Protein AF-0000000068353118 (afdb_homodimer)

Organism: Leishmania major (NCBI:txid5664)

pLDDT: mean 86.58, std 15.79, range [29.33, 98.88]

Solvent-accessible surface area (backbone atoms only — not comparable to full-atom values): 33530 Å² total; per-residue (Å²): 125,78,76,78,77,71,78,80,85,71,86,71,60,89,41,52,55,72,61,52,81,74,56,52,80,52,70,49,68,78,78,76,55,47,58,74,71,63,68,40,63,37,47,29,33,42,35,33,72,44,70,42,68,48,68,40,44,50,60,55,44,50,50,52,28,45,47,66,60,42,43,69,42,88,38,20,37,65,37,29,32,33,40,31,38,49,26,64,58,64,67,59,82,90,60,68,53,38,68,60,38,48,54,37,44,51,38,44,31,65,81,46,76,37,49,40,68,39,59,63,48,33,68,39,88,51,64,74,54,67,50,58,47,52,50,52,50,33,50,53,51,44,53,49,41,44,70,75,37,44,68,46,43,50,52,32,44,76,68,76,42,64,66,38,48,30,42,43,42,42,18,42,64,59,40,39,71,49,22,66,73,64,54,58,63,72,54,48,49,52,34,62,74,71,33,52,43,34,37,35,24,50,72,80,52,66,52,50,43,60,37,66,67,45,42,52,50,32,38,66,22,46,29,66,46,55,36,35,43,94,87,64,50,73,46,74,44,60,54,63,78,58,78,70,48,59,28,48,52,92,59,82,61,84,67,45,37,67,57,50,41,52,46,24,30,48,44,57,66,42,57,84,84,43,54,68,54,46,48,52,41,49,51,51,48,49,72,40,28,42,69,70,18,44,65,54,45,36,65,67,44,15,49,78,75,74,123,127,78,76,78,76,71,76,79,87,70,87,72,58,92,40,51,55,73,59,52,80,74,56,52,81,56,68,49,66,80,77,77,57,51,57,77,70,64,69,40,63,37,48,29,33,41,35,33,72,43,70,43,67,48,68,42,44,53,61,55,45,50,51,51,27,46,46,64,60,41,41,68,42,86,38,21,39,67,37,30,33,32,40,31,38,48,25,64,56,63,67,60,81,90,60,68,53,39,68,60,36,48,54,35,44,54,37,44,32,65,80,46,77,36,49,40,69,38,59,62,48,34,68,40,89,50,66,75,55,66,51,60,48,52,50,52,51,33,51,54,51,44,53,48,41,45,70,77,38,44,69,45,43,50,52,33,45,76,70,76,43,64,65,38,48,29,43,42,43,44,17,42,64,59,39,37,70,49,24,64,72,64,54,58,63,70,54,48,50,52,33,63,74,72,32,52,41,33,38,34,24,48,72,83,52,65,54,51,43,60,36,65,65,43,43,51,49,32,39,66,22,45,29,68,45,56,36,34,43,96,86,64,51,74,46,72,44,60,53,62,79,56,78,71,46,60,29,48,53,93,58,83,60,83,67,45,37,66,57,49,42,53,45,23,31,49,44,58,66,41,58,85,85,41,55,66,54,45,48,52,41,49,50,52,47,50,72,41,27,44,69,70,19,44,64,54,44,38,65,66,43,17,49,78,75,75,121

Structure (mmCIF, N/CA/C/O backbone):
data_AF-0000000068353118-model_v1
#
loop_
_entity.id
_entity.type
_entity.pdbx_description
1 polymer 'Cytidyltransferase-like domain-containing protein'
#
loop_
_atom_site.group_PDB
_atom_site.id
_atom_site.type_symbol
_atom_site.label_atom_id
_atom_site.label_alt_id
_atom_site.label_comp_id
_atom_site.label_asym_id
_atom_site.label_entity_id
_atom_site.label_seq_id
_atom_site.pdbx_PDB_ins_code
_atom_site.Cartn_x
_atom_site.Cartn_y
_atom_site.Cartn_z
_atom_site.occupancy
_atom_site.B_iso_or_equiv
_atom_site.auth_seq_id
_atom_site.auth_comp_id
_atom_site.auth_asym_id
_atom_site.auth_atom_id
_atom_site.pdbx_PDB_model_num
ATOM 1 N N . MET A 1 1 ? 3.363 0.395 -38.688 1 29.75 1 MET A N 1
ATOM 2 C CA . MET A 1 1 ? 3.918 -0.949 -38.531 1 29.75 1 MET A CA 1
ATOM 3 C C . MET A 1 1 ? 2.828 -1.955 -38.188 1 29.75 1 MET A C 1
ATOM 5 O O . MET A 1 1 ? 1.856 -1.612 -37.5 1 29.75 1 MET A O 1
ATOM 9 N N . PRO A 1 2 ? 2.652 -3.055 -38.906 1 35 2 PRO A N 1
ATOM 10 C CA . PRO A 1 2 ? 1.565 -4.008 -38.656 1 35 2 PRO A CA 1
ATOM 11 C C . PRO A 1 2 ? 1.419 -4.371 -37.188 1 35 2 PRO A C 1
ATOM 13 O O . PRO A 1 2 ? 2.385 -4.273 -36.406 1 35 2 PRO A O 1
ATOM 16 N N . PRO A 1 3 ? 0.267 -4.16 -36.562 1 38.16 3 PRO A N 1
ATOM 17 C CA . PRO A 1 3 ? 0.072 -4.5 -35.156 1 38.16 3 PRO A CA 1
ATOM 18 C C . PRO A 1 3 ? 0.783 -5.793 -34.75 1 38.16 3 PRO A C 1
ATOM 20 O O . PRO A 1 3 ? 0.82 -6.746 -35.531 1 38.16 3 PRO A O 1
ATOM 23 N N . SER A 1 4 ? 1.997 -5.785 -34.281 1 41.28 4 SER A N 1
ATOM 24 C CA . SER A 1 4 ? 2.812 -6.961 -34 1 41.28 4 SER A CA 1
ATOM 25 C C . SER A 1 4 ? 1.95 -8.133 -33.531 1 41.28 4 SER A C 1
ATOM 27 O O . SER A 1 4 ? 1.164 -8 -32.594 1 41.28 4 SER A O 1
ATOM 29 N N . THR A 1 5 ? 1.389 -8.945 -34.438 1 46.03 5 THR A N 1
ATOM 30 C CA . THR A 1 5 ? 0.543 -10.125 -34.312 1 46.03 5 THR A CA 1
ATOM 31 C C . THR A 1 5 ? 0.991 -11 -33.156 1 46.03 5 THR A C 1
ATOM 33 O O . THR A 1 5 ? 2.029 -11.656 -33.219 1 46.03 5 THR A O 1
ATOM 36 N N . ALA A 1 6 ? 0.728 -10.617 -31.969 1 59.47 6 ALA A N 1
ATOM 37 C CA . ALA A 1 6 ? 1.049 -11.414 -30.781 1 59.47 6 ALA A CA 1
ATOM 38 C C . ALA A 1 6 ? 0.698 -12.883 -31 1 59.47 6 ALA A C 1
ATOM 40 O O . ALA A 1 6 ? -0.349 -13.203 -31.578 1 59.47 6 ALA A O 1
ATOM 41 N N . ALA A 1 7 ? 1.713 -13.828 -30.906 1 77.62 7 ALA A N 1
ATOM 42 C CA . ALA A 1 7 ? 1.525 -15.273 -30.984 1 77.62 7 ALA A CA 1
ATOM 43 C C . ALA A 1 7 ? 0.291 -15.711 -30.203 1 77.62 7 ALA A C 1
ATOM 45 O O . ALA A 1 7 ? -0.065 -15.094 -29.203 1 77.62 7 ALA A O 1
ATOM 46 N N . PRO A 1 8 ? -0.526 -16.688 -30.844 1 89.38 8 PRO A N 1
ATOM 47 C CA . PRO A 1 8 ? -1.697 -17.203 -30.141 1 89.38 8 PRO A CA 1
ATOM 48 C C . PRO A 1 8 ? -1.349 -17.766 -28.766 1 89.38 8 PRO A C 1
ATOM 50 O O . PRO A 1 8 ? -0.22 -18.219 -28.547 1 89.38 8 PRO A O 1
ATOM 53 N N . TYR A 1 9 ? -2.24 -17.75 -27.922 1 94.75 9 TYR A N 1
ATOM 54 C CA . TYR A 1 9 ? -2.053 -18.234 -26.562 1 94.75 9 TYR A CA 1
ATOM 55 C C . TYR A 1 9 ? -1.843 -19.75 -26.547 1 94.75 9 TYR A C 1
ATOM 57 O O . TYR A 1 9 ? -2.562 -20.484 -27.219 1 94.75 9 TYR A O 1
ATOM 65 N N . ALA A 1 10 ? -0.838 -20.188 -25.844 1 94.5 10 ALA A N 1
ATOM 66 C CA . ALA A 1 10 ? -0.591 -21.594 -25.531 1 94.5 10 ALA A CA 1
ATOM 67 C C . ALA A 1 10 ? -0.089 -21.766 -24.109 1 94.5 10 ALA A C 1
ATOM 69 O O . ALA A 1 10 ? 0.863 -21.109 -23.688 1 94.5 10 ALA A O 1
ATOM 70 N N . LEU A 1 11 ? -0.772 -22.609 -23.406 1 96.56 11 LEU A N 1
ATOM 71 C CA . LEU A 1 11 ? -0.342 -22.906 -22.047 1 96.56 11 LEU A CA 1
ATOM 72 C C . LEU A 1 11 ? 1.012 -23.609 -22.047 1 96.56 11 LEU A C 1
ATOM 74 O O . LEU A 1 11 ? 1.215 -24.578 -22.781 1 96.56 11 LEU A O 1
ATOM 78 N N . ARG A 1 12 ? 1.895 -23.109 -21.266 1 96.25 12 ARG A N 1
ATOM 79 C CA . ARG A 1 12 ? 3.168 -23.812 -21.094 1 96.25 12 ARG A CA 1
ATOM 80 C C . ARG A 1 12 ? 3.047 -24.922 -20.047 1 96.25 12 ARG A C 1
ATOM 82 O O . ARG A 1 12 ? 2.631 -24.672 -18.922 1 96.25 12 ARG A O 1
ATOM 89 N N . THR A 1 13 ? 3.406 -26.141 -20.422 1 96.81 13 THR A N 1
ATOM 90 C CA . THR A 1 13 ? 3.078 -27.266 -19.562 1 96.81 13 THR A CA 1
ATOM 91 C C . THR A 1 13 ? 4.336 -28.047 -19.188 1 96.81 13 THR A C 1
ATOM 93 O O . THR A 1 13 ? 4.258 -29.094 -18.531 1 96.81 13 THR A O 1
ATOM 96 N N . ASP A 1 14 ? 5.504 -27.562 -19.578 1 96.56 14 ASP A N 1
ATOM 97 C CA . ASP A 1 14 ? 6.746 -28.328 -19.469 1 96.56 14 ASP A CA 1
ATOM 98 C C . ASP A 1 14 ? 7.137 -28.547 -18.016 1 96.56 14 ASP A C 1
ATOM 100 O O . ASP A 1 14 ? 7.91 -29.453 -17.703 1 96.56 14 ASP A O 1
ATOM 104 N N . LYS A 1 15 ? 6.539 -27.766 -17.094 1 97.81 15 LYS A N 1
ATOM 105 C CA . LYS A 1 15 ? 6.957 -27.875 -15.695 1 97.81 15 LYS A CA 1
ATOM 106 C C . LYS A 1 15 ? 5.82 -28.406 -14.828 1 97.81 15 LYS A C 1
ATOM 108 O O . LYS A 1 15 ? 5.938 -28.438 -13.602 1 97.81 15 LYS A O 1
ATOM 113 N N . LEU A 1 16 ? 4.727 -28.766 -15.414 1 97.38 16 LEU A N 1
ATOM 114 C CA . LEU A 1 16 ? 3.625 -29.391 -14.688 1 97.38 16 LEU A CA 1
ATOM 115 C C . LEU A 1 16 ? 3.916 -30.859 -14.414 1 97.38 16 LEU A C 1
ATOM 117 O O . LEU A 1 16 ? 4.344 -31.594 -15.305 1 97.38 16 LEU A O 1
ATOM 121 N N . LYS A 1 17 ? 3.637 -31.297 -13.188 1 96.19 17 LYS A N 1
ATOM 122 C CA . LYS A 1 17 ? 3.824 -32.688 -12.805 1 96.19 17 LYS A CA 1
ATOM 123 C C . LYS A 1 17 ? 2.699 -33.562 -13.352 1 96.19 17 LYS A C 1
ATOM 125 O O . LYS A 1 17 ? 1.556 -33.125 -13.461 1 96.19 17 LYS A O 1
ATOM 130 N N . PRO A 1 18 ? 3.084 -34.781 -13.641 1 94.56 18 PRO A N 1
ATOM 131 C CA . PRO A 1 18 ? 2.045 -35.719 -14.109 1 94.56 18 PRO A CA 1
ATOM 132 C C . PRO A 1 18 ? 1.069 -36.094 -13 1 94.56 18 PRO A C 1
ATOM 134 O O . PRO A 1 18 ? 1.469 -36.25 -11.836 1 94.56 18 PRO A O 1
ATOM 137 N N . LEU A 1 19 ? -0.173 -36.25 -13.406 1 91.94 19 LEU A N 1
ATOM 138 C CA . LEU A 1 19 ? -1.212 -36.656 -12.477 1 91.94 19 LEU A CA 1
ATOM 139 C C . LEU A 1 19 ? -1.049 -38.156 -12.125 1 91.94 19 LEU A C 1
ATOM 141 O O . LEU A 1 19 ? -1.319 -38.562 -10.992 1 91.94 19 LEU A O 1
ATOM 145 N N . GLU A 1 20 ? -0.677 -38.969 -13.078 1 84.62 20 GLU A N 1
ATOM 146 C CA . GLU A 1 20 ? -0.606 -40.406 -12.977 1 84.62 20 GLU A CA 1
ATOM 147 C C . GLU A 1 20 ? 0.22 -40.844 -11.766 1 84.62 20 GLU A C 1
ATOM 149 O O . GLU A 1 20 ? -0.097 -41.844 -11.117 1 84.62 20 GLU A O 1
ATOM 154 N N . GLY A 1 21 ? 1.197 -40.062 -11.445 1 78.5 21 GLY A N 1
ATOM 155 C CA . GLY A 1 21 ? 2.014 -40.406 -10.289 1 78.5 21 GLY A CA 1
ATOM 156 C C . GLY A 1 21 ? 1.255 -40.312 -8.984 1 78.5 21 GLY A C 1
ATOM 157 O O . GLY A 1 21 ? 1.671 -40.906 -7.98 1 78.5 21 GLY A O 1
ATOM 158 N N . TYR A 1 22 ? 0.097 -39.75 -9.039 1 80.62 22 TYR A N 1
ATOM 159 C CA . TYR A 1 22 ? -0.623 -39.5 -7.793 1 80.62 22 TYR A CA 1
ATOM 160 C C . TYR A 1 22 ? -1.942 -40.25 -7.766 1 80.62 22 TYR A C 1
ATOM 162 O O . TYR A 1 22 ? -2.529 -40.438 -6.699 1 80.62 22 TYR A O 1
ATOM 170 N N . VAL A 1 23 ? -2.367 -40.719 -8.93 1 73.06 23 VAL A N 1
ATOM 171 C CA . VAL A 1 23 ? -3.67 -41.375 -9.023 1 73.06 23 VAL A CA 1
ATOM 172 C C . VAL A 1 23 ? -3.496 -42.875 -8.969 1 73.06 23 VAL A C 1
ATOM 174 O O . VAL A 1 23 ? -4.352 -43.594 -8.43 1 73.06 23 VAL A O 1
ATOM 177 N N . ALA A 1 24 ? -2.412 -43.625 -9.805 1 57.62 24 ALA A N 1
ATOM 178 C CA . ALA A 1 24 ? -2.268 -45.062 -9.992 1 57.62 24 ALA A CA 1
ATOM 179 C C . ALA A 1 24 ? -2 -45.75 -8.664 1 57.62 24 ALA A C 1
ATOM 181 O O . ALA A 1 24 ? -2.34 -46.938 -8.5 1 57.62 24 ALA A O 1
ATOM 182 N N . GLY A 1 25 ? -1.069 -45.281 -7.922 1 49.84 25 GLY A N 1
ATOM 183 C CA . GLY A 1 25 ? -0.797 -46.188 -6.809 1 49.84 25 GLY A CA 1
ATOM 184 C C . GLY A 1 25 ? -2.055 -46.656 -6.109 1 49.84 25 GLY A C 1
ATOM 185 O O . GLY A 1 25 ? -1.979 -47.406 -5.121 1 49.84 25 GLY A O 1
ATOM 186 N N . CYS A 1 26 ? -3.037 -45.969 -6.484 1 44.75 26 CYS A N 1
ATOM 187 C CA . CYS A 1 26 ? -4.23 -46.344 -5.73 1 44.75 26 CYS A CA 1
ATOM 188 C C . CYS A 1 26 ? -4.832 -47.625 -6.27 1 44.75 26 CYS A C 1
ATOM 190 O O . CYS A 1 26 ? -5.965 -48 -5.934 1 44.75 26 CYS A O 1
ATOM 192 N N . SER A 1 27 ? -4.184 -48.281 -7.281 1 39.91 27 SER A N 1
ATOM 193 C CA . SER A 1 27 ? -4.773 -49.531 -7.746 1 39.91 27 SER A CA 1
ATOM 194 C C . SER A 1 27 ? -4.586 -50.656 -6.719 1 39.91 27 SER A C 1
ATOM 196 O O . SER A 1 27 ? -4 -51.688 -7.023 1 39.91 27 SER A O 1
ATOM 198 N N . VAL A 1 28 ? -4.066 -50.531 -5.512 1 38.44 28 VAL A N 1
ATOM 199 C CA . VAL A 1 28 ? -4.141 -51.719 -4.691 1 38.44 28 VAL A CA 1
ATOM 200 C C . VAL A 1 28 ? -5.539 -52.344 -4.781 1 38.44 28 VAL A C 1
ATOM 202 O O . VAL A 1 28 ? -6.484 -51.656 -5.211 1 38.44 28 VAL A O 1
ATOM 205 N N . SER A 1 29 ? -5.77 -53.688 -4.312 1 38.53 29 SER A N 1
ATOM 206 C CA . SER A 1 29 ? -7.016 -54.469 -4.312 1 38.53 29 SER A CA 1
ATOM 207 C C . SER A 1 29 ? -8.203 -53.594 -3.943 1 38.53 29 SER A C 1
ATOM 209 O O . SER A 1 29 ? -8.062 -52.625 -3.188 1 38.53 29 SER A O 1
ATOM 211 N N . PRO A 1 30 ? -9.305 -53.594 -4.719 1 39.44 30 PRO A N 1
ATOM 212 C CA . PRO A 1 30 ? -10.5 -52.75 -4.582 1 39.44 30 PRO A CA 1
ATOM 213 C C . PRO A 1 30 ? -10.828 -52.438 -3.127 1 39.44 30 PRO A C 1
ATOM 215 O O . PRO A 1 30 ? -11.391 -51.375 -2.836 1 39.44 30 PRO A O 1
ATOM 218 N N . ALA A 1 31 ? -10.844 -53.438 -2.281 1 39.06 31 ALA A N 1
ATOM 219 C CA . ALA A 1 31 ? -11.453 -53.5 -0.956 1 39.06 31 ALA A CA 1
ATOM 220 C C . ALA A 1 31 ? -10.781 -52.5 -0.009 1 39.06 31 ALA A C 1
ATOM 222 O O . ALA A 1 31 ? -11.453 -51.75 0.704 1 39.06 31 ALA A O 1
ATOM 223 N N . GLU A 1 32 ? -9.555 -52.781 0.515 1 38.62 32 GLU A N 1
ATOM 224 C CA . GLU A 1 32 ? -8.969 -52.156 1.696 1 38.62 32 GLU A CA 1
ATOM 225 C C . GLU A 1 32 ? -8.344 -50.812 1.352 1 38.62 32 GLU A C 1
ATOM 227 O O . GLU A 1 32 ? -8.312 -49.906 2.186 1 38.62 32 GLU A O 1
ATOM 232 N N . VAL A 1 33 ? -7.594 -50.625 0.315 1 38.69 33 VAL A N 1
ATOM 233 C CA . VAL A 1 33 ? -6.805 -49.406 0.037 1 38.69 33 VAL A CA 1
ATOM 234 C C . VAL A 1 33 ? -7.719 -48.281 -0.431 1 38.69 33 VAL A C 1
ATOM 236 O O . VAL A 1 33 ? -7.254 -47.188 -0.766 1 38.69 33 VAL A O 1
ATOM 239 N N . ALA A 1 34 ? -8.703 -48.531 -1.066 1 36.5 34 ALA A N 1
ATOM 240 C CA . ALA A 1 34 ? -9.625 -47.531 -1.544 1 36.5 34 ALA A CA 1
ATOM 241 C C . ALA A 1 34 ? -9.953 -46.5 -0.443 1 36.5 34 ALA A C 1
ATOM 243 O O . ALA A 1 34 ? -10.477 -45.438 -0.716 1 36.5 34 ALA A O 1
ATOM 244 N N . SER A 1 35 ? -10.109 -46.969 0.667 1 37.31 35 SER A N 1
ATOM 245 C CA . SER A 1 35 ? -10.867 -46.156 1.599 1 37.31 35 SER A CA 1
ATOM 246 C C . SER A 1 35 ? -10.164 -44.812 1.866 1 37.31 35 SER A C 1
ATOM 248 O O . SER A 1 35 ? -10.781 -43.75 1.781 1 37.31 35 SER A O 1
ATOM 250 N N . GLN A 1 36 ? -9.094 -44.812 2.805 1 41.16 36 GLN A N 1
ATOM 251 C CA . GLN A 1 36 ? -8.852 -43.625 3.605 1 41.16 36 GLN A CA 1
ATOM 252 C C . GLN A 1 36 ? -7.969 -42.625 2.861 1 41.16 36 GLN A C 1
ATOM 254 O O . GLN A 1 36 ? -8.18 -41.406 2.945 1 41.16 36 GLN A O 1
ATOM 259 N N . VAL A 1 37 ? -6.727 -42.938 2.316 1 44.72 37 VAL A N 1
ATOM 260 C CA . VAL A 1 37 ? -5.719 -41.969 1.862 1 44.72 37 VAL A CA 1
ATOM 261 C C . VAL A 1 37 ? -6.051 -41.5 0.446 1 44.72 37 VAL A C 1
ATOM 263 O O . VAL A 1 37 ? -5.73 -40.375 0.065 1 44.72 37 VAL A O 1
ATOM 266 N N . ALA A 1 38 ? -6.352 -42.438 -0.557 1 49.16 38 ALA A N 1
ATOM 267 C CA . ALA A 1 38 ? -6.633 -42.156 -1.961 1 49.16 38 ALA A CA 1
ATOM 268 C C . ALA A 1 38 ? -7.773 -41.156 -2.096 1 49.16 38 ALA A C 1
ATOM 270 O O . ALA A 1 38 ? -7.77 -40.312 -3.006 1 49.16 38 ALA A O 1
ATOM 271 N N . SER A 1 39 ? -8.703 -41.375 -1.263 1 54.41 39 SER A N 1
ATOM 272 C CA . SER A 1 39 ? -9.977 -40.656 -1.239 1 54.41 39 SER A CA 1
ATOM 273 C C . SER A 1 39 ? -9.766 -39.188 -0.941 1 54.41 39 SER A C 1
ATOM 275 O O . SER A 1 39 ? -10.617 -38.344 -1.264 1 54.41 39 SER A O 1
ATOM 277 N N . SER A 1 40 ? -8.453 -38.781 -0.635 1 73.12 40 SER A N 1
ATOM 278 C CA . SER A 1 40 ? -8.391 -37.406 -0.133 1 73.12 40 SER A CA 1
ATOM 279 C C . SER A 1 40 ? -7.453 -36.531 -0.973 1 73.12 40 SER A C 1
ATOM 281 O O . SER A 1 40 ? -7.188 -35.375 -0.636 1 73.12 40 SER A O 1
ATOM 283 N N . LEU A 1 41 ? -7.121 -37.188 -2.299 1 85.19 41 LEU A N 1
ATOM 284 C CA . LEU A 1 41 ? -6.137 -36.438 -3.076 1 85.19 41 LEU A CA 1
ATOM 285 C C . LEU A 1 41 ? -6.781 -35.25 -3.771 1 85.19 41 LEU A C 1
ATOM 287 O O . LEU A 1 41 ? -7.816 -35.406 -4.426 1 85.19 41 LEU A O 1
ATOM 291 N N . GLN A 1 42 ? -6.168 -34.094 -3.756 1 93.94 42 GLN A N 1
ATOM 292 C CA . GLN A 1 42 ? -6.59 -32.875 -4.453 1 93.94 42 GLN A CA 1
ATOM 293 C C . GLN A 1 42 ? -5.418 -32.219 -5.164 1 93.94 42 GLN A C 1
ATOM 295 O O . GLN A 1 42 ? -4.633 -31.5 -4.539 1 93.94 42 GLN A O 1
ATOM 300 N N . PRO A 1 43 ? -5.281 -32.594 -6.523 1 96.81 43 PRO A N 1
ATOM 301 C CA . PRO A 1 43 ? -4.234 -31.891 -7.27 1 96.81 43 PRO A CA 1
ATOM 302 C C . PRO A 1 43 ? -4.484 -30.391 -7.371 1 96.81 43 PRO A C 1
ATOM 304 O O . PRO A 1 43 ? -5.609 -29.953 -7.637 1 96.81 43 PRO A O 1
ATOM 307 N N . VAL A 1 44 ? -3.41 -29.562 -7.172 1 98 44 VAL A N 1
ATOM 308 C CA . VAL A 1 44 ? -3.545 -28.125 -7.129 1 98 44 VAL A CA 1
ATOM 309 C C . VAL A 1 44 ? -2.43 -27.469 -7.945 1 98 44 VAL A C 1
ATOM 311 O O . VAL A 1 44 ? -1.289 -27.938 -7.934 1 98 44 VAL A O 1
ATOM 314 N N . VAL A 1 45 ? -2.736 -26.5 -8.672 1 98.69 45 VAL A N 1
ATOM 315 C CA . VAL A 1 45 ? -1.777 -25.625 -9.32 1 98.69 45 VAL A CA 1
ATOM 316 C C . VAL A 1 45 ? -1.853 -24.234 -8.703 1 98.69 45 VAL A C 1
ATOM 318 O O . VAL A 1 45 ? -2.943 -23.703 -8.484 1 98.69 45 VAL A O 1
ATOM 321 N N . LEU A 1 46 ? -0.717 -23.641 -8.367 1 98.88 46 LEU A N 1
ATOM 322 C CA . LEU A 1 46 ? -0.675 -22.344 -7.719 1 98.88 46 LEU A CA 1
ATOM 323 C C . LEU A 1 46 ? -0.558 -21.219 -8.75 1 98.88 46 LEU A C 1
ATOM 325 O O . LEU A 1 46 ? 0.244 -21.312 -9.68 1 98.88 46 LEU A O 1
ATOM 329 N N . ALA A 1 47 ? -1.362 -20.203 -8.602 1 98.88 47 ALA A N 1
ATOM 330 C CA . ALA A 1 47 ? -1.358 -19.062 -9.531 1 98.88 47 ALA A CA 1
ATOM 331 C C . ALA A 1 47 ? -1.062 -17.766 -8.797 1 98.88 47 ALA A C 1
ATOM 333 O O . ALA A 1 47 ? -1.653 -17.484 -7.754 1 98.88 47 ALA A O 1
ATOM 334 N N . ILE A 1 48 ? -0.134 -17.016 -9.32 1 98.69 48 ILE A N 1
ATOM 335 C CA . ILE A 1 48 ? 0.195 -15.688 -8.836 1 98.69 48 ILE A CA 1
ATOM 336 C C . ILE A 1 48 ? -0.022 -14.664 -9.945 1 98.69 48 ILE A C 1
ATOM 338 O O . ILE A 1 48 ? 0.564 -14.773 -11.023 1 98.69 48 ILE A O 1
ATOM 342 N N . CYS A 1 49 ? -0.898 -13.719 -9.672 1 98.12 49 CYS A N 1
ATOM 343 C CA . CYS A 1 49 ? -1.135 -12.625 -10.609 1 98.12 49 CYS A CA 1
ATOM 344 C C . CYS A 1 49 ? -0.423 -11.352 -10.148 1 98.12 49 CYS A C 1
ATOM 346 O O . CYS A 1 49 ? -0.298 -11.109 -8.953 1 98.12 49 CYS A O 1
ATOM 348 N N . GLY A 1 50 ? 0.078 -10.594 -11.086 1 96.44 50 GLY A N 1
ATOM 349 C CA . GLY A 1 50 ? 0.761 -9.352 -10.742 1 96.44 50 GLY A CA 1
ATOM 350 C C . GLY A 1 50 ? 1.286 -8.602 -11.945 1 96.44 50 GLY A C 1
ATOM 351 O O . GLY A 1 50 ? 1.107 -9.047 -13.086 1 96.44 50 GLY A O 1
ATOM 352 N N . SER A 1 51 ? 1.904 -7.434 -11.641 1 95.62 51 SER A N 1
ATOM 353 C CA . SER A 1 51 ? 2.482 -6.645 -12.727 1 95.62 51 SER A CA 1
ATOM 354 C C . SER A 1 51 ? 3.838 -7.195 -13.148 1 95.62 51 SER A C 1
ATOM 356 O O . SER A 1 51 ? 4.168 -7.199 -14.336 1 95.62 51 SER A O 1
ATOM 358 N N . PHE A 1 52 ? 4.676 -7.621 -12.203 1 97.5 52 PHE A N 1
ATOM 359 C CA . PHE A 1 52 ? 6.012 -8.141 -12.469 1 97.5 52 PHE A CA 1
ATOM 360 C C . PHE A 1 52 ? 6.824 -7.148 -13.289 1 97.5 52 PHE A C 1
ATOM 362 O O . PHE A 1 52 ? 7.375 -7.508 -14.336 1 97.5 52 PHE A O 1
ATOM 369 N N . ASN A 1 53 ? 7.043 -5.934 -12.711 1 95.31 53 ASN A N 1
ATOM 370 C CA . ASN A 1 53 ? 7.648 -4.836 -13.453 1 95.31 53 ASN A CA 1
ATOM 371 C C . ASN A 1 53 ? 9.031 -4.484 -12.914 1 95.31 53 ASN A C 1
ATOM 373 O O . ASN A 1 53 ? 9.289 -3.332 -12.562 1 95.31 53 ASN A O 1
ATOM 377 N N . PRO A 1 54 ? 9.992 -5.211 -12.773 1 97.06 54 PRO A N 1
ATOM 378 C CA . PRO A 1 54 ? 10.008 -6.578 -13.305 1 97.06 54 PRO A CA 1
ATOM 379 C C . PRO A 1 54 ? 9.812 -7.633 -12.219 1 97.06 54 PRO A C 1
ATOM 381 O O . PRO A 1 54 ? 9.625 -7.289 -11.047 1 97.06 54 PRO A O 1
ATOM 384 N N . ILE A 1 55 ? 9.797 -8.875 -12.648 1 98.12 55 ILE A N 1
ATOM 385 C CA . ILE A 1 55 ? 9.828 -10.008 -11.742 1 98.12 55 ILE A CA 1
ATOM 386 C C . ILE A 1 55 ? 11.102 -9.961 -10.891 1 98.12 55 ILE A C 1
ATOM 388 O O . ILE A 1 55 ? 12.125 -9.438 -11.336 1 98.12 55 ILE A O 1
ATOM 392 N N . HIS A 1 56 ? 11.047 -10.484 -9.703 1 97.12 56 HIS A N 1
ATOM 393 C CA . HIS A 1 56 ? 12.211 -10.57 -8.82 1 97.12 56 HIS A CA 1
ATOM 394 C C . HIS A 1 56 ? 12.094 -11.758 -7.879 1 97.12 56 HIS A C 1
ATOM 396 O O . HIS A 1 56 ? 11.094 -12.477 -7.895 1 97.12 56 HIS A O 1
ATOM 402 N N . ASN A 1 57 ? 13.086 -11.953 -7.094 1 95.31 57 ASN A N 1
ATOM 403 C CA . ASN A 1 57 ? 13.211 -13.156 -6.281 1 95.31 57 ASN A CA 1
ATOM 404 C C . ASN A 1 57 ? 12.086 -13.25 -5.25 1 95.31 57 ASN A C 1
ATOM 406 O O . ASN A 1 57 ? 11.648 -14.344 -4.895 1 95.31 57 ASN A O 1
ATOM 410 N N . ALA A 1 58 ? 11.617 -12.141 -4.766 1 93.94 58 ALA A N 1
ATOM 411 C CA . ALA A 1 58 ? 10.539 -12.18 -3.785 1 93.94 58 ALA A CA 1
ATOM 412 C C . ALA A 1 58 ? 9.289 -12.836 -4.367 1 93.94 58 ALA A C 1
ATOM 414 O O . ALA A 1 58 ? 8.516 -13.461 -3.639 1 93.94 58 ALA A O 1
ATOM 415 N N . HIS A 1 59 ? 9.055 -12.727 -5.656 1 96.38 59 HIS A N 1
ATOM 416 C CA . HIS A 1 59 ? 7.941 -13.414 -6.301 1 96.38 59 HIS A CA 1
ATOM 417 C C . HIS A 1 59 ? 8.125 -14.922 -6.258 1 96.38 59 HIS A C 1
ATOM 419 O O . HIS A 1 59 ? 7.164 -15.664 -6.055 1 96.38 59 HIS A O 1
ATOM 425 N N . LEU A 1 60 ? 9.336 -15.359 -6.488 1 96.38 60 LEU A N 1
ATOM 426 C CA . LEU A 1 60 ? 9.648 -16.781 -6.414 1 96.38 60 LEU A CA 1
ATOM 427 C C . LEU A 1 60 ? 9.492 -17.297 -4.988 1 96.38 60 LEU A C 1
ATOM 429 O O . LEU A 1 60 ? 8.961 -18.391 -4.77 1 96.38 60 LEU A O 1
ATOM 433 N N . LYS A 1 61 ? 9.906 -16.5 -4.059 1 95 61 LYS A N 1
ATOM 434 C CA . LYS A 1 61 ? 9.766 -16.875 -2.656 1 95 61 LYS A CA 1
ATOM 435 C C . LYS A 1 61 ? 8.289 -16.953 -2.256 1 95 61 LYS A C 1
ATOM 437 O O . LYS A 1 61 ? 7.914 -17.781 -1.421 1 95 61 LYS A O 1
ATOM 442 N N . LEU A 1 62 ? 7.551 -16.047 -2.832 1 95.81 62 LEU A N 1
ATOM 443 C CA . LEU A 1 62 ? 6.105 -16.094 -2.615 1 95.81 62 LEU A CA 1
ATOM 444 C C . LEU A 1 62 ? 5.535 -17.438 -3.018 1 95.81 62 LEU A C 1
ATOM 446 O O . LEU A 1 62 ? 4.781 -18.062 -2.256 1 95.81 62 LEU A O 1
ATOM 450 N N . TYR A 1 63 ? 5.914 -17.938 -4.164 1 97.44 63 TYR A N 1
ATOM 451 C CA . TYR A 1 63 ? 5.488 -19.25 -4.633 1 97.44 63 TYR A CA 1
ATOM 452 C C . TYR A 1 63 ? 5.973 -20.344 -3.691 1 97.44 63 TYR A C 1
ATOM 454 O O . TYR A 1 63 ? 5.199 -21.234 -3.314 1 97.44 63 TYR A O 1
ATOM 462 N N . ASP A 1 64 ? 7.207 -20.266 -3.318 1 96.69 64 ASP A N 1
ATOM 463 C CA . ASP A 1 64 ? 7.797 -21.297 -2.486 1 96.69 64 ASP A CA 1
ATOM 464 C C . ASP A 1 64 ? 7.082 -21.406 -1.142 1 96.69 64 ASP A C 1
ATOM 466 O O . ASP A 1 64 ? 6.809 -22.5 -0.66 1 96.69 64 ASP A O 1
ATOM 470 N N . ALA A 1 65 ? 6.812 -20.297 -0.579 1 96.38 65 ALA A N 1
ATOM 471 C CA . ALA A 1 65 ? 6.102 -20.281 0.697 1 96.38 65 ALA A CA 1
ATOM 472 C C . ALA A 1 65 ? 4.707 -20.875 0.556 1 96.38 65 ALA A C 1
ATOM 474 O O . ALA A 1 65 ? 4.273 -21.656 1.402 1 96.38 65 ALA A O 1
ATOM 475 N N . ALA A 1 66 ? 4.031 -20.531 -0.519 1 97.88 66 ALA A N 1
ATOM 476 C CA . ALA A 1 66 ? 2.691 -21.047 -0.773 1 97.88 66 ALA A CA 1
ATOM 477 C C . ALA A 1 66 ? 2.729 -22.562 -0.976 1 97.88 66 ALA A C 1
ATOM 479 O O . ALA A 1 66 ? 1.917 -23.297 -0.4 1 97.88 66 ALA A O 1
ATOM 480 N N . LYS A 1 67 ? 3.658 -23.016 -1.751 1 98 67 LYS A N 1
ATOM 481 C CA . LYS A 1 67 ? 3.781 -24.438 -2.027 1 98 67 LYS A CA 1
ATOM 482 C C . LYS A 1 67 ? 4.012 -25.234 -0.743 1 98 67 LYS A C 1
ATOM 484 O O . LYS A 1 67 ? 3.357 -26.25 -0.511 1 98 67 LYS A O 1
ATOM 489 N N . ARG A 1 68 ? 4.883 -24.719 0.079 1 96.81 68 ARG A N 1
ATOM 490 C CA . ARG A 1 68 ? 5.195 -25.391 1.33 1 96.81 68 ARG A CA 1
ATOM 491 C C . ARG A 1 68 ? 3.957 -25.531 2.209 1 96.81 68 ARG A C 1
ATOM 493 O O . ARG A 1 68 ? 3.795 -26.516 2.922 1 96.81 68 ARG A O 1
ATOM 500 N N . SER A 1 69 ? 3.129 -24.562 2.152 1 95.88 69 SER A N 1
ATOM 501 C CA . SER A 1 69 ? 1.97 -24.531 3.039 1 95.88 69 SER A CA 1
ATOM 502 C C . SER A 1 69 ? 0.828 -25.375 2.488 1 95.88 69 SER A C 1
ATOM 504 O O . SER A 1 69 ? -0.021 -25.859 3.244 1 95.88 69 SER A O 1
ATOM 506 N N . VAL A 1 70 ? 0.773 -25.594 1.179 1 96.75 70 VAL A N 1
ATOM 507 C CA . VAL A 1 70 ? -0.362 -26.234 0.529 1 96.75 70 VAL A CA 1
ATOM 508 C C . VAL A 1 70 ? -0.027 -27.703 0.239 1 96.75 70 VAL A C 1
ATOM 510 O O . VAL A 1 70 ? -0.867 -28.594 0.424 1 96.75 70 VAL A O 1
ATOM 513 N N . ASP A 1 71 ? 1.17 -27.922 -0.154 1 94.81 71 ASP A N 1
ATOM 514 C CA . ASP A 1 71 ? 1.566 -29.266 -0.584 1 94.81 71 ASP A CA 1
ATOM 515 C C . ASP A 1 71 ? 1.558 -30.234 0.587 1 94.81 71 ASP A C 1
ATOM 517 O O . ASP A 1 71 ? 2.201 -30 1.61 1 94.81 71 ASP A O 1
ATOM 521 N N . GLY A 1 72 ? 0.785 -31.312 0.457 1 90.5 72 GLY A N 1
ATOM 522 C CA . GLY A 1 72 ? 0.704 -32.344 1.492 1 90.5 72 GLY A CA 1
ATOM 523 C C . GLY A 1 72 ? -0.366 -32.031 2.529 1 90.5 72 GLY A C 1
ATOM 524 O O . GLY A 1 72 ? -0.7 -32.906 3.34 1 90.5 72 GLY A O 1
ATOM 525 N N . ALA A 1 73 ? -0.812 -30.812 2.486 1 89.25 73 ALA A N 1
ATOM 526 C CA . ALA A 1 73 ? -1.838 -30.438 3.459 1 89.25 73 ALA A CA 1
ATOM 527 C C . ALA A 1 73 ? -3.229 -30.828 2.965 1 89.25 73 ALA A C 1
ATOM 529 O O . ALA A 1 73 ? -3.602 -30.516 1.833 1 89.25 73 ALA A O 1
ATOM 530 N N . ASP A 1 74 ? -3.941 -31.578 3.795 1 88.5 74 ASP A N 1
ATOM 531 C CA . ASP A 1 74 ? -5.336 -31.922 3.543 1 88.5 74 ASP A CA 1
ATOM 532 C C . ASP A 1 74 ? -5.492 -32.625 2.203 1 88.5 74 ASP A C 1
ATOM 534 O O . ASP A 1 74 ? -6.395 -32.312 1.426 1 88.5 74 ASP A O 1
ATOM 538 N N . GLY A 1 75 ? -4.461 -33.469 1.851 1 89.75 75 GLY A N 1
ATOM 539 C CA . GLY A 1 75 ? -4.539 -34.281 0.646 1 89.75 75 GLY A CA 1
ATOM 540 C C . GLY A 1 75 ? -4.191 -33.531 -0.614 1 89.75 75 GLY A C 1
ATOM 541 O O . GLY A 1 75 ? -4.262 -34.062 -1.72 1 89.75 75 GLY A O 1
ATOM 542 N N . ARG A 1 76 ? -3.807 -32.312 -0.456 1 94.62 76 ARG A N 1
ATOM 543 C CA . ARG A 1 76 ? -3.469 -31.5 -1.618 1 94.62 76 ARG A CA 1
ATOM 544 C C . ARG A 1 76 ? -2.068 -31.828 -2.125 1 94.62 76 ARG A C 1
ATOM 546 O O . ARG A 1 76 ? -1.15 -32.031 -1.331 1 94.62 76 ARG A O 1
ATOM 553 N N . VAL A 1 77 ? -1.915 -31.875 -3.402 1 95.31 77 VAL A N 1
ATOM 554 C CA . VAL A 1 77 ? -0.628 -32.062 -4.066 1 95.31 77 VAL A CA 1
ATOM 555 C C . VAL A 1 77 ? -0.409 -30.953 -5.09 1 95.31 77 VAL A C 1
ATOM 557 O O . VAL A 1 77 ? -1.225 -30.766 -5.992 1 95.31 77 VAL A O 1
ATOM 560 N N . VAL A 1 78 ? 0.628 -30.219 -4.918 1 97.5 78 VAL A N 1
ATOM 561 C CA . VAL A 1 78 ? 0.911 -29.125 -5.836 1 97.5 78 VAL A CA 1
ATOM 562 C C . VAL A 1 78 ? 1.596 -29.672 -7.09 1 97.5 78 VAL A C 1
ATOM 564 O O . VAL A 1 78 ? 2.668 -30.266 -7.008 1 97.5 78 VAL A O 1
ATOM 567 N N . LEU A 1 79 ? 1.025 -29.453 -8.258 1 97.75 79 LEU A N 1
ATOM 568 C CA . LEU A 1 79 ? 1.513 -29.984 -9.523 1 97.75 79 LEU A CA 1
ATOM 569 C C . LEU A 1 79 ? 2.42 -28.969 -10.227 1 97.75 79 LEU A C 1
ATOM 571 O O . LEU A 1 79 ? 3.121 -29.328 -11.172 1 97.75 79 LEU A O 1
ATOM 575 N N . GLY A 1 80 ? 2.438 -27.734 -9.82 1 98.19 80 GLY A N 1
ATOM 576 C CA . GLY A 1 80 ? 3.182 -26.641 -10.414 1 98.19 80 GLY A CA 1
ATOM 577 C C . GLY A 1 80 ? 2.564 -25.281 -10.141 1 98.19 80 GLY A C 1
ATOM 578 O O . GLY A 1 80 ? 1.711 -25.141 -9.258 1 98.19 80 GLY A O 1
ATOM 579 N N . GLY A 1 81 ? 3.104 -24.281 -10.812 1 98.69 81 GLY A N 1
ATOM 580 C CA . GLY A 1 81 ? 2.598 -22.938 -10.609 1 98.69 81 GLY A CA 1
ATOM 581 C C . GLY A 1 81 ? 2.74 -22.047 -11.836 1 98.69 81 GLY A C 1
ATOM 582 O O . GLY A 1 81 ? 3.484 -22.375 -12.758 1 98.69 81 GLY A O 1
ATOM 583 N N . PHE A 1 82 ? 2.018 -21.031 -11.852 1 98.88 82 PHE A N 1
ATOM 584 C CA . PHE A 1 82 ? 2.049 -20.062 -12.945 1 98.88 82 PHE A CA 1
ATOM 585 C C . PHE A 1 82 ? 2.09 -18.641 -12.406 1 98.88 82 PHE A C 1
ATOM 587 O O . PHE A 1 82 ? 1.416 -18.312 -11.422 1 98.88 82 PHE A O 1
ATOM 594 N N . LEU A 1 83 ? 2.881 -17.797 -13 1 98.81 83 LEU A N 1
ATOM 595 C CA . LEU A 1 83 ? 2.816 -16.344 -12.844 1 98.81 83 LEU A CA 1
ATOM 596 C C . LEU A 1 83 ? 2.086 -15.703 -14.023 1 98.81 83 LEU A C 1
ATOM 598 O O . LEU A 1 83 ? 2.426 -15.953 -15.18 1 98.81 83 LEU A O 1
ATOM 602 N N . SER A 1 84 ? 1.08 -14.93 -13.742 1 98.69 84 SER A N 1
ATOM 603 C CA . SER A 1 84 ? 0.281 -14.281 -14.773 1 98.69 84 SER A CA 1
ATOM 604 C C . SER A 1 84 ? 0.469 -12.773 -14.75 1 98.69 84 SER A C 1
ATOM 606 O O . SER A 1 84 ? -0.085 -12.086 -13.891 1 98.69 84 SER A O 1
ATOM 608 N N . PRO A 1 85 ? 1.223 -12.234 -15.727 1 98.44 85 PRO A N 1
ATOM 609 C CA . PRO A 1 85 ? 1.401 -10.781 -15.766 1 98.44 85 PRO A CA 1
ATOM 610 C C . PRO A 1 85 ? 0.169 -10.047 -16.297 1 98.44 85 PRO A C 1
ATOM 612 O O . PRO A 1 85 ? -0.487 -10.531 -17.219 1 98.44 85 PRO A O 1
ATOM 615 N N . VAL A 1 86 ? -0.087 -8.906 -15.672 1 97 86 VAL A N 1
ATOM 616 C CA . VAL A 1 86 ? -1.217 -8.086 -16.094 1 97 86 VAL A CA 1
ATOM 617 C C . VAL A 1 86 ? -0.982 -7.562 -17.516 1 97 86 VAL A C 1
ATOM 619 O O . VAL A 1 86 ? 0.163 -7.445 -17.953 1 97 86 VAL A O 1
ATOM 622 N N . GLY A 1 87 ? -2.07 -7.277 -18.172 1 95.44 87 GLY A N 1
ATOM 623 C CA . GLY A 1 87 ? -1.983 -6.777 -19.547 1 95.44 87 GLY A CA 1
ATOM 624 C C . GLY A 1 87 ? -1.698 -5.293 -19.625 1 95.44 87 GLY A C 1
ATOM 625 O O . GLY A 1 87 ? -1.737 -4.594 -18.609 1 95.44 87 GLY A O 1
ATOM 626 N N . ASP A 1 88 ? -1.441 -4.848 -20.828 1 93.12 88 ASP A N 1
ATOM 627 C CA . ASP A 1 88 ? -1.093 -3.451 -21.062 1 93.12 88 ASP A CA 1
ATOM 628 C C . ASP A 1 88 ? -2.293 -2.537 -20.828 1 93.12 88 ASP A C 1
ATOM 630 O O . ASP A 1 88 ? -2.127 -1.352 -20.531 1 93.12 88 ASP A O 1
ATOM 634 N N . ALA A 1 89 ? -3.475 -3.039 -20.922 1 91.62 89 ALA A N 1
ATOM 635 C CA . ALA A 1 89 ? -4.691 -2.258 -20.734 1 91.62 89 ALA A CA 1
ATOM 636 C C . ALA A 1 89 ? -4.859 -1.851 -19.281 1 91.62 89 ALA A C 1
ATOM 638 O O . ALA A 1 89 ? -5.703 -1.011 -18.953 1 91.62 89 ALA A O 1
ATOM 639 N N . TYR A 1 90 ? -4.109 -2.453 -18.391 1 87.12 90 TYR A N 1
ATOM 640 C CA . TYR A 1 90 ? -4.156 -2.068 -16.984 1 87.12 90 TYR A CA 1
ATOM 641 C C . TYR A 1 90 ? -3.836 -0.589 -16.812 1 87.12 90 TYR A C 1
ATOM 643 O O . TYR A 1 90 ? -4.395 0.075 -15.938 1 87.12 90 TYR A O 1
ATOM 651 N N . GLY A 1 91 ? -2.93 -0.004 -17.547 1 79.25 91 GLY A N 1
ATOM 652 C CA . GLY A 1 91 ? -2.695 1.428 -17.641 1 79.25 91 GLY A CA 1
ATOM 653 C C . GLY A 1 91 ? -1.936 1.993 -16.469 1 79.25 91 GLY A C 1
ATOM 654 O O . GLY A 1 91 ? -2.021 3.189 -16.172 1 79.25 91 GLY A O 1
ATOM 655 N N . LYS A 1 92 ? -1.267 1.262 -15.727 1 77.69 92 LYS A N 1
ATOM 656 C CA . LYS A 1 92 ? -0.464 1.774 -14.617 1 77.69 92 LYS A CA 1
ATOM 657 C C . LYS A 1 92 ? 0.734 2.568 -15.133 1 77.69 92 LYS A C 1
ATOM 659 O O . LYS A 1 92 ? 1.503 2.076 -15.961 1 77.69 92 LYS A O 1
ATOM 664 N N . PRO A 1 93 ? 0.931 3.746 -14.617 1 75.19 93 PRO A N 1
ATOM 665 C CA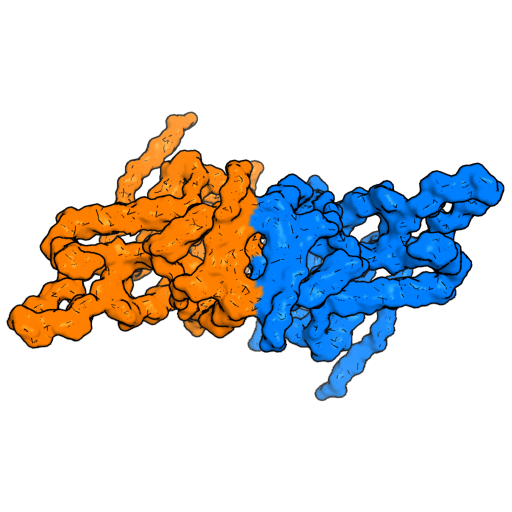 . PRO A 1 93 ? 2.094 4.523 -15.055 1 75.19 93 PRO A CA 1
ATOM 666 C C . PRO A 1 93 ? 3.418 3.84 -14.727 1 75.19 93 PRO A C 1
ATOM 668 O O . PRO A 1 93 ? 3.562 3.246 -13.656 1 75.19 93 PRO A O 1
ATOM 671 N N . GLY A 1 94 ? 4.309 3.816 -15.734 1 79.75 94 GLY A N 1
ATOM 672 C CA . GLY A 1 94 ? 5.633 3.262 -15.5 1 79.75 94 GLY A CA 1
ATOM 673 C C . GLY A 1 94 ? 5.711 1.773 -15.781 1 79.75 94 GLY A C 1
ATOM 674 O O . GLY A 1 94 ? 6.789 1.179 -15.695 1 79.75 94 GLY A O 1
ATOM 675 N N . LEU A 1 95 ? 4.668 1.271 -16.156 1 89.44 95 LEU A N 1
ATOM 676 C CA . LEU A 1 95 ? 4.633 -0.155 -16.453 1 89.44 95 LEU A CA 1
ATOM 677 C C . LEU A 1 95 ? 5.215 -0.426 -17.844 1 89.44 95 LEU A C 1
ATOM 679 O O . LEU A 1 95 ? 4.762 0.147 -18.828 1 89.44 95 LEU A O 1
ATOM 683 N N . ARG A 1 96 ? 6.23 -1.274 -17.906 1 93.75 96 ARG A N 1
ATOM 684 C CA . ARG A 1 96 ? 6.773 -1.706 -19.188 1 93.75 96 ARG A CA 1
ATOM 685 C C . ARG A 1 96 ? 5.77 -2.578 -19.938 1 93.75 96 ARG A C 1
ATOM 687 O O . ARG A 1 96 ? 4.855 -3.145 -19.328 1 93.75 96 ARG A O 1
ATOM 694 N N . SER A 1 97 ? 5.973 -2.691 -21.219 1 95.56 97 SER A N 1
ATOM 695 C CA . SER A 1 97 ? 5.051 -3.486 -22.016 1 95.56 97 SER A CA 1
ATOM 696 C C . SER A 1 97 ? 4.969 -4.922 -21.5 1 95.56 97 SER A C 1
ATOM 698 O O . SER A 1 97 ? 5.938 -5.449 -20.953 1 95.56 97 SER A O 1
ATOM 700 N N . ALA A 1 98 ? 3.83 -5.48 -21.734 1 96.56 98 ALA A N 1
ATOM 701 C CA . ALA A 1 98 ? 3.645 -6.879 -21.344 1 96.56 98 ALA A CA 1
ATOM 702 C C . ALA A 1 98 ? 4.656 -7.781 -22.047 1 96.56 98 ALA A C 1
ATOM 704 O O . ALA A 1 98 ? 5.184 -8.719 -21.438 1 96.56 98 ALA A O 1
ATOM 705 N N . ALA A 1 99 ? 4.953 -7.539 -23.266 1 96.62 99 ALA A N 1
ATOM 706 C CA . ALA A 1 99 ? 5.906 -8.336 -24.031 1 96.62 99 ALA A CA 1
ATOM 707 C C . ALA A 1 99 ? 7.289 -8.312 -23.375 1 96.62 99 ALA A C 1
ATOM 709 O O . ALA A 1 99 ? 7.926 -9.352 -23.219 1 96.62 99 ALA A O 1
ATOM 710 N N . ASP A 1 100 ? 7.703 -7.133 -22.984 1 96.94 100 ASP A N 1
ATOM 711 C CA . ASP A 1 100 ? 8.992 -6.984 -22.328 1 96.94 100 ASP A CA 1
ATOM 712 C C . ASP A 1 100 ? 9.008 -7.73 -20.984 1 96.94 100 ASP A C 1
ATOM 714 O O . ASP A 1 100 ? 9.977 -8.43 -20.672 1 96.94 100 ASP A O 1
ATOM 718 N N . ARG A 1 101 ? 7.941 -7.605 -20.266 1 97.94 101 ARG A N 1
ATOM 719 C CA . ARG A 1 101 ? 7.871 -8.242 -18.969 1 97.94 101 ARG A CA 1
ATOM 720 C C . ARG A 1 101 ? 7.852 -9.758 -19.094 1 97.94 101 ARG A C 1
ATOM 722 O O . ARG A 1 101 ? 8.547 -10.461 -18.359 1 97.94 101 ARG A O 1
ATOM 729 N N . VAL A 1 102 ? 7.145 -10.234 -20.047 1 98 102 VAL A N 1
ATOM 730 C CA . VAL A 1 102 ? 7.078 -11.672 -20.297 1 98 102 VAL A CA 1
ATOM 731 C C . VAL A 1 102 ? 8.461 -12.195 -20.688 1 98 102 VAL A C 1
ATOM 733 O O . VAL A 1 102 ? 8.875 -13.266 -20.234 1 98 102 VAL A O 1
ATOM 736 N N . HIS A 1 103 ? 9.117 -11.43 -21.516 1 97.81 103 HIS A N 1
ATOM 737 C CA . HIS A 1 103 ? 10.461 -11.805 -21.938 1 97.81 103 HIS A CA 1
ATOM 738 C C . HIS A 1 103 ? 11.375 -11.984 -20.719 1 97.81 103 HIS A C 1
ATOM 740 O O . HIS A 1 103 ? 12.055 -13.008 -20.609 1 97.81 103 HIS A O 1
ATOM 746 N N . ILE A 1 104 ? 11.328 -11.117 -19.844 1 98.25 104 ILE A N 1
ATOM 747 C CA . ILE A 1 104 ? 12.156 -11.172 -18.641 1 98.25 104 ILE A CA 1
ATOM 748 C C . ILE A 1 104 ? 11.703 -12.336 -17.75 1 98.25 104 ILE A C 1
ATOM 750 O O . ILE A 1 104 ? 12.531 -13.07 -17.219 1 98.25 104 ILE A O 1
ATOM 754 N N . MET A 1 105 ? 10.43 -12.492 -17.641 1 98.69 105 MET A N 1
ATOM 755 C CA . MET A 1 105 ? 9.875 -13.531 -16.781 1 98.69 105 MET A CA 1
ATOM 756 C C . MET A 1 105 ? 10.273 -14.922 -17.281 1 98.69 105 MET A C 1
ATOM 758 O O . MET A 1 105 ? 10.609 -15.805 -16.484 1 98.69 105 MET A O 1
ATOM 762 N N . ARG A 1 106 ? 10.242 -15.078 -18.594 1 98.06 106 ARG A N 1
ATOM 763 C CA . ARG A 1 106 ? 10.633 -16.359 -19.156 1 98.06 106 ARG A CA 1
ATOM 764 C C . ARG A 1 106 ? 12.086 -16.688 -18.844 1 98.06 106 ARG A C 1
ATOM 766 O O . ARG A 1 106 ? 12.422 -17.828 -18.531 1 98.06 106 ARG A O 1
ATOM 773 N N . LYS A 1 107 ? 12.898 -15.703 -18.938 1 98.06 107 LYS A N 1
ATOM 774 C CA . LYS A 1 107 ? 14.305 -15.891 -18.578 1 98.06 107 LYS A CA 1
ATOM 775 C C . LYS A 1 107 ? 14.453 -16.188 -17.094 1 98.06 107 LYS A C 1
ATOM 777 O O . LYS A 1 107 ? 15.195 -17.094 -16.703 1 98.06 107 LYS A O 1
ATOM 782 N N . ALA A 1 108 ? 13.758 -15.438 -16.266 1 98.31 108 ALA A N 1
ATOM 783 C CA . ALA A 1 108 ? 13.859 -15.562 -14.82 1 98.31 108 ALA A CA 1
ATOM 784 C C . ALA A 1 108 ? 13.438 -16.953 -14.359 1 98.31 108 ALA A C 1
ATOM 786 O O . ALA A 1 108 ? 13.969 -17.484 -13.383 1 98.31 108 ALA A O 1
ATOM 787 N N . LEU A 1 109 ? 12.508 -17.562 -15.117 1 98.31 109 LEU A N 1
ATOM 788 C CA . LEU A 1 109 ? 11.914 -18.797 -14.641 1 98.31 109 LEU A CA 1
ATOM 789 C C . LEU A 1 109 ? 12.492 -20 -15.391 1 98.31 109 LEU A C 1
ATOM 791 O O . LEU A 1 109 ? 12.086 -21.141 -15.156 1 98.31 109 LEU A O 1
ATOM 795 N N . CYS A 1 110 ? 13.43 -19.766 -16.281 1 97.06 110 CYS A N 1
ATOM 796 C CA . CYS A 1 110 ? 13.906 -20.828 -17.172 1 97.06 110 CYS A CA 1
ATOM 797 C C . CYS A 1 110 ? 14.43 -22.016 -16.375 1 97.06 110 CYS A C 1
ATOM 799 O O . CYS A 1 110 ? 14.242 -23.156 -16.781 1 97.06 110 CYS A O 1
ATOM 801 N N . HIS A 1 111 ? 15.008 -21.828 -15.211 1 95.5 111 HIS A N 1
ATOM 802 C CA . HIS A 1 111 ? 15.586 -22.922 -14.445 1 95.5 111 HIS A CA 1
ATOM 803 C C . HIS A 1 111 ? 14.719 -23.281 -13.242 1 95.5 111 HIS A C 1
ATOM 805 O O . HIS A 1 111 ? 15.094 -24.125 -12.43 1 95.5 111 HIS A O 1
ATOM 811 N N . HIS A 1 112 ? 13.672 -22.547 -13.102 1 96.69 112 HIS A N 1
ATOM 812 C CA . HIS A 1 112 ? 12.797 -22.891 -11.984 1 96.69 112 HIS A CA 1
ATOM 813 C C . HIS A 1 112 ? 12.102 -24.234 -12.219 1 96.69 112 HIS A C 1
ATOM 815 O O . HIS A 1 112 ? 11.578 -24.484 -13.305 1 96.69 112 HIS A O 1
ATOM 821 N N . PRO A 1 113 ? 12.047 -25.062 -11.242 1 96.56 113 PRO A N 1
ATOM 822 C CA . PRO A 1 113 ? 11.547 -26.406 -11.469 1 96.56 113 PRO A CA 1
ATOM 823 C C . PRO A 1 113 ? 10.031 -26.469 -11.625 1 96.56 113 PRO A C 1
ATOM 825 O O . PRO A 1 113 ? 9.492 -27.391 -12.242 1 96.56 113 PRO A O 1
ATOM 828 N N . ASP A 1 114 ? 9.273 -25.453 -11.133 1 97.56 114 ASP A N 1
ATOM 829 C CA . ASP A 1 114 ? 7.824 -25.578 -11.039 1 97.56 114 ASP A CA 1
ATOM 830 C C . ASP A 1 114 ? 7.133 -24.484 -11.844 1 97.56 114 ASP A C 1
ATOM 832 O O . ASP A 1 114 ? 6.055 -24.703 -12.406 1 97.56 114 ASP A O 1
ATOM 836 N N . LEU A 1 115 ? 7.695 -23.312 -11.922 1 98.38 115 LEU A N 1
ATOM 837 C CA . LEU A 1 115 ? 6.961 -22.109 -12.305 1 98.38 115 LEU A CA 1
ATOM 838 C C . LEU A 1 115 ? 7.039 -21.875 -13.812 1 98.38 115 LEU A C 1
ATOM 840 O O . LEU A 1 115 ? 8.117 -21.969 -14.406 1 98.38 115 LEU A O 1
ATOM 844 N N . ASN A 1 116 ? 5.93 -21.594 -14.398 1 98.38 116 ASN A N 1
ATOM 845 C CA . ASN A 1 116 ? 5.801 -21.109 -15.766 1 98.38 116 ASN A CA 1
ATOM 846 C C . ASN A 1 116 ? 5.141 -19.734 -15.82 1 98.38 116 ASN A C 1
ATOM 848 O O . ASN A 1 116 ? 4.508 -19.312 -14.852 1 98.38 116 ASN A O 1
ATOM 852 N N . VAL A 1 117 ? 5.324 -19.062 -16.938 1 98.5 117 VAL A N 1
ATOM 853 C CA . VAL A 1 117 ? 4.582 -17.844 -17.203 1 98.5 117 VAL A CA 1
ATOM 854 C C . VAL A 1 117 ? 3.291 -18.172 -17.953 1 98.5 117 VAL A C 1
ATOM 856 O O . VAL A 1 117 ? 3.303 -18.938 -18.906 1 98.5 117 VAL A O 1
ATOM 859 N N . ASP A 1 118 ? 2.209 -17.688 -17.469 1 98.62 118 ASP A N 1
ATOM 860 C CA . ASP A 1 118 ? 0.96 -17.766 -18.219 1 98.62 118 ASP A CA 1
ATOM 861 C C . ASP A 1 118 ? 0.633 -16.422 -18.875 1 98.62 118 ASP A C 1
ATOM 863 O O . ASP A 1 118 ? 0.34 -15.445 -18.188 1 98.62 118 ASP A O 1
ATOM 867 N N . THR A 1 119 ? 0.511 -16.375 -20.156 1 98.19 119 THR A N 1
ATOM 868 C CA . THR A 1 119 ? 0.409 -15.109 -20.875 1 98.19 119 THR A CA 1
ATOM 869 C C . THR A 1 119 ? -1.044 -14.805 -21.219 1 98.19 119 THR A C 1
ATOM 871 O O . THR A 1 119 ? -1.329 -13.812 -21.906 1 98.19 119 THR A O 1
ATOM 874 N N . TRP A 1 120 ? -1.952 -15.641 -20.844 1 98.25 120 TRP A N 1
ATOM 875 C CA . TRP A 1 120 ? -3.348 -15.453 -21.234 1 98.25 120 TRP A CA 1
ATOM 876 C C . TRP A 1 120 ? -3.83 -14.055 -20.859 1 98.25 120 TRP A C 1
ATOM 878 O O . TRP A 1 120 ? -4.422 -13.359 -21.703 1 98.25 120 TRP A O 1
ATOM 888 N N . GLU A 1 121 ? -3.576 -13.625 -19.656 1 97.94 121 GLU A N 1
ATOM 889 C CA . GLU A 1 121 ? -4.059 -12.336 -19.172 1 97.94 121 GLU A CA 1
ATOM 890 C C . GLU A 1 121 ? -3.523 -11.188 -20.031 1 97.94 121 GLU A C 1
ATOM 892 O O . GLU A 1 121 ? -4.285 -10.328 -20.469 1 97.94 121 GLU A O 1
ATOM 897 N N . CYS A 1 122 ? -2.227 -11.188 -20.266 1 96 122 CYS A N 1
ATOM 898 C CA . CYS A 1 122 ? -1.61 -10.031 -20.906 1 96 122 CYS A CA 1
ATOM 899 C C . CYS A 1 122 ? -1.859 -10.047 -22.406 1 96 122 CYS A C 1
ATOM 901 O O . CYS A 1 122 ? -1.566 -9.07 -23.094 1 96 122 CYS A O 1
ATOM 903 N N . GLN A 1 123 ? -2.445 -11.109 -22.859 1 96.12 123 GLN A N 1
ATOM 904 C CA . GLN A 1 123 ? -2.775 -11.18 -24.281 1 96.12 123 GLN A CA 1
ATOM 905 C C . GLN A 1 123 ? -4.207 -10.719 -24.531 1 96.12 123 GLN A C 1
ATOM 907 O O . GLN A 1 123 ? -4.621 -10.578 -25.688 1 96.12 123 GLN A O 1
ATOM 912 N N . GLN A 1 124 ? -4.957 -10.477 -23.438 1 95.75 124 GLN A N 1
ATOM 913 C CA . GLN A 1 124 ? -6.309 -9.953 -23.609 1 95.75 124 GLN A CA 1
ATOM 914 C C . GLN A 1 124 ? -6.281 -8.484 -24.031 1 95.75 124 GLN A C 1
ATOM 916 O O . GLN A 1 124 ? -5.422 -7.723 -23.594 1 95.75 124 GLN A O 1
ATOM 921 N N . PRO A 1 125 ? -7.25 -8.016 -24.859 1 93.44 125 PRO A N 1
ATOM 922 C CA . PRO A 1 125 ? -7.281 -6.621 -25.312 1 93.44 125 PRO A CA 1
ATOM 923 C C . PRO A 1 125 ? -7.789 -5.66 -24.234 1 93.44 125 PRO A C 1
ATOM 925 O O . PRO A 1 125 ? -7.625 -4.445 -24.375 1 93.44 125 PRO A O 1
ATOM 928 N N . VAL A 1 126 ? -8.461 -6.195 -23.25 1 94.12 126 VAL A N 1
ATOM 929 C CA . VAL A 1 126 ? -9.016 -5.363 -22.172 1 94.12 126 VAL A CA 1
ATOM 930 C C . VAL A 1 126 ? -8.438 -5.801 -20.828 1 94.12 126 VAL A C 1
ATOM 932 O O . VAL A 1 126 ? -7.883 -6.895 -20.719 1 94.12 126 VAL A O 1
ATOM 935 N N . TYR A 1 127 ? -8.578 -4.918 -19.953 1 92.69 127 TYR A N 1
ATOM 936 C CA . TYR A 1 127 ? -8.156 -5.258 -18.594 1 92.69 127 TYR A CA 1
ATOM 937 C C . TYR A 1 127 ? -8.984 -6.406 -18.031 1 92.69 127 TYR A C 1
ATOM 939 O O . TYR A 1 127 ? -10.211 -6.359 -18.047 1 92.69 127 TYR A O 1
ATOM 947 N N . MET A 1 128 ? -8.281 -7.426 -17.484 1 94.12 128 MET A N 1
ATOM 948 C CA . MET A 1 128 ? -8.953 -8.609 -16.969 1 94.12 128 MET A CA 1
ATOM 949 C C . MET A 1 128 ? -8.914 -8.625 -15.438 1 94.12 128 MET A C 1
ATOM 951 O O . MET A 1 128 ? -7.859 -8.414 -14.836 1 94.12 128 MET A O 1
ATOM 955 N N . ARG A 1 129 ? -10.102 -8.883 -14.891 1 95.25 129 ARG A N 1
ATOM 956 C CA . ARG A 1 129 ? -10.164 -9.07 -13.445 1 95.25 129 ARG A CA 1
ATOM 957 C C . ARG A 1 129 ? -9.633 -10.438 -13.047 1 95.25 129 ARG A C 1
ATOM 959 O O . ARG A 1 129 ? -9.781 -11.414 -13.789 1 95.25 129 ARG A O 1
ATOM 966 N N . THR A 1 130 ? -9.117 -10.539 -11.844 1 97.56 130 THR A N 1
ATOM 967 C CA . THR A 1 130 ? -8.398 -11.711 -11.359 1 97.56 130 THR A CA 1
ATOM 968 C C . THR A 1 130 ? -9.266 -12.961 -11.461 1 97.56 130 THR A C 1
ATOM 970 O O . THR A 1 130 ? -8.781 -14.031 -11.812 1 97.56 130 THR A O 1
ATOM 973 N N . PHE A 1 131 ? -10.547 -12.859 -11.211 1 97.94 131 PHE A N 1
ATOM 974 C CA . PHE A 1 131 ? -11.445 -14 -11.266 1 97.94 131 PHE A CA 1
ATOM 975 C C . PHE A 1 131 ? -11.383 -14.672 -12.633 1 97.94 131 PHE A C 1
ATOM 977 O O . PHE A 1 131 ? -11.219 -15.891 -12.719 1 97.94 131 PHE A O 1
ATOM 984 N N . PHE A 1 132 ? -11.438 -13.859 -13.617 1 98.25 132 PHE A N 1
ATOM 985 C CA . PHE A 1 132 ? -11.477 -14.391 -14.977 1 98.25 132 PHE A CA 1
ATOM 986 C C . PHE A 1 132 ? -10.125 -14.984 -15.367 1 98.25 132 PHE A C 1
ATOM 988 O O . PHE A 1 132 ? -10.07 -15.961 -16.109 1 98.25 132 PHE A O 1
ATOM 995 N N . VAL A 1 133 ? -9.07 -14.422 -14.906 1 98.62 133 VAL A N 1
ATOM 996 C CA . VAL A 1 133 ? -7.727 -14.938 -15.172 1 98.62 133 VAL A CA 1
ATOM 997 C C . VAL A 1 133 ? -7.574 -16.328 -14.57 1 98.62 133 VAL A C 1
ATOM 999 O O . VAL A 1 133 ? -7.121 -17.25 -15.242 1 98.62 133 VAL A O 1
ATOM 1002 N N . LEU A 1 134 ? -7.973 -16.5 -13.336 1 98.75 134 LEU A N 1
ATOM 1003 C CA . LEU A 1 134 ? -7.867 -17.766 -12.641 1 98.75 134 LEU A CA 1
ATOM 1004 C C . LEU A 1 134 ? -8.766 -18.812 -13.289 1 98.75 134 LEU A C 1
ATOM 1006 O O . LEU A 1 134 ? -8.367 -19.969 -13.438 1 98.75 134 LEU A O 1
ATOM 1010 N N . GLN A 1 135 ? -9.953 -18.375 -13.656 1 98.62 135 GLN A N 1
ATOM 1011 C CA . GLN A 1 135 ? -10.883 -19.281 -14.328 1 98.62 135 GLN A CA 1
ATOM 1012 C C . GLN A 1 135 ? -10.305 -19.797 -15.641 1 98.62 135 GLN A C 1
ATOM 1014 O O . GLN A 1 135 ? -10.344 -21 -15.914 1 98.62 135 GLN A O 1
ATOM 1019 N N . ALA A 1 136 ? -9.781 -18.891 -16.422 1 98.62 136 ALA A N 1
ATOM 1020 C CA . ALA A 1 136 ? -9.188 -19.281 -17.703 1 98.62 136 ALA A CA 1
ATOM 1021 C C . ALA A 1 136 ? -8.016 -20.234 -17.484 1 98.62 136 ALA A C 1
ATOM 1023 O O . ALA A 1 136 ? -7.895 -21.234 -18.188 1 98.62 136 ALA A O 1
ATOM 1024 N N . LEU A 1 137 ? -7.215 -19.938 -16.547 1 98.81 137 LEU A N 1
ATOM 1025 C CA . LEU A 1 137 ? -6.059 -20.781 -16.266 1 98.81 137 LEU A CA 1
ATOM 1026 C C . LEU A 1 137 ? -6.496 -22.188 -15.859 1 98.81 137 LEU A C 1
ATOM 1028 O O . LEU A 1 137 ? -5.957 -23.172 -16.359 1 98.81 137 LEU A O 1
ATOM 1032 N N . GLU A 1 138 ? -7.441 -22.25 -14.93 1 98.75 138 GLU A N 1
ATOM 1033 C CA . GLU A 1 138 ? -7.93 -23.562 -14.484 1 98.75 138 GLU A CA 1
ATOM 1034 C C . GLU A 1 138 ? -8.508 -24.359 -15.648 1 98.75 138 GLU A C 1
ATOM 1036 O O . GLU A 1 138 ? -8.258 -25.562 -15.766 1 98.75 138 GLU A O 1
ATOM 1041 N N . GLU A 1 139 ? -9.234 -23.688 -16.5 1 98.56 139 GLU A N 1
ATOM 1042 C CA . GLU A 1 139 ? -9.82 -24.344 -17.672 1 98.56 139 GLU A CA 1
ATOM 1043 C C . GLU A 1 139 ? -8.734 -24.891 -18.594 1 98.56 139 GLU A C 1
ATOM 1045 O O . GLU A 1 139 ? -8.82 -26.047 -19.031 1 98.56 139 GLU A O 1
ATOM 1050 N N . HIS A 1 140 ? -7.746 -24.141 -18.891 1 98.62 140 HIS A N 1
ATOM 1051 C CA . HIS A 1 140 ? -6.684 -24.547 -19.797 1 98.62 140 HIS A CA 1
ATOM 1052 C C . HIS A 1 140 ? -5.867 -25.688 -19.203 1 98.62 140 HIS A C 1
ATOM 1054 O O . HIS A 1 140 ? -5.449 -26.609 -19.922 1 98.62 140 HIS A O 1
ATOM 1060 N N . ILE A 1 141 ? -5.652 -25.656 -17.906 1 98.56 141 ILE A N 1
ATOM 1061 C CA . ILE A 1 141 ? -4.895 -26.703 -17.234 1 98.56 141 ILE A CA 1
ATOM 1062 C C . ILE A 1 141 ? -5.66 -28.031 -17.297 1 98.56 141 ILE A C 1
ATOM 1064 O O . ILE A 1 141 ? -5.094 -29.062 -17.656 1 98.56 141 ILE A O 1
ATOM 1068 N N . ASN A 1 142 ? -6.906 -27.953 -16.953 1 98.38 142 ASN A N 1
ATOM 1069 C CA . ASN A 1 142 ? -7.723 -29.172 -16.984 1 98.38 142 ASN A CA 1
ATOM 1070 C C . ASN A 1 142 ? -7.859 -29.719 -18.406 1 98.38 142 ASN A C 1
ATOM 1072 O O . ASN A 1 142 ? -7.844 -30.938 -18.609 1 98.38 142 ASN A O 1
ATOM 1076 N N . ALA A 1 143 ? -8 -28.828 -19.375 1 98.06 143 ALA A N 1
ATOM 1077 C CA . ALA A 1 143 ? -8.055 -29.25 -20.781 1 98.06 143 ALA A CA 1
ATOM 1078 C C . ALA A 1 143 ? -6.77 -29.969 -21.188 1 98.06 143 ALA A C 1
ATOM 1080 O O . ALA A 1 143 ? -6.805 -30.984 -21.859 1 98.06 143 ALA A O 1
ATOM 1081 N N . TRP A 1 144 ? -5.688 -29.422 -20.781 1 97.88 144 TRP A N 1
ATOM 1082 C CA . TRP A 1 144 ? -4.402 -30.031 -21.125 1 97.88 144 TRP A CA 1
ATOM 1083 C C . TRP A 1 144 ? -4.262 -31.406 -20.5 1 97.88 144 TRP A C 1
ATOM 1085 O O . TRP A 1 144 ? -3.863 -32.375 -21.188 1 97.88 144 TRP A O 1
ATOM 1095 N N . TYR A 1 145 ? -4.578 -31.547 -19.219 1 97.19 145 TYR A N 1
ATOM 1096 C CA . TYR A 1 145 ? -4.465 -32.844 -18.562 1 97.19 145 TYR A CA 1
ATOM 1097 C C . TYR A 1 145 ? -5.43 -33.844 -19.156 1 97.19 145 TYR A C 1
ATOM 1099 O O . TYR A 1 145 ? -5.121 -35.031 -19.25 1 97.19 145 TYR A O 1
ATOM 1107 N N . ALA A 1 146 ? -6.617 -33.406 -19.531 1 97.38 146 ALA A N 1
ATOM 1108 C CA . ALA A 1 146 ? -7.598 -34.281 -20.141 1 97.38 146 ALA A CA 1
ATOM 1109 C C . ALA A 1 146 ? -7.059 -34.875 -21.453 1 97.38 146 ALA A C 1
ATOM 1111 O O . ALA A 1 146 ? -7.352 -36.031 -21.781 1 97.38 146 ALA A O 1
ATOM 1112 N N . GLU A 1 147 ? -6.285 -34.094 -22.156 1 97.38 147 GLU A N 1
ATOM 1113 C CA . GLU A 1 147 ? -5.684 -34.531 -23.422 1 97.38 147 GLU A CA 1
ATOM 1114 C C . GLU A 1 147 ? -4.441 -35.375 -23.156 1 97.38 147 GLU A C 1
ATOM 1116 O O . GLU A 1 147 ? -4.254 -36.406 -23.797 1 97.38 147 GLU A O 1
ATOM 1121 N N . SER A 1 148 ? -3.645 -35 -22.219 1 96.31 148 SER A N 1
ATOM 1122 C CA . SER A 1 148 ? -2.338 -35.594 -21.984 1 96.31 148 SER A CA 1
ATOM 1123 C C . SER A 1 148 ? -2.455 -36.844 -21.125 1 96.31 148 SER A C 1
ATOM 1125 O O . SER A 1 148 ? -1.688 -37.812 -21.297 1 96.31 148 SER A O 1
ATOM 1127 N N . GLU A 1 149 ? -3.445 -36.844 -20.156 1 96.12 149 GLU A N 1
ATOM 1128 C CA . GLU A 1 149 ? -3.627 -37.938 -19.219 1 96.12 149 GLU A CA 1
ATOM 1129 C C . GLU A 1 149 ? -5.105 -38.25 -19 1 96.12 149 GLU A C 1
ATOM 1131 O O . GLU A 1 149 ? -5.609 -38.125 -17.875 1 96.12 149 GLU A O 1
ATOM 1136 N N . PRO A 1 150 ? -5.738 -38.781 -20.031 1 95.38 150 PRO A N 1
ATOM 1137 C CA . PRO A 1 150 ? -7.191 -38.969 -19.953 1 95.38 150 PRO A CA 1
ATOM 1138 C C . PRO A 1 150 ? -7.602 -39.906 -18.844 1 95.38 150 PRO A C 1
ATOM 1140 O O . PRO A 1 150 ? -8.609 -39.688 -18.172 1 95.38 150 PRO A O 1
ATOM 1143 N N . ALA A 1 151 ? -6.859 -40.938 -18.625 1 93.12 151 ALA A N 1
ATOM 1144 C CA . ALA A 1 151 ? -7.211 -41.938 -17.609 1 93.12 151 ALA A CA 1
ATOM 1145 C C . ALA A 1 151 ? -7.152 -41.312 -16.203 1 93.12 151 ALA A C 1
ATOM 1147 O O . ALA A 1 151 ? -8.031 -41.562 -15.375 1 93.12 151 ALA A O 1
ATOM 1148 N N . ALA A 1 152 ? -6.125 -40.594 -15.992 1 93.31 152 ALA A N 1
ATOM 1149 C CA . ALA A 1 152 ? -5.961 -39.938 -14.695 1 93.31 152 ALA A CA 1
ATOM 1150 C C . ALA A 1 152 ? -7.086 -38.938 -14.438 1 93.31 152 ALA A C 1
ATOM 1152 O O . ALA A 1 152 ? -7.602 -38.844 -13.32 1 93.31 152 ALA A O 1
ATOM 1153 N N . VAL A 1 153 ? -7.453 -38.219 -15.43 1 94.69 153 VAL A N 1
ATOM 1154 C CA . VAL A 1 153 ? -8.508 -37.219 -15.312 1 94.69 153 VAL A CA 1
ATOM 1155 C C . VAL A 1 153 ? -9.844 -37.906 -15.062 1 94.69 153 VAL A C 1
ATOM 1157 O O . VAL A 1 153 ? -10.656 -37.438 -14.273 1 94.69 153 VAL A O 1
ATOM 1160 N N . GLU A 1 154 ? -10.07 -39 -15.719 1 92.62 154 GLU A N 1
ATOM 1161 C CA . GLU A 1 1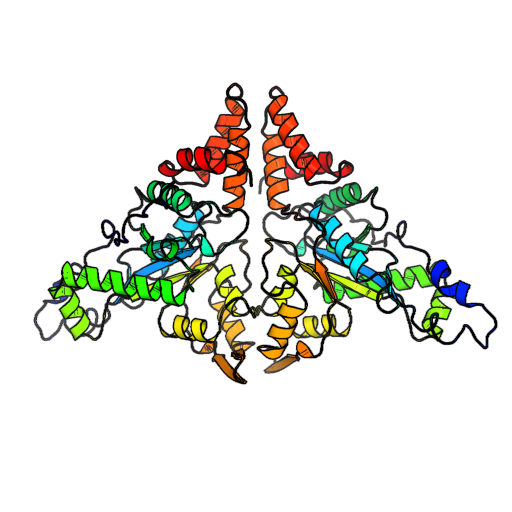54 ? -11.281 -39.75 -15.508 1 92.62 154 GLU A CA 1
ATOM 1162 C C . GLU A 1 154 ? -11.367 -40.281 -14.07 1 92.62 154 GLU A C 1
ATOM 1164 O O . GLU A 1 154 ? -12.445 -40.281 -13.469 1 92.62 154 GLU A O 1
ATOM 1169 N N . TRP A 1 155 ? -10.273 -40.719 -13.648 1 89.88 155 TRP A N 1
ATOM 1170 C CA . TRP A 1 155 ? -10.227 -41.156 -12.258 1 89.88 155 TRP A CA 1
ATOM 1171 C C . TRP A 1 155 ? -10.594 -40.031 -11.305 1 89.88 155 TRP A C 1
ATOM 1173 O O . TRP A 1 155 ? -11.414 -40.219 -10.398 1 89.88 155 TRP A O 1
ATOM 1183 N N . LEU A 1 156 ? -10.016 -38.906 -11.477 1 92.62 156 LEU A N 1
ATOM 1184 C CA . LEU A 1 156 ? -10.344 -37.75 -10.648 1 92.62 156 LEU A CA 1
ATOM 1185 C C . LEU A 1 156 ? -11.836 -37.438 -10.711 1 92.62 156 LEU A C 1
ATOM 1187 O O . LEU A 1 156 ? -12.469 -37.219 -9.68 1 92.62 156 LEU A O 1
ATOM 1191 N N . ALA A 1 157 ? -12.344 -37.469 -11.875 1 92.25 157 ALA A N 1
ATOM 1192 C CA . ALA A 1 157 ? -13.75 -37.156 -12.086 1 92.25 157 ALA A CA 1
ATOM 1193 C C . ALA A 1 157 ? -14.648 -38.125 -11.336 1 92.25 157 ALA A C 1
ATOM 1195 O O . ALA A 1 157 ? -15.703 -37.75 -10.82 1 92.25 157 ALA A O 1
ATOM 1196 N N . SER A 1 158 ? -14.219 -39.375 -11.328 1 90.31 158 SER A N 1
ATOM 1197 C CA . SER A 1 158 ? -14.984 -40.406 -10.648 1 90.31 158 SER A CA 1
ATOM 1198 C C . SER A 1 158 ? -15.047 -40.156 -9.148 1 90.31 158 SER A C 1
ATOM 1200 O O . SER A 1 158 ? -15.922 -40.688 -8.453 1 90.31 158 SER A O 1
ATOM 1202 N N . HIS A 1 159 ? -14.188 -39.406 -8.695 1 89.56 159 HIS A N 1
ATOM 1203 C CA . HIS A 1 159 ? -14.172 -39.062 -7.285 1 89.56 159 HIS A CA 1
ATOM 1204 C C . HIS A 1 159 ? -14.625 -37.625 -7.074 1 89.56 159 HIS A C 1
ATOM 1206 O O . HIS A 1 159 ? -14.305 -37 -6.055 1 89.56 159 HIS A O 1
ATOM 1212 N N . ASP A 1 160 ? -15.203 -37.031 -8.109 1 92.25 160 ASP A N 1
ATOM 1213 C CA . ASP A 1 160 ? -15.766 -35.688 -8.094 1 92.25 160 ASP A CA 1
ATOM 1214 C C . ASP A 1 160 ? -14.68 -34.656 -7.863 1 92.25 160 ASP A C 1
ATOM 1216 O O . ASP A 1 160 ? -14.844 -33.719 -7.059 1 92.25 160 ASP A O 1
ATOM 1220 N N . ARG A 1 161 ? -13.578 -34.906 -8.57 1 94.12 161 ARG A N 1
ATOM 1221 C CA . ARG A 1 161 ? -12.445 -34 -8.422 1 94.12 161 ARG A CA 1
ATOM 1222 C C . ARG A 1 161 ? -11.898 -33.594 -9.781 1 94.12 161 ARG A C 1
ATOM 1224 O O . ARG A 1 161 ? -12.227 -34.188 -10.805 1 94.12 161 ARG A O 1
ATOM 1231 N N . ARG A 1 162 ? -11.164 -32.562 -9.812 1 96.44 162 ARG A N 1
ATOM 1232 C CA . ARG A 1 162 ? -10.391 -32.031 -10.93 1 96.44 162 ARG A CA 1
ATOM 1233 C C . ARG A 1 162 ? -9.156 -31.297 -10.438 1 96.44 162 ARG A C 1
ATOM 1235 O O . ARG A 1 162 ? -8.969 -31.125 -9.234 1 96.44 162 ARG A O 1
ATOM 1242 N N . VAL A 1 163 ? -8.32 -30.906 -11.375 1 97.56 163 VAL A N 1
ATOM 1243 C CA . VAL A 1 163 ? -7.191 -30.078 -10.969 1 97.56 163 VAL A CA 1
ATOM 1244 C C . VAL A 1 163 ? -7.684 -28.688 -10.594 1 97.56 163 VAL A C 1
ATOM 1246 O O . VAL A 1 163 ? -8.414 -28.047 -11.359 1 97.56 163 VAL A O 1
ATOM 1249 N N . ARG A 1 164 ? -7.332 -28.219 -9.414 1 98.12 164 ARG A N 1
ATOM 1250 C CA . ARG A 1 164 ? -7.781 -26.906 -8.945 1 98.12 164 ARG A CA 1
ATOM 1251 C C . ARG A 1 164 ? -6.652 -25.891 -8.992 1 98.12 164 ARG A C 1
ATOM 1253 O O . ARG A 1 164 ? -5.488 -26.234 -8.758 1 98.12 164 ARG A O 1
ATOM 1260 N N . VAL A 1 165 ? -7.031 -24.703 -9.273 1 98.75 165 VAL A N 1
ATOM 1261 C CA . VAL A 1 165 ? -6.109 -23.578 -9.164 1 98.75 165 VAL A CA 1
ATOM 1262 C C . VAL A 1 165 ? -6.305 -22.875 -7.824 1 98.75 165 VAL A C 1
ATOM 1264 O O . VAL A 1 165 ? -7.441 -22.656 -7.398 1 98.75 165 VAL A O 1
ATOM 1267 N N . ALA A 1 166 ? -5.273 -22.656 -7.121 1 98.69 166 ALA A N 1
ATOM 1268 C CA . ALA A 1 166 ? -5.297 -21.828 -5.918 1 98.69 166 ALA A CA 1
ATOM 1269 C C . ALA A 1 166 ? -4.652 -20.469 -6.172 1 98.69 166 ALA A C 1
ATOM 1271 O O . ALA A 1 166 ? -3.607 -20.391 -6.82 1 98.69 166 ALA A O 1
ATOM 1272 N N . PHE A 1 167 ? -5.277 -19.469 -5.664 1 98.75 167 PHE A N 1
ATOM 1273 C CA . PHE A 1 167 ? -4.785 -18.094 -5.824 1 98.75 167 PHE A CA 1
ATOM 1274 C C . PHE A 1 167 ? -3.816 -17.734 -4.703 1 98.75 167 PHE A C 1
ATOM 1276 O O . PHE A 1 167 ? -4.184 -17.766 -3.527 1 98.75 167 PHE A O 1
ATOM 1283 N N . VAL A 1 168 ? -2.604 -17.422 -5.121 1 98.56 168 VAL A N 1
ATOM 1284 C CA . VAL A 1 168 ? -1.583 -17.016 -4.16 1 98.56 168 VAL A CA 1
ATOM 1285 C C . VAL A 1 168 ? -1.395 -15.508 -4.211 1 98.56 168 VAL A C 1
ATOM 1287 O O . VAL A 1 168 ? -1.173 -14.938 -5.281 1 98.56 168 VAL A O 1
ATOM 1290 N N . CYS A 1 169 ? -1.518 -14.875 -3.062 1 95.88 169 CYS A N 1
ATOM 1291 C CA . CYS A 1 169 ? -1.32 -13.43 -3.045 1 95.88 169 CYS A CA 1
ATOM 1292 C C . CYS A 1 169 ? -0.623 -12.992 -1.765 1 95.88 169 CYS A C 1
ATOM 1294 O O . CYS A 1 169 ? -0.535 -13.758 -0.805 1 95.88 169 CYS A O 1
ATOM 1296 N N . GLY A 1 170 ? -0.028 -11.852 -1.812 1 92.94 170 GLY A N 1
ATOM 1297 C CA . GLY A 1 170 ? 0.559 -11.25 -0.625 1 92.94 170 GLY A CA 1
ATOM 1298 C C . GLY A 1 170 ? -0.475 -10.711 0.343 1 92.94 170 GLY A C 1
ATOM 1299 O O . GLY A 1 170 ? -1.625 -10.477 -0.036 1 92.94 170 GLY A O 1
ATOM 1300 N N . ALA A 1 171 ? -0.022 -10.422 1.552 1 89.19 171 ALA A N 1
ATOM 1301 C CA . ALA A 1 171 ? -0.894 -9.883 2.59 1 89.19 171 ALA A CA 1
ATOM 1302 C C . ALA A 1 171 ? -1.43 -8.508 2.195 1 89.19 171 ALA A C 1
ATOM 1304 O O . ALA A 1 171 ? -2.553 -8.148 2.553 1 89.19 171 ALA A O 1
ATOM 1305 N N . ASP A 1 172 ? -0.672 -7.781 1.507 1 86.75 172 ASP A N 1
ATOM 1306 C CA . ASP A 1 172 ? -1.109 -6.461 1.062 1 86.75 172 ASP A CA 1
ATOM 1307 C C . ASP A 1 172 ? -2.312 -6.566 0.127 1 86.75 172 ASP A C 1
ATOM 1309 O O . ASP A 1 172 ? -3.291 -5.836 0.281 1 86.75 172 ASP A O 1
ATOM 1313 N N . LEU A 1 173 ? -2.174 -7.406 -0.903 1 90.56 173 LEU A N 1
ATOM 1314 C CA . LEU A 1 173 ? -3.299 -7.617 -1.806 1 90.56 173 LEU A CA 1
ATOM 1315 C C . LEU A 1 173 ? -4.516 -8.141 -1.048 1 90.56 173 LEU A C 1
ATOM 1317 O O . LEU A 1 173 ? -5.637 -7.684 -1.275 1 90.56 173 LEU A O 1
ATOM 1321 N N . PHE A 1 174 ? -4.293 -9.07 -0.115 1 91.94 174 PHE A N 1
ATOM 1322 C CA . PHE A 1 174 ? -5.379 -9.633 0.683 1 91.94 174 PHE A CA 1
ATOM 1323 C C . PHE A 1 174 ? -6.109 -8.539 1.45 1 91.94 174 PHE A C 1
ATOM 1325 O O . PHE A 1 174 ? -7.344 -8.492 1.452 1 91.94 174 PHE A O 1
ATOM 1332 N N . SER A 1 175 ? -5.363 -7.66 2 1 87.69 175 SER A N 1
ATOM 1333 C CA . SER A 1 175 ? -5.941 -6.578 2.791 1 87.69 175 SER A CA 1
ATOM 1334 C C . SER A 1 175 ? -6.754 -5.625 1.92 1 87.69 175 SER A C 1
ATOM 1336 O O . SER A 1 175 ? -7.672 -4.961 2.406 1 87.69 175 SER A O 1
ATOM 1338 N N . SER A 1 176 ? -6.48 -5.57 0.656 1 88.62 176 SER A N 1
ATOM 1339 C CA . SER A 1 176 ? -7.176 -4.66 -0.247 1 88.62 176 SER A CA 1
ATOM 1340 C C . SER A 1 176 ? -8.617 -5.094 -0.471 1 88.62 176 SER A C 1
ATOM 1342 O O . SER A 1 176 ? -9.438 -4.324 -0.979 1 88.62 176 SER A O 1
ATOM 1344 N N . PHE A 1 177 ? -8.977 -6.32 -0.115 1 89.75 177 PHE A N 1
ATOM 1345 C CA . PHE A 1 177 ? -10.344 -6.801 -0.257 1 89.75 177 PHE A CA 1
ATOM 1346 C C . PHE A 1 177 ? -11.312 -5.91 0.512 1 89.75 177 PHE A C 1
ATOM 1348 O O . PHE A 1 177 ? -12.484 -5.781 0.134 1 89.75 177 PHE A O 1
ATOM 1355 N N . TRP A 1 178 ? -10.805 -5.305 1.526 1 86.44 178 TRP A N 1
ATOM 1356 C CA . TRP A 1 178 ? -11.664 -4.516 2.396 1 86.44 178 TRP A CA 1
ATOM 1357 C C . TRP A 1 178 ? -11.742 -3.068 1.916 1 86.44 178 TRP A C 1
ATOM 1359 O O . TRP A 1 178 ? -12.555 -2.287 2.414 1 86.44 178 TRP A O 1
ATOM 1369 N N . ILE A 1 179 ? -10.945 -2.709 1.026 1 84.12 179 ILE A N 1
ATOM 1370 C CA . ILE A 1 179 ? -10.906 -1.329 0.553 1 84.12 179 ILE A CA 1
ATOM 1371 C C . ILE A 1 179 ? -11.93 -1.134 -0.56 1 84.12 179 ILE A C 1
ATOM 1373 O O . ILE A 1 179 ? -11.812 -1.728 -1.634 1 84.12 179 ILE A O 1
ATOM 1377 N N . PRO A 1 180 ? -12.852 -0.295 -0.291 1 81.12 180 PRO A N 1
ATOM 1378 C CA . PRO A 1 180 ? -13.859 -0.061 -1.327 1 81.12 180 PRO A CA 1
ATOM 1379 C C . PRO A 1 180 ? -13.258 0.469 -2.627 1 81.12 180 PRO A C 1
ATOM 1381 O O . PRO A 1 180 ? -12.352 1.301 -2.596 1 81.12 180 PRO A O 1
ATOM 1384 N N . GLY A 1 181 ? -13.781 -0.107 -3.703 1 78.69 181 GLY A N 1
ATOM 1385 C CA . GLY A 1 181 ? -13.336 0.37 -5.004 1 78.69 181 GLY A CA 1
ATOM 1386 C C . GLY A 1 181 ? -12.172 -0.428 -5.562 1 78.69 181 GLY A C 1
ATOM 1387 O O . GLY A 1 181 ? -11.883 -0.352 -6.758 1 78.69 181 GLY A O 1
ATOM 1388 N N . CYS A 1 182 ? -11.539 -1.135 -4.695 1 84.38 182 CYS A N 1
ATOM 1389 C CA . CYS A 1 182 ? -10.391 -1.905 -5.152 1 84.38 182 CYS A CA 1
ATOM 1390 C C . CYS A 1 182 ? -10.828 -3.166 -5.883 1 84.38 182 CYS A C 1
ATOM 1392 O O . CYS A 1 182 ? -10.227 -3.555 -6.883 1 84.38 182 CYS A O 1
ATOM 1394 N N . TRP A 1 183 ? -11.867 -3.791 -5.352 1 88.38 183 TRP A N 1
ATOM 1395 C CA . TRP A 1 183 ? -12.414 -5.008 -5.941 1 88.38 183 TRP A CA 1
ATOM 1396 C C . TRP A 1 183 ? -13.914 -4.875 -6.172 1 88.38 183 TRP A C 1
ATOM 1398 O O . TRP A 1 183 ? -14.625 -4.293 -5.348 1 88.38 183 TRP A O 1
ATOM 1408 N N . GLN A 1 184 ? -14.406 -5.355 -7.273 1 86.44 184 GLN A N 1
ATOM 1409 C CA . GLN A 1 184 ? -15.844 -5.527 -7.434 1 86.44 184 GLN A CA 1
ATOM 1410 C C . GLN A 1 184 ? -16.359 -6.676 -6.57 1 86.44 184 GLN A C 1
ATOM 1412 O O . GLN A 1 184 ? -15.984 -7.832 -6.781 1 86.44 184 GLN A O 1
ATOM 1417 N N . LEU A 1 185 ? -17.219 -6.395 -5.637 1 88.19 185 LEU A N 1
ATOM 1418 C CA . LEU A 1 185 ? -17.562 -7.367 -4.605 1 88.19 185 LEU A CA 1
ATOM 1419 C C . LEU A 1 185 ? -18.203 -8.609 -5.223 1 88.19 185 LEU A C 1
ATOM 1421 O O . LEU A 1 185 ? -18.031 -9.719 -4.723 1 88.19 185 LEU A O 1
ATOM 1425 N N . ARG A 1 186 ? -19 -8.375 -6.289 1 90 186 ARG A N 1
ATOM 1426 C CA . ARG A 1 186 ? -19.594 -9.531 -6.953 1 90 186 ARG A CA 1
ATOM 1427 C C . ARG A 1 186 ? -18.516 -10.484 -7.457 1 90 186 ARG A C 1
ATOM 1429 O O . ARG A 1 186 ? -18.609 -11.695 -7.242 1 90 186 ARG A O 1
ATOM 1436 N N . LEU A 1 187 ? -17.547 -9.906 -8.102 1 93.19 187 LEU A N 1
ATOM 1437 C CA . LEU A 1 187 ? -16.484 -10.727 -8.648 1 93.19 187 LEU A CA 1
ATOM 1438 C C . LEU A 1 187 ? -15.602 -11.281 -7.527 1 93.19 187 LEU A C 1
ATOM 1440 O O . LEU A 1 187 ? -15.094 -12.406 -7.633 1 93.19 187 LEU A O 1
ATOM 1444 N N . LEU A 1 188 ? -15.406 -10.5 -6.496 1 94.62 188 LEU A N 1
ATOM 1445 C CA . LEU A 1 188 ? -14.641 -10.984 -5.352 1 94.62 188 LEU A CA 1
ATOM 1446 C C . LEU A 1 188 ? -15.336 -12.18 -4.703 1 94.62 188 LEU A C 1
ATOM 1448 O O . LEU A 1 188 ? -14.688 -13.172 -4.367 1 94.62 188 LEU A O 1
ATOM 1452 N N . ARG A 1 189 ? -16.625 -12.125 -4.562 1 94.81 189 ARG A N 1
ATOM 1453 C CA . ARG A 1 189 ? -17.391 -13.242 -4.016 1 94.81 189 ARG A CA 1
ATOM 1454 C C . ARG A 1 189 ? -17.234 -14.492 -4.875 1 94.81 189 ARG A C 1
ATOM 1456 O O . ARG A 1 189 ? -16.984 -15.578 -4.355 1 94.81 189 ARG A O 1
ATOM 1463 N N . GLN A 1 190 ? -17.375 -14.266 -6.137 1 96.69 190 GLN A N 1
ATOM 1464 C CA . GLN A 1 190 ? -17.188 -15.383 -7.055 1 96.69 190 GLN A CA 1
ATOM 1465 C C . GLN A 1 190 ? -15.789 -15.977 -6.922 1 96.69 190 GLN A C 1
ATOM 1467 O O . GLN A 1 190 ? -15.625 -17.203 -6.941 1 96.69 190 GLN A O 1
ATOM 1472 N N . LEU A 1 191 ? -14.836 -15.102 -6.793 1 98 191 LEU A N 1
ATOM 1473 C CA . LEU A 1 191 ? -13.445 -15.531 -6.645 1 98 191 LEU A CA 1
ATOM 1474 C C . LEU A 1 191 ? -13.266 -16.375 -5.387 1 98 191 LEU A C 1
ATOM 1476 O O . LEU A 1 191 ? -12.711 -17.469 -5.441 1 98 191 LEU A O 1
ATOM 1480 N N . LEU A 1 192 ? -13.797 -15.906 -4.277 1 97.19 192 LEU A N 1
ATOM 1481 C CA . LEU A 1 192 ? -13.648 -16.578 -2.988 1 97.19 192 LEU A CA 1
ATOM 1482 C C . LEU A 1 192 ? -14.43 -17.891 -2.963 1 97.19 192 LEU A C 1
ATOM 1484 O O . LEU A 1 192 ? -14.008 -18.844 -2.316 1 97.19 192 LEU A O 1
ATOM 1488 N N . ASP A 1 193 ? -15.531 -17.922 -3.686 1 97.12 193 ASP A N 1
ATOM 1489 C CA . ASP A 1 193 ? -16.359 -19.125 -3.766 1 97.12 193 ASP A CA 1
ATOM 1490 C C . ASP A 1 193 ? -15.688 -20.188 -4.641 1 97.12 193 ASP A C 1
ATOM 1492 O O . ASP A 1 193 ? -15.922 -21.375 -4.457 1 97.12 193 ASP A O 1
ATOM 1496 N N . SER A 1 194 ? -14.875 -19.766 -5.512 1 97.69 194 SER A N 1
ATOM 1497 C CA . SER A 1 194 ? -14.422 -20.672 -6.562 1 97.69 194 SER A CA 1
ATOM 1498 C C . SER A 1 194 ? -12.984 -21.125 -6.32 1 97.69 194 SER A C 1
ATOM 1500 O O . SER A 1 194 ? -12.586 -22.203 -6.75 1 97.69 194 SER A O 1
ATOM 1502 N N . PHE A 1 195 ? -12.18 -20.312 -5.719 1 98.25 195 PHE A N 1
ATOM 1503 C CA . PHE A 1 195 ? -10.758 -20.609 -5.645 1 98.25 195 PHE A CA 1
ATOM 1504 C C . PHE A 1 195 ? -10.258 -20.531 -4.207 1 98.25 195 PHE A C 1
ATOM 1506 O O . PHE A 1 195 ? -10.672 -19.656 -3.445 1 98.25 195 PHE A O 1
ATOM 1513 N N . HIS A 1 196 ? -9.445 -21.484 -3.885 1 97.19 196 HIS A N 1
ATOM 1514 C CA . HIS A 1 196 ? -8.758 -21.406 -2.602 1 97.19 196 HIS A CA 1
ATOM 1515 C C . HIS A 1 196 ? -7.68 -20.328 -2.621 1 97.19 196 HIS A C 1
ATOM 1517 O O . HIS A 1 196 ? -6.953 -20.188 -3.605 1 97.19 196 HIS A O 1
ATOM 1523 N N . LEU A 1 197 ? -7.625 -19.594 -1.512 1 97.62 197 LEU A N 1
ATOM 1524 C CA . LEU A 1 197 ? -6.668 -18.484 -1.43 1 97.62 197 LEU A CA 1
ATOM 1525 C C . LEU A 1 197 ? -5.551 -18.812 -0.447 1 97.62 197 LEU A C 1
ATOM 1527 O O . LEU A 1 197 ? -5.809 -19.312 0.651 1 97.62 197 LEU A O 1
ATOM 1531 N N . VAL A 1 198 ? -4.348 -18.641 -0.913 1 97.62 198 VAL A N 1
ATOM 1532 C CA . VAL A 1 198 ? -3.154 -18.719 -0.075 1 97.62 198 VAL A CA 1
ATOM 1533 C C . VAL A 1 198 ? -2.562 -17.312 0.117 1 97.62 198 VAL A C 1
ATOM 1535 O O . VAL A 1 198 ? -2.139 -16.688 -0.848 1 97.62 198 VAL A O 1
ATOM 1538 N N . VAL A 1 199 ? -2.518 -16.859 1.374 1 96 199 VAL A N 1
ATOM 1539 C CA . VAL A 1 199 ? -2.02 -15.531 1.698 1 96 199 VAL A CA 1
ATOM 1540 C C . VAL A 1 199 ? -0.626 -15.633 2.312 1 96 199 VAL A C 1
ATOM 1542 O O . VAL A 1 199 ? -0.444 -16.281 3.35 1 96 199 VAL A O 1
ATOM 1545 N N . VAL A 1 200 ? 0.315 -14.992 1.62 1 94.31 200 VAL A N 1
ATOM 1546 C CA . VAL A 1 200 ? 1.697 -15.07 2.082 1 94.31 200 VAL A CA 1
ATOM 1547 C C . VAL A 1 200 ? 2.133 -13.719 2.645 1 94.31 200 VAL A C 1
ATOM 1549 O O . VAL A 1 200 ? 1.978 -12.688 1.987 1 94.31 200 VAL A O 1
ATOM 1552 N N . HIS A 1 201 ? 2.619 -13.727 3.846 1 89.06 201 HIS A N 1
ATOM 1553 C CA . HIS A 1 201 ? 3.086 -12.508 4.504 1 89.06 201 HIS A CA 1
ATOM 1554 C C . HIS A 1 201 ? 4.609 -12.445 4.523 1 89.06 201 HIS A C 1
ATOM 1556 O O . HIS A 1 201 ? 5.273 -13.453 4.777 1 89.06 201 HIS A O 1
ATOM 1562 N N . ARG A 1 202 ? 5.086 -11.305 4.184 1 78.5 202 ARG A N 1
ATOM 1563 C CA . ARG A 1 202 ? 6.52 -11.055 4.328 1 78.5 202 ARG A CA 1
ATOM 1564 C C . ARG A 1 202 ? 6.793 -10.094 5.477 1 78.5 202 ARG A C 1
ATOM 1566 O O . ARG A 1 202 ? 6.008 -9.18 5.73 1 78.5 202 ARG A O 1
ATOM 1573 N N . ASP A 1 203 ? 7.793 -10.383 6.23 1 69.5 203 ASP A N 1
ATOM 1574 C CA . ASP A 1 203 ? 8.156 -9.5 7.332 1 69.5 203 ASP A CA 1
ATOM 1575 C C . ASP A 1 203 ? 8.43 -8.078 6.832 1 69.5 203 ASP A C 1
ATOM 1577 O O . ASP A 1 203 ? 9.125 -7.895 5.828 1 69.5 203 ASP A O 1
ATOM 1581 N N . GLY A 1 204 ? 7.812 -7.137 7.406 1 61.41 204 GLY A N 1
ATOM 1582 C CA . GLY A 1 204 ? 7.977 -5.754 6.988 1 61.41 204 GLY A CA 1
ATOM 1583 C C . GLY A 1 204 ? 6.961 -5.316 5.953 1 61.41 204 GLY A C 1
ATOM 1584 O O . GLY A 1 204 ? 6.949 -4.156 5.535 1 61.41 204 GLY A O 1
ATOM 1585 N N . GLY A 1 205 ? 6.285 -6.312 5.449 1 58.88 205 GLY A N 1
ATOM 1586 C CA . GLY A 1 205 ? 5.293 -5.969 4.445 1 58.88 205 GLY A CA 1
ATOM 1587 C C . GLY A 1 205 ? 4.16 -5.121 4.988 1 58.88 205 GLY A C 1
ATOM 1588 O O . GLY A 1 205 ? 4.066 -4.902 6.195 1 58.88 205 GLY A O 1
ATOM 1589 N N . ARG A 1 206 ? 3.502 -4.574 3.832 1 61.47 206 ARG A N 1
ATOM 1590 C CA . ARG A 1 206 ? 2.311 -3.783 4.125 1 61.47 206 ARG A CA 1
ATOM 1591 C C . ARG A 1 206 ? 1.087 -4.676 4.293 1 61.47 206 ARG A C 1
ATOM 1593 O O . ARG A 1 206 ? 1.063 -5.809 3.799 1 61.47 206 ARG A O 1
ATOM 1600 N N . GLY A 1 207 ? 0.342 -4.656 5.398 1 62.62 207 GLY A N 1
ATOM 1601 C CA . GLY A 1 207 ? -0.899 -5.383 5.617 1 62.62 207 GLY A CA 1
ATOM 1602 C C . GLY A 1 207 ? -1.217 -5.59 7.086 1 62.62 207 GLY A C 1
ATOM 1603 O O . GLY A 1 207 ? -0.314 -5.801 7.898 1 62.62 207 GLY A O 1
ATOM 1604 N N . CYS A 1 208 ? -2.379 -5.566 7.172 1 68.81 208 CYS A N 1
ATOM 1605 C CA . CYS A 1 208 ? -2.762 -5.617 8.578 1 68.81 208 CYS A CA 1
ATOM 1606 C C . CYS A 1 208 ? -3.193 -7.023 8.977 1 68.81 208 CYS A C 1
ATOM 1608 O O . CYS A 1 208 ? -3.262 -7.34 10.164 1 68.81 208 CYS A O 1
ATOM 1610 N N . VAL A 1 209 ? -3.438 -7.891 7.93 1 75.75 209 VAL A N 1
ATOM 1611 C CA . VAL A 1 209 ? -3.748 -9.297 8.18 1 75.75 209 VAL A CA 1
ATOM 1612 C C . VAL A 1 209 ? -2.549 -10.164 7.812 1 75.75 209 VAL A C 1
ATOM 1614 O O . VAL A 1 209 ? -2.381 -10.531 6.648 1 75.75 209 VAL A O 1
ATOM 1617 N N . ARG A 1 210 ? -1.747 -10.547 8.758 1 75.44 210 ARG A N 1
ATOM 1618 C CA . ARG A 1 210 ? -0.438 -11.148 8.516 1 75.44 210 ARG A CA 1
ATOM 1619 C C . ARG A 1 210 ? -0.493 -12.664 8.688 1 75.44 210 ARG A C 1
ATOM 1621 O O . ARG A 1 210 ? 0.429 -13.367 8.281 1 75.44 210 ARG A O 1
ATOM 1628 N N . GLY A 1 211 ? -1.549 -13.125 9.25 1 81.88 211 GLY A N 1
ATOM 1629 C CA . GLY A 1 211 ? -1.684 -14.555 9.484 1 81.88 211 GLY A CA 1
ATOM 1630 C C . GLY A 1 211 ? -3.068 -14.953 9.961 1 81.88 211 GLY A C 1
ATOM 1631 O O . GLY A 1 211 ? -4.012 -14.164 9.875 1 81.88 211 GLY A O 1
ATOM 1632 N N . ALA A 1 212 ? -3.08 -16.219 10.406 1 84.38 212 ALA A N 1
ATOM 1633 C CA . ALA A 1 212 ? -4.355 -16.812 10.789 1 84.38 212 ALA A CA 1
ATOM 1634 C C . ALA A 1 212 ? -4.945 -16.109 12.008 1 84.38 212 ALA A C 1
ATOM 1636 O O . ALA A 1 212 ? -6.156 -15.898 12.086 1 84.38 212 ALA A O 1
ATOM 1637 N N . ASP A 1 213 ? -4.102 -15.703 12.891 1 83.69 213 ASP A N 1
ATOM 1638 C CA . ASP A 1 213 ? -4.574 -15.039 14.109 1 83.69 213 ASP A CA 1
ATOM 1639 C C . ASP A 1 213 ? -5.164 -13.672 13.789 1 83.69 213 ASP A C 1
ATOM 1641 O O . ASP A 1 213 ? -6.219 -13.305 14.312 1 83.69 213 ASP A O 1
ATOM 1645 N N . ASP A 1 214 ? -4.441 -12.945 12.984 1 82.19 214 ASP A N 1
ATOM 1646 C CA . ASP A 1 214 ? -4.953 -11.641 12.562 1 82.19 214 ASP A CA 1
ATOM 1647 C C . ASP A 1 214 ? -6.297 -11.781 11.859 1 82.19 214 ASP A C 1
ATOM 1649 O O . ASP A 1 214 ? -7.215 -10.992 12.102 1 82.19 214 ASP A O 1
ATOM 1653 N N . PHE A 1 215 ? -6.395 -12.758 11.039 1 84.75 215 PHE A N 1
ATOM 1654 C CA . PHE A 1 215 ? -7.633 -12.969 10.297 1 84.75 215 PHE A CA 1
ATOM 1655 C C . PHE A 1 215 ? -8.766 -13.367 11.234 1 84.75 215 PHE A C 1
ATOM 1657 O O . PHE A 1 215 ? -9.898 -12.898 11.078 1 84.75 215 PHE A O 1
ATOM 1664 N N . ALA A 1 216 ? -8.469 -14.234 12.133 1 81.69 216 ALA A N 1
ATOM 1665 C CA . ALA A 1 216 ? -9.477 -14.617 13.117 1 81.69 216 ALA A CA 1
ATOM 1666 C C . ALA A 1 216 ? -10.016 -13.398 13.859 1 81.69 216 ALA A C 1
ATOM 1668 O O . ALA A 1 216 ? -11.219 -13.289 14.102 1 81.69 216 ALA A O 1
ATOM 1669 N N . HIS A 1 217 ? -9.141 -12.562 14.141 1 79.56 217 HIS A N 1
ATOM 1670 C CA . HIS A 1 217 ? -9.547 -11.336 14.812 1 79.56 217 HIS A CA 1
ATOM 1671 C C . HIS A 1 217 ? -10.445 -10.484 13.922 1 79.56 217 HIS A C 1
ATOM 1673 O O . HIS A 1 217 ? -11.461 -9.961 14.383 1 79.56 217 HIS A O 1
ATOM 1679 N N . VAL A 1 218 ? -10.07 -10.422 12.703 1 78.12 218 VAL A N 1
ATOM 1680 C CA . VAL A 1 218 ? -10.875 -9.672 11.742 1 78.12 218 VAL A CA 1
ATOM 1681 C C . VAL A 1 218 ? -12.266 -10.297 11.625 1 78.12 218 VAL A C 1
ATOM 1683 O O . VAL A 1 218 ? -13.266 -9.578 11.609 1 78.12 218 VAL A O 1
ATOM 1686 N N . CYS A 1 219 ? -12.312 -11.547 11.625 1 79.06 219 CYS A N 1
ATOM 1687 C CA . CYS A 1 219 ? -13.578 -12.266 11.492 1 79.06 219 CYS A CA 1
ATOM 1688 C C . CYS A 1 219 ? -14.469 -12.023 12.703 1 79.06 219 CYS A C 1
ATOM 1690 O O . CYS A 1 219 ? -15.695 -12.023 12.586 1 79.06 219 CYS A O 1
ATOM 1692 N N . GLN A 1 220 ? -13.82 -11.805 13.75 1 75.38 220 GLN A N 1
ATOM 1693 C CA . GLN A 1 220 ? -14.57 -11.586 14.984 1 75.38 220 GLN A CA 1
ATOM 1694 C C . GLN A 1 220 ? -15.07 -10.148 15.07 1 75.38 220 GLN A C 1
ATOM 1696 O O . GLN A 1 220 ? -16.141 -9.883 15.633 1 75.38 220 GLN A O 1
ATOM 1701 N N . THR A 1 221 ? -14.344 -9.336 14.406 1 72.69 221 THR A N 1
ATOM 1702 C CA . THR A 1 221 ? -14.617 -7.93 14.672 1 72.69 221 THR A CA 1
ATOM 1703 C C . THR A 1 221 ? -15.25 -7.266 13.445 1 72.69 221 THR A C 1
ATOM 1705 O O . THR A 1 221 ? -16.109 -6.402 13.586 1 72.69 221 THR A O 1
ATOM 1708 N N . ALA A 1 222 ? -14.883 -7.609 12.281 1 70 222 ALA A N 1
ATOM 1709 C CA . ALA A 1 222 ? -15.336 -6.949 11.055 1 70 222 ALA A CA 1
ATOM 1710 C C . ALA A 1 222 ? -15.375 -7.934 9.891 1 70 222 ALA A C 1
ATOM 1712 O O . ALA A 1 222 ? -14.695 -7.734 8.875 1 70 222 ALA A O 1
ATOM 1713 N N . PRO A 1 223 ? -16.359 -8.805 10.023 1 69.19 223 PRO A N 1
ATOM 1714 C CA . PRO A 1 223 ? -16.344 -9.883 9.031 1 69.19 223 PRO A CA 1
ATOM 1715 C C . PRO A 1 223 ? -17.031 -9.508 7.727 1 69.19 223 PRO A C 1
ATOM 1717 O O . PRO A 1 223 ? -16.828 -10.172 6.707 1 69.19 223 PRO A O 1
ATOM 1720 N N . LEU A 1 224 ? -17.734 -8.453 7.703 1 75.94 224 LEU A N 1
ATOM 1721 C CA . LEU A 1 224 ? -18.656 -8.242 6.59 1 75.94 224 LEU A CA 1
ATOM 1722 C C . LEU A 1 224 ? -18.109 -7.188 5.633 1 75.94 224 LEU A C 1
ATOM 1724 O O . LEU A 1 224 ? -17.719 -6.102 6.059 1 75.94 224 LEU A O 1
ATOM 1728 N N . LEU A 1 225 ? -18.016 -7.57 4.422 1 82.12 225 LEU A N 1
ATOM 1729 C CA . LEU A 1 225 ? -17.828 -6.641 3.312 1 82.12 225 LEU A CA 1
ATOM 1730 C C . LEU A 1 225 ? -19.156 -6.348 2.627 1 82.12 225 LEU A C 1
ATOM 1732 O O . LEU A 1 225 ? -19.969 -7.254 2.41 1 82.12 225 LEU A O 1
ATOM 1736 N N . SER A 1 226 ? -19.469 -5.152 2.375 1 80.25 226 SER A N 1
ATOM 1737 C CA . SER A 1 226 ? -20.75 -4.836 1.74 1 80.25 226 SER A CA 1
ATOM 1738 C C . SER A 1 226 ? -20.578 -3.736 0.695 1 80.25 226 SER A C 1
ATOM 1740 O O . SER A 1 226 ? -19.734 -2.852 0.844 1 80.25 226 SER A O 1
ATOM 1742 N N . GLU A 1 227 ? -21.312 -3.926 -0.384 1 78.94 227 GLU A N 1
ATOM 1743 C CA . GLU A 1 227 ? -21.344 -2.955 -1.474 1 78.94 227 GLU A CA 1
ATOM 1744 C C . GLU A 1 227 ? -22.734 -2.895 -2.105 1 78.94 227 GLU A C 1
ATOM 1746 O O . GLU A 1 227 ? -23.406 -3.92 -2.24 1 78.94 227 GLU A O 1
ATOM 1751 N N . THR A 1 228 ? -23.188 -1.749 -2.332 1 74.94 228 THR A N 1
ATOM 1752 C CA . THR A 1 228 ? -24.422 -1.587 -3.076 1 74.94 228 THR A CA 1
ATOM 1753 C C . THR A 1 228 ? -24.141 -1.332 -4.555 1 74.94 228 THR A C 1
ATOM 1755 O O . THR A 1 228 ? -23.484 -0.358 -4.902 1 74.94 228 THR A O 1
ATOM 1758 N N . ALA A 1 229 ? -24.578 -2.279 -5.367 1 70.56 229 ALA A N 1
ATOM 1759 C CA . ALA A 1 229 ? -24.375 -2.154 -6.809 1 70.56 229 ALA A CA 1
ATOM 1760 C C . ALA A 1 229 ? -25.188 -0.993 -7.375 1 70.56 229 ALA A C 1
ATOM 1762 O O . ALA A 1 229 ? -26.078 -0.461 -6.703 1 70.56 229 ALA A O 1
ATOM 1763 N N . GLU A 1 230 ? -24.75 -0.477 -8.508 1 65.62 230 GLU A N 1
ATOM 1764 C CA . GLU A 1 230 ? -25.453 0.621 -9.164 1 65.62 230 GLU A CA 1
ATOM 1765 C C . GLU A 1 230 ? -26.953 0.337 -9.266 1 65.62 230 GLU A C 1
ATOM 1767 O O . GLU A 1 230 ? -27.766 1.254 -9.188 1 65.62 230 GLU A O 1
ATOM 1772 N N . GLY A 1 231 ? -27.375 -0.846 -9.406 1 67.38 231 GLY A N 1
ATOM 1773 C CA . GLY A 1 231 ? -28.781 -1.212 -9.523 1 67.38 231 GLY A CA 1
ATOM 1774 C C . GLY A 1 231 ? -29.469 -1.319 -8.18 1 67.38 231 GLY A C 1
ATOM 1775 O O . GLY A 1 231 ? -30.656 -1.668 -8.109 1 67.38 231 GLY A O 1
ATOM 1776 N N . GLY A 1 232 ? -28.75 -0.982 -7.16 1 71.38 232 GLY A N 1
ATOM 1777 C CA . GLY A 1 232 ? -29.359 -0.979 -5.836 1 71.38 232 GLY A CA 1
ATOM 1778 C C . GLY A 1 232 ? -29.188 -2.297 -5.102 1 71.38 232 GLY A C 1
ATOM 1779 O O . GLY A 1 232 ? -29.547 -2.408 -3.926 1 71.38 232 GLY A O 1
ATOM 1780 N N . GLU A 1 233 ? -28.703 -3.252 -5.863 1 80.25 233 GLU A N 1
ATOM 1781 C CA . GLU A 1 233 ? -28.531 -4.555 -5.223 1 80.25 233 GLU A CA 1
ATOM 1782 C C . GLU A 1 233 ? -27.375 -4.547 -4.234 1 80.25 233 GLU A C 1
ATOM 1784 O O . GLU A 1 233 ? -26.266 -4.137 -4.578 1 80.25 233 GLU A O 1
ATOM 1789 N N . LYS A 1 234 ? -27.719 -4.941 -2.992 1 82.75 234 LYS A N 1
ATOM 1790 C CA . LYS A 1 234 ? -26.703 -5.016 -1.947 1 82.75 234 LYS A CA 1
ATOM 1791 C C . LYS A 1 234 ? -25.984 -6.363 -1.975 1 82.75 234 LYS A C 1
ATOM 1793 O O . LYS A 1 234 ? -26.625 -7.414 -2 1 82.75 234 LYS A O 1
ATOM 1798 N N . ILE A 1 235 ? -24.75 -6.301 -2.209 1 86.12 235 ILE A N 1
ATOM 1799 C CA . ILE A 1 235 ? -23.906 -7.496 -2.166 1 86.12 235 ILE A CA 1
ATOM 1800 C C . ILE A 1 235 ? -23.109 -7.523 -0.867 1 86.12 235 ILE A C 1
ATOM 1802 O O . ILE A 1 235 ? -22.5 -6.52 -0.489 1 86.12 235 ILE A O 1
ATOM 1806 N N . GLU A 1 236 ? -23.172 -8.664 -0.21 1 86.94 236 GLU A N 1
ATOM 1807 C CA . GLU A 1 236 ? -22.453 -8.812 1.055 1 86.94 236 GLU A CA 1
ATOM 1808 C C . GLU A 1 236 ? -21.594 -10.078 1.054 1 86.94 236 GLU A C 1
ATOM 1810 O O . GLU A 1 236 ? -22.016 -11.117 0.54 1 86.94 236 GLU A O 1
ATOM 1815 N N . ILE A 1 237 ? -20.375 -9.883 1.581 1 89.94 237 ILE A N 1
ATOM 1816 C CA . ILE A 1 237 ? -19.484 -11.016 1.775 1 89.94 237 ILE A CA 1
ATOM 1817 C C . ILE A 1 237 ? -19.156 -11.164 3.258 1 89.94 237 ILE A C 1
ATOM 1819 O O . ILE A 1 237 ? -18.594 -10.25 3.869 1 89.94 237 ILE A O 1
ATOM 1823 N N . ASP A 1 238 ? -19.547 -12.266 3.842 1 89.75 238 ASP A N 1
ATOM 1824 C CA . ASP A 1 238 ? -19.125 -12.609 5.195 1 89.75 238 ASP A CA 1
ATOM 1825 C C . ASP A 1 238 ? -17.812 -13.391 5.176 1 89.75 238 ASP A C 1
ATOM 1827 O O . ASP A 1 238 ? -17.812 -14.602 4.941 1 89.75 238 ASP A O 1
ATOM 1831 N N . MET A 1 239 ? -16.766 -12.695 5.465 1 89.75 239 MET A N 1
ATOM 1832 C CA . MET A 1 239 ? -15.43 -13.258 5.34 1 89.75 239 MET A CA 1
ATOM 1833 C C . MET A 1 239 ? -15.219 -14.398 6.328 1 89.75 239 MET A C 1
ATOM 1835 O O . MET A 1 239 ? -14.359 -15.258 6.121 1 89.75 239 MET A O 1
ATOM 1839 N N . SER A 1 240 ? -15.938 -14.453 7.383 1 88.62 240 SER A N 1
ATOM 1840 C CA . SER A 1 240 ? -15.781 -15.492 8.398 1 88.62 240 SER A CA 1
ATOM 1841 C C . SER A 1 240 ? -16.203 -16.859 7.867 1 88.62 240 SER A C 1
ATOM 1843 O O . SER A 1 240 ? -15.906 -17.891 8.477 1 88.62 240 SER A O 1
ATOM 1845 N N . GLN A 1 241 ? -16.875 -16.844 6.75 1 92.25 241 GLN A N 1
ATOM 1846 C CA . GLN A 1 241 ? -17.344 -18.094 6.16 1 92.25 241 GLN A CA 1
ATOM 1847 C C . GLN A 1 241 ? -16.266 -18.734 5.289 1 92.25 241 GLN A C 1
ATOM 1849 O O . GLN A 1 241 ? -16.438 -19.844 4.801 1 92.25 241 GLN A O 1
ATOM 1854 N N . TYR A 1 242 ? -15.266 -18 5.117 1 93.62 242 TYR A N 1
ATOM 1855 C CA . TYR A 1 242 ? -14.203 -18.5 4.246 1 93.62 242 TYR A CA 1
ATOM 1856 C C . TYR A 1 242 ? -12.984 -18.922 5.055 1 93.62 242 TYR A C 1
ATOM 1858 O O . TYR A 1 242 ? -12.773 -18.438 6.168 1 93.62 242 TYR A O 1
ATOM 1866 N N . THR A 1 243 ? -12.273 -19.875 4.465 1 91.94 243 THR A N 1
ATOM 1867 C CA . THR A 1 243 ? -11.008 -20.312 5.035 1 91.94 243 THR A CA 1
ATOM 1868 C C . THR A 1 243 ? -9.859 -20.047 4.066 1 91.94 243 THR A C 1
ATOM 1870 O O . THR A 1 243 ? -10 -20.234 2.857 1 91.94 243 THR A O 1
ATOM 1873 N N . PHE A 1 244 ? -8.812 -19.609 4.684 1 94.62 244 PHE A N 1
ATOM 1874 C CA . PHE A 1 244 ? -7.625 -19.297 3.896 1 94.62 244 PHE A CA 1
ATOM 1875 C C . PHE A 1 244 ? -6.402 -20.031 4.441 1 94.62 244 PHE A C 1
ATOM 1877 O O . PHE A 1 244 ? -6.387 -20.438 5.602 1 94.62 244 PHE A O 1
ATOM 1884 N N . THR A 1 245 ? -5.43 -20.328 3.578 1 95.38 245 THR A N 1
ATOM 1885 C CA . THR A 1 245 ? -4.117 -20.797 4.012 1 95.38 245 THR A CA 1
ATOM 1886 C C . THR A 1 245 ? -3.148 -19.625 4.152 1 95.38 245 THR A C 1
ATOM 1888 O O . THR A 1 245 ? -3.02 -18.797 3.24 1 95.38 245 THR A O 1
ATOM 1891 N N . PHE A 1 246 ? -2.541 -19.531 5.324 1 93.75 246 PHE A N 1
ATOM 1892 C CA . PHE A 1 246 ? -1.573 -18.469 5.574 1 93.75 246 PHE A CA 1
ATOM 1893 C C . PHE A 1 246 ? -0.155 -19.031 5.609 1 93.75 246 PHE A C 1
ATOM 1895 O O . PHE A 1 246 ? 0.08 -20.109 6.156 1 93.75 246 PHE A O 1
ATOM 1902 N N . ALA A 1 247 ? 0.714 -18.312 4.957 1 93.81 247 ALA A N 1
ATOM 1903 C CA . ALA A 1 247 ? 2.121 -18.703 4.926 1 93.81 247 ALA A CA 1
ATOM 1904 C C . ALA A 1 247 ? 3.031 -17.5 5.105 1 93.81 247 ALA A C 1
ATOM 1906 O O . ALA A 1 247 ? 2.566 -16.359 5.066 1 93.81 247 ALA A O 1
ATOM 1907 N N . THR A 1 248 ? 4.293 -17.688 5.426 1 90.31 248 THR A N 1
ATOM 1908 C CA . THR A 1 248 ? 5.289 -16.641 5.598 1 90.31 248 THR A CA 1
ATOM 1909 C C . THR A 1 248 ? 6.578 -16.984 4.859 1 90.31 248 THR A C 1
ATOM 1911 O O . THR A 1 248 ? 6.855 -18.156 4.598 1 90.31 248 THR A O 1
ATOM 1914 N N . PHE A 1 249 ? 7.227 -15.969 4.496 1 88.12 249 PHE A N 1
ATOM 1915 C CA . PHE A 1 249 ? 8.539 -16.188 3.904 1 88.12 249 PHE A CA 1
ATOM 1916 C C . PHE A 1 249 ? 9.453 -16.922 4.867 1 88.12 249 PHE A C 1
ATOM 1918 O O . PHE A 1 249 ? 9.375 -16.734 6.082 1 88.12 249 PHE A O 1
ATOM 1925 N N . SER A 1 250 ? 10.258 -17.781 4.344 1 83.25 250 SER A N 1
ATOM 1926 C CA . SER A 1 250 ? 11.227 -18.484 5.176 1 83.25 250 SER A CA 1
ATOM 1927 C C . SER A 1 250 ? 12.305 -17.547 5.684 1 83.25 250 SER A C 1
ATOM 1929 O O . SER A 1 250 ? 12.883 -17.766 6.75 1 83.25 250 SER A O 1
ATOM 1931 N N . ALA A 1 251 ? 12.602 -16.562 4.852 1 82.25 251 ALA A N 1
ATOM 1932 C CA . ALA A 1 251 ? 13.578 -15.531 5.203 1 82.25 251 ALA A CA 1
ATOM 1933 C C . ALA A 1 251 ? 13.109 -14.148 4.758 1 82.25 251 ALA A C 1
ATOM 1935 O O . ALA A 1 251 ? 12.453 -14.016 3.719 1 82.25 251 ALA A O 1
ATOM 1936 N N . PRO A 1 252 ? 13.469 -13.211 5.578 1 78.5 252 PRO A N 1
ATOM 1937 C CA . PRO A 1 252 ? 13.047 -11.859 5.203 1 78.5 252 PRO A CA 1
ATOM 1938 C C . PRO A 1 252 ? 13.57 -11.438 3.832 1 78.5 252 PRO A C 1
ATOM 1940 O O . PRO A 1 252 ? 14.695 -11.781 3.465 1 78.5 252 PRO A O 1
ATOM 1943 N N . ASP A 1 253 ? 12.75 -10.867 3.01 1 81.38 253 ASP A N 1
ATOM 1944 C CA . ASP A 1 253 ? 13.086 -10.352 1.688 1 81.38 253 ASP A CA 1
ATOM 1945 C C . ASP A 1 253 ? 12.297 -9.078 1.38 1 81.38 253 ASP A C 1
ATOM 1947 O O . ASP A 1 253 ? 11.07 -9.125 1.238 1 81.38 253 ASP A O 1
ATOM 1951 N N . ASP A 1 254 ? 13.008 -8.031 1.253 1 75.56 254 ASP A N 1
ATOM 1952 C CA . ASP A 1 254 ? 12.344 -6.758 1.016 1 75.56 254 ASP A CA 1
ATOM 1953 C C . ASP A 1 254 ? 12.562 -6.281 -0.417 1 75.56 254 ASP A C 1
ATOM 1955 O O . ASP A 1 254 ? 12.414 -5.094 -0.71 1 75.56 254 ASP A O 1
ATOM 1959 N N . THR A 1 255 ? 12.883 -7.242 -1.256 1 86.19 255 THR A N 1
ATOM 1960 C CA . THR A 1 255 ? 13.094 -6.891 -2.656 1 86.19 255 THR A CA 1
ATOM 1961 C C . THR A 1 255 ? 11.797 -6.387 -3.289 1 86.19 255 THR A C 1
ATOM 19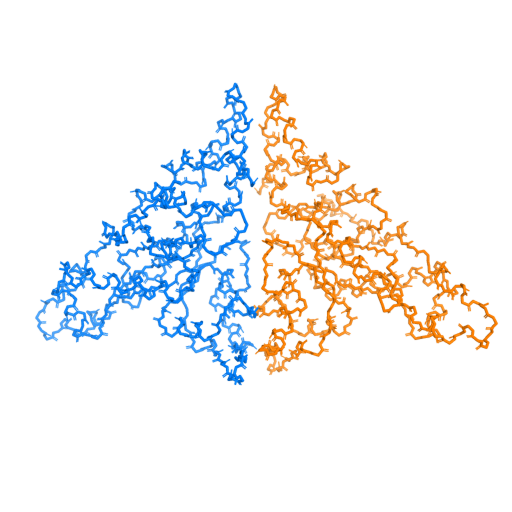63 O O . THR A 1 255 ? 10.719 -6.906 -3.004 1 86.19 255 THR A O 1
ATOM 1966 N N . SER A 1 256 ? 11.945 -5.324 -4.074 1 87.38 256 SER A N 1
ATOM 1967 C CA . SER A 1 256 ? 10.812 -4.766 -4.812 1 87.38 256 SER A CA 1
ATOM 1968 C C . SER A 1 256 ? 11.195 -4.453 -6.254 1 87.38 256 SER A C 1
ATOM 1970 O O . SER A 1 256 ? 12.383 -4.32 -6.574 1 87.38 256 SER A O 1
ATOM 1972 N N . SER A 1 257 ? 10.156 -4.418 -7.059 1 92.06 257 SER A N 1
ATOM 1973 C CA . SER A 1 257 ? 10.391 -4.039 -8.445 1 92.06 257 SER A CA 1
ATOM 1974 C C . SER A 1 257 ? 10.961 -2.625 -8.547 1 92.06 257 SER A C 1
ATOM 1976 O O . SER A 1 257 ? 11.766 -2.334 -9.43 1 92.06 257 SER A O 1
ATOM 1978 N N . THR A 1 258 ? 10.586 -1.779 -7.625 1 84 258 THR A N 1
ATOM 1979 C CA . THR A 1 258 ? 11.102 -0.416 -7.586 1 84 258 THR A CA 1
ATOM 1980 C C . THR A 1 258 ? 12.609 -0.418 -7.352 1 84 258 THR A C 1
ATOM 1982 O O . THR A 1 258 ? 13.352 0.287 -8.039 1 84 258 THR A O 1
ATOM 1985 N N . ALA A 1 259 ? 13 -1.236 -6.434 1 84.06 259 ALA A N 1
ATOM 1986 C CA . ALA A 1 259 ? 14.422 -1.333 -6.129 1 84.06 259 ALA A CA 1
ATOM 1987 C C . ALA A 1 259 ? 15.211 -1.87 -7.32 1 84.06 259 ALA A C 1
ATOM 1989 O O . ALA A 1 259 ? 16.312 -1.405 -7.605 1 84.06 259 ALA A O 1
ATOM 1990 N N . VAL A 1 260 ? 14.664 -2.818 -7.984 1 92.81 260 VAL A N 1
ATOM 1991 C CA . VAL A 1 260 ? 15.312 -3.41 -9.148 1 92.81 260 VAL A CA 1
ATOM 1992 C C . VAL A 1 260 ? 15.469 -2.355 -10.242 1 92.81 260 VAL A C 1
ATOM 1994 O O . VAL A 1 260 ? 16.547 -2.205 -10.82 1 92.81 260 VAL A O 1
ATOM 1997 N N . ARG A 1 261 ? 14.445 -1.645 -10.508 1 90.19 261 ARG A N 1
ATOM 1998 C CA . ARG A 1 261 ? 14.492 -0.6 -11.531 1 90.19 261 ARG A CA 1
ATOM 1999 C C . ARG A 1 261 ? 15.531 0.462 -11.172 1 90.19 261 ARG A C 1
ATOM 2001 O O . ARG A 1 261 ? 16.297 0.906 -12.039 1 90.19 261 ARG A O 1
ATOM 2008 N N . ALA A 1 262 ? 15.562 0.805 -9.938 1 83.81 262 ALA A N 1
ATOM 2009 C CA . ALA A 1 262 ? 16.531 1.808 -9.492 1 83.81 262 ALA A CA 1
ATOM 2010 C C . ALA A 1 262 ? 17.953 1.336 -9.727 1 83.81 262 ALA A C 1
ATOM 2012 O O . ALA A 1 262 ? 18.797 2.098 -10.219 1 83.81 262 ALA A O 1
ATOM 2013 N N . ALA A 1 263 ? 18.188 0.136 -9.406 1 87.69 263 ALA A N 1
ATOM 2014 C CA . ALA A 1 263 ? 19.531 -0.427 -9.586 1 87.69 263 ALA A CA 1
ATOM 2015 C C . ALA A 1 263 ? 19.891 -0.527 -11.062 1 87.69 263 ALA A C 1
ATOM 2017 O O . ALA A 1 263 ? 21.016 -0.22 -11.453 1 87.69 263 ALA A O 1
ATOM 2018 N N . ALA A 1 264 ? 19 -0.959 -11.859 1 92.69 264 ALA A N 1
ATOM 2019 C CA . ALA A 1 264 ? 19.234 -1.093 -13.289 1 92.69 264 ALA A CA 1
ATOM 2020 C C . ALA A 1 264 ? 19.516 0.264 -13.93 1 92.69 264 ALA A C 1
ATOM 2022 O O . ALA A 1 264 ? 20.438 0.391 -14.75 1 92.69 264 ALA A O 1
ATOM 2023 N N . MET A 1 265 ? 18.766 1.176 -13.578 1 86.25 265 MET A N 1
ATOM 2024 C CA . MET A 1 265 ? 18.953 2.525 -14.102 1 86.25 265 MET A CA 1
ATOM 2025 C C . MET A 1 265 ? 20.328 3.08 -13.703 1 86.25 265 MET A C 1
ATOM 2027 O O . MET A 1 265 ? 21.016 3.701 -14.516 1 86.25 265 MET A O 1
ATOM 2031 N N . GLU A 1 266 ? 20.641 2.809 -12.547 1 82.38 266 GLU A N 1
ATOM 2032 C CA . GLU A 1 266 ? 21.938 3.266 -12.055 1 82.38 266 GLU A CA 1
ATOM 2033 C C . GLU A 1 266 ? 23.078 2.592 -12.805 1 82.38 266 GLU A C 1
ATOM 2035 O O . GLU A 1 266 ? 24.078 3.238 -13.141 1 82.38 266 GLU A O 1
ATOM 2040 N N . LEU A 1 267 ? 22.969 1.388 -12.969 1 87.38 267 LEU A N 1
ATOM 2041 C CA . LEU A 1 267 ? 24 0.648 -13.703 1 87.38 267 LEU A CA 1
ATOM 2042 C C . LEU A 1 267 ? 24.156 1.2 -15.117 1 87.38 267 LEU A C 1
ATOM 2044 O O . LEU A 1 267 ? 25.281 1.37 -15.594 1 87.38 267 LEU A O 1
ATOM 2048 N N . ALA A 1 268 ? 23.109 1.471 -15.711 1 85.81 268 ALA A N 1
ATOM 2049 C CA . ALA A 1 268 ? 23.125 1.988 -17.078 1 85.81 268 ALA A CA 1
ATOM 2050 C C . ALA A 1 268 ? 23.828 3.35 -17.141 1 85.81 268 ALA A C 1
ATOM 2052 O O . ALA A 1 268 ? 24.469 3.682 -18.141 1 85.81 268 ALA A O 1
ATOM 2053 N N . ARG A 1 269 ? 23.719 4.078 -16.109 1 81.62 269 ARG A N 1
ATOM 2054 C CA . ARG A 1 269 ? 24.281 5.426 -16.078 1 81.62 269 ARG A CA 1
ATOM 2055 C C . ARG A 1 269 ? 25.734 5.406 -15.641 1 81.62 269 ARG A C 1
ATOM 2057 O O . ARG A 1 269 ? 26.453 6.395 -15.812 1 81.62 269 ARG A O 1
ATOM 2064 N N . THR A 1 270 ? 26.125 4.324 -15.086 1 82.12 270 THR A N 1
ATOM 2065 C CA . THR A 1 270 ? 27.5 4.195 -14.602 1 82.12 270 THR A CA 1
ATOM 2066 C C . THR A 1 270 ? 28.469 3.994 -15.766 1 82.12 270 THR A C 1
ATOM 2068 O O . THR A 1 270 ? 28.281 3.098 -16.594 1 82.12 270 THR A O 1
ATOM 2071 N N . PRO A 1 271 ? 29.469 4.879 -15.797 1 83.44 271 PRO A N 1
ATOM 2072 C CA . PRO A 1 271 ? 30.422 4.766 -16.891 1 83.44 271 PRO A CA 1
ATOM 2073 C C . PRO A 1 271 ? 31.109 3.398 -16.938 1 83.44 271 PRO A C 1
ATOM 2075 O O . PRO A 1 271 ? 31.359 2.791 -15.891 1 83.44 271 PRO A O 1
ATOM 2078 N N . GLN A 1 272 ? 31.453 2.934 -18.125 1 84.38 272 GLN A N 1
ATOM 2079 C CA . GLN A 1 272 ? 32.094 1.631 -18.344 1 84.38 272 GLN A CA 1
ATOM 2080 C C . GLN A 1 272 ? 33.438 1.55 -17.641 1 84.38 272 GLN A C 1
ATOM 2082 O O . GLN A 1 272 ? 33.875 0.468 -17.234 1 84.38 272 GLN A O 1
ATOM 2087 N N . GLY A 1 273 ? 34.094 2.701 -17.469 1 84.12 273 GLY A N 1
ATOM 2088 C CA . GLY A 1 273 ? 35.375 2.744 -16.844 1 84.12 273 GLY A CA 1
ATOM 2089 C C . GLY A 1 273 ? 35.344 2.537 -15.336 1 84.12 273 GLY A C 1
ATOM 2090 O O . GLY A 1 273 ? 36.344 2.223 -14.711 1 84.12 273 GLY A O 1
ATOM 2091 N N . ASP A 1 274 ? 34.188 2.695 -14.797 1 83.19 274 ASP A N 1
ATOM 2092 C CA . ASP A 1 274 ? 34 2.49 -13.359 1 83.19 274 ASP A CA 1
ATOM 2093 C C . ASP A 1 274 ? 33.656 1.038 -13.055 1 83.19 274 ASP A C 1
ATOM 2095 O O . ASP A 1 274 ? 32.531 0.746 -12.648 1 83.19 274 ASP A O 1
ATOM 2099 N N . ALA A 1 275 ? 34.656 0.243 -13.047 1 86.06 275 ALA A N 1
ATOM 2100 C CA . ALA A 1 275 ? 34.469 -1.201 -12.945 1 86.06 275 ALA A CA 1
ATOM 2101 C C . ALA A 1 275 ? 33.969 -1.593 -11.555 1 86.06 275 ALA A C 1
ATOM 2103 O O . ALA A 1 275 ? 33.125 -2.5 -11.422 1 86.06 275 ALA A O 1
ATOM 2104 N N . VAL A 1 276 ? 34.406 -0.875 -10.625 1 82.62 276 VAL A N 1
ATOM 2105 C CA . VAL A 1 276 ? 34.062 -1.225 -9.242 1 82.62 276 VAL A CA 1
ATOM 2106 C C . VAL A 1 276 ? 32.594 -0.966 -8.984 1 82.62 276 VAL A C 1
ATOM 2108 O O . VAL A 1 276 ? 31.875 -1.849 -8.508 1 82.62 276 VAL A O 1
ATOM 2111 N N . THR A 1 277 ? 32.094 0.19 -9.359 1 80.81 277 THR A N 1
ATOM 2112 C CA . THR A 1 277 ? 30.703 0.534 -9.172 1 80.81 277 THR A CA 1
ATOM 2113 C C . THR A 1 277 ? 29.812 -0.374 -10.008 1 80.81 277 THR A C 1
ATOM 2115 O O . THR A 1 277 ? 28.75 -0.822 -9.531 1 80.81 277 THR A O 1
ATOM 2118 N N . ARG A 1 278 ? 30.25 -0.561 -11.109 1 86.75 278 ARG A N 1
ATOM 2119 C CA . ARG A 1 278 ? 29.469 -1.428 -11.984 1 86.75 278 ARG A CA 1
ATOM 2120 C C . ARG A 1 278 ? 29.344 -2.834 -11.406 1 86.75 278 ARG A C 1
ATOM 2122 O O . ARG A 1 278 ? 28.266 -3.43 -11.414 1 86.75 278 ARG A O 1
ATOM 2129 N N . ALA A 1 279 ? 30.406 -3.252 -10.859 1 89.62 279 ALA A N 1
ATOM 2130 C CA . ALA A 1 279 ? 30.406 -4.594 -10.281 1 89.62 279 ALA A CA 1
ATOM 2131 C C . ALA A 1 279 ? 29.484 -4.668 -9.07 1 89.62 279 ALA A C 1
ATOM 2133 O O . ALA A 1 279 ? 28.797 -5.668 -8.875 1 89.62 279 ALA A O 1
ATOM 2134 N N . ALA A 1 280 ? 29.516 -3.672 -8.305 1 85.25 280 ALA A N 1
ATOM 2135 C CA . ALA A 1 280 ? 28.656 -3.629 -7.121 1 85.25 280 ALA A CA 1
ATOM 2136 C C . ALA A 1 280 ? 27.172 -3.639 -7.512 1 85.25 280 ALA A C 1
ATOM 2138 O O . ALA A 1 280 ? 26.375 -4.344 -6.898 1 85.25 280 ALA A O 1
ATOM 2139 N N . LEU A 1 281 ? 26.828 -2.895 -8.469 1 86.81 281 LEU A N 1
ATOM 2140 C CA . LEU A 1 281 ? 25.453 -2.814 -8.938 1 86.81 281 LEU A CA 1
ATOM 2141 C C . LEU A 1 281 ? 25.031 -4.129 -9.578 1 86.81 281 LEU A C 1
ATOM 2143 O O . LEU A 1 281 ? 23.891 -4.578 -9.383 1 86.81 281 LEU A O 1
ATOM 2147 N N . GLN A 1 282 ? 25.891 -4.68 -10.242 1 91.19 282 GLN A N 1
ATOM 2148 C CA . GLN A 1 282 ? 25.609 -5.984 -10.836 1 91.19 282 GLN A CA 1
ATOM 2149 C C . GLN A 1 282 ? 25.359 -7.035 -9.758 1 91.19 282 GLN A C 1
ATOM 2151 O O . GLN A 1 282 ? 24.469 -7.871 -9.883 1 91.19 282 GLN A O 1
ATOM 2156 N N . SER A 1 283 ? 26.188 -6.961 -8.75 1 91.69 283 SER A N 1
ATOM 2157 C CA . SER A 1 283 ? 26.016 -7.883 -7.629 1 91.69 283 SER A CA 1
ATOM 2158 C C . SER A 1 283 ? 24.672 -7.672 -6.941 1 91.69 283 SER A C 1
ATOM 2160 O O . SER A 1 283 ? 24.016 -8.633 -6.551 1 91.69 283 SER A O 1
ATOM 2162 N N . ARG A 1 284 ? 24.297 -6.484 -6.809 1 89.75 284 ARG A N 1
ATOM 2163 C CA . ARG A 1 284 ? 23 -6.152 -6.211 1 89.75 284 ARG A CA 1
ATOM 2164 C C . ARG A 1 284 ? 21.844 -6.699 -7.051 1 89.75 284 ARG A C 1
ATOM 2166 O O . ARG A 1 284 ? 20.906 -7.277 -6.512 1 89.75 284 ARG A O 1
ATOM 2173 N N . LEU A 1 285 ? 21.938 -6.461 -8.266 1 94.44 285 LEU A N 1
ATOM 2174 C CA . LEU A 1 285 ? 20.906 -6.977 -9.164 1 94.44 285 LEU A CA 1
ATOM 2175 C C . LEU A 1 285 ? 20.844 -8.5 -9.117 1 94.44 285 LEU A C 1
ATOM 2177 O O . LEU A 1 2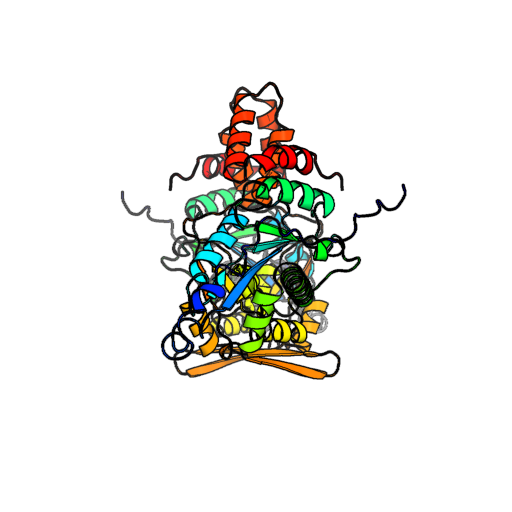85 ? 19.766 -9.078 -9.062 1 94.44 285 LEU A O 1
ATOM 2181 N N . ARG A 1 286 ? 21.984 -9.141 -9.023 1 94.88 286 ARG A N 1
ATOM 2182 C CA . ARG A 1 286 ? 22.062 -10.602 -8.984 1 94.88 286 ARG A CA 1
ATOM 2183 C C . ARG A 1 286 ? 21.469 -11.133 -7.684 1 94.88 286 ARG A C 1
ATOM 2185 O O . ARG A 1 286 ? 20.984 -12.266 -7.633 1 94.88 286 ARG A O 1
ATOM 2192 N N . ALA A 1 287 ? 21.531 -10.297 -6.695 1 93 287 ALA A N 1
ATOM 2193 C CA . ALA A 1 287 ? 20.953 -10.695 -5.414 1 93 287 ALA A CA 1
ATOM 2194 C C . ALA A 1 287 ? 19.438 -10.617 -5.449 1 93 287 ALA A C 1
ATOM 2196 O O . ALA A 1 287 ? 18.75 -11.32 -4.695 1 93 287 ALA A O 1
ATOM 2197 N N . MET A 1 288 ? 18.891 -9.852 -6.375 1 95.5 288 MET A N 1
ATOM 2198 C CA . MET A 1 288 ? 17.453 -9.594 -6.383 1 95.5 288 MET A CA 1
ATOM 2199 C C . MET A 1 288 ? 16.766 -10.398 -7.477 1 95.5 288 MET A C 1
ATOM 2201 O O . MET A 1 288 ? 15.547 -10.547 -7.461 1 95.5 288 MET A O 1
ATOM 2205 N N . LEU A 1 289 ? 17.562 -10.898 -8.391 1 96.81 289 LEU A N 1
ATOM 2206 C CA . LEU A 1 289 ? 17.016 -11.523 -9.578 1 96.81 289 LEU A CA 1
ATOM 2207 C C . LEU A 1 289 ? 17.641 -12.891 -9.828 1 96.81 289 LEU A C 1
ATOM 2209 O O . LEU A 1 289 ? 18.797 -13.117 -9.469 1 96.81 289 LEU A O 1
ATOM 2213 N N . PRO A 1 290 ? 16.828 -13.773 -10.477 1 96.44 290 PRO A N 1
ATOM 2214 C CA . PRO A 1 290 ? 17.531 -14.922 -11.062 1 96.44 290 PRO A CA 1
ATOM 2215 C C . PRO A 1 290 ? 18.562 -14.5 -12.094 1 96.44 290 PRO A C 1
ATOM 2217 O O . PRO A 1 290 ? 18.344 -13.57 -12.875 1 96.44 290 PRO A O 1
ATOM 2220 N N . GLU A 1 291 ? 19.625 -15.18 -12.102 1 96 291 GLU A N 1
ATOM 2221 C CA . GLU A 1 291 ? 20.797 -14.812 -12.898 1 96 291 GLU A CA 1
ATOM 2222 C C . GLU A 1 291 ? 20.422 -14.648 -14.375 1 96 291 GLU A C 1
ATOM 2224 O O . GLU A 1 291 ? 20.859 -13.688 -15.016 1 96 291 GLU A O 1
ATOM 2229 N N . ALA A 1 292 ? 19.625 -15.508 -14.883 1 97 292 ALA A N 1
ATOM 2230 C CA . ALA A 1 292 ? 19.312 -15.547 -16.312 1 97 292 ALA A CA 1
ATOM 2231 C C . ALA A 1 292 ? 18.531 -14.305 -16.734 1 97 292 ALA A C 1
ATOM 2233 O O . ALA A 1 292 ? 18.453 -13.992 -17.922 1 97 292 ALA A O 1
ATOM 2234 N N . ALA A 1 293 ? 17.969 -13.578 -15.789 1 97.69 293 ALA A N 1
ATOM 2235 C CA . ALA A 1 293 ? 17.109 -12.438 -16.125 1 97.69 293 ALA A CA 1
ATOM 2236 C C . ALA A 1 293 ? 17.875 -11.125 -15.984 1 97.69 293 ALA A C 1
ATOM 2238 O O . ALA A 1 293 ? 17.422 -10.078 -16.453 1 97.69 293 ALA A O 1
ATOM 2239 N N . VAL A 1 294 ? 19.031 -11.133 -15.383 1 96.69 294 VAL A N 1
ATOM 2240 C CA . VAL A 1 294 ? 19.75 -9.922 -14.992 1 96.69 294 VAL A CA 1
ATOM 2241 C C . VAL A 1 294 ? 20.062 -9.078 -16.219 1 96.69 294 VAL A C 1
ATOM 2243 O O . VAL A 1 294 ? 19.75 -7.883 -16.25 1 96.69 294 VAL A O 1
ATOM 2246 N N . GLN A 1 295 ? 20.562 -9.688 -17.219 1 94.31 295 GLN A N 1
ATOM 2247 C CA . GLN A 1 295 ? 20.953 -8.953 -18.422 1 94.31 295 GLN A CA 1
ATOM 2248 C C . GLN A 1 295 ? 19.75 -8.281 -19.078 1 94.31 295 GLN A C 1
ATOM 2250 O O . GLN A 1 295 ? 19.828 -7.121 -19.484 1 94.31 295 GLN A O 1
ATOM 2255 N N . SER A 1 296 ? 18.719 -9.031 -19.234 1 96.44 296 SER A N 1
ATOM 2256 C CA . SER A 1 296 ? 17.516 -8.492 -19.875 1 96.44 296 SER A CA 1
ATOM 2257 C C . SER A 1 296 ? 16.938 -7.324 -19.062 1 96.44 296 SER A C 1
ATOM 2259 O O . SER A 1 296 ? 16.438 -6.355 -19.641 1 96.44 296 SER A O 1
ATOM 2261 N N . VAL A 1 297 ? 17 -7.422 -17.734 1 96.88 297 VAL A N 1
ATOM 2262 C CA . VAL A 1 297 ? 16.5 -6.352 -16.875 1 96.88 297 VAL A CA 1
ATOM 2263 C C . VAL A 1 297 ? 17.344 -5.094 -17.078 1 96.88 297 VAL A C 1
ATOM 2265 O O . VAL A 1 297 ? 16.797 -3.994 -17.219 1 96.88 297 VAL A O 1
ATOM 2268 N N . VAL A 1 298 ? 18.594 -5.258 -17.172 1 94.38 298 VAL A N 1
ATOM 2269 C CA . VAL A 1 298 ? 19.484 -4.121 -17.375 1 94.38 298 VAL A CA 1
ATOM 2270 C C . VAL A 1 298 ? 19.219 -3.48 -18.719 1 94.38 298 VAL A C 1
ATOM 2272 O O . VAL A 1 298 ? 19.141 -2.254 -18.844 1 94.38 298 VAL A O 1
ATOM 2275 N N . GLU A 1 299 ? 19 -4.281 -19.672 1 93.5 299 GLU A N 1
ATOM 2276 C CA . GLU A 1 299 ? 18.766 -3.797 -21.031 1 93.5 299 GLU A CA 1
ATOM 2277 C C . GLU A 1 299 ? 17.438 -3.049 -21.141 1 93.5 299 GLU A C 1
ATOM 2279 O O . GLU A 1 299 ? 17.375 -1.997 -21.781 1 93.5 299 GLU A O 1
ATOM 2284 N N . LEU A 1 300 ? 16.469 -3.545 -20.5 1 94.69 300 LEU A N 1
ATOM 2285 C CA . LEU A 1 300 ? 15.133 -3.029 -20.719 1 94.69 300 LEU A CA 1
ATOM 2286 C C . LEU A 1 300 ? 14.797 -1.925 -19.734 1 94.69 300 LEU A C 1
ATOM 2288 O O . LEU A 1 300 ? 14.016 -1.019 -20.031 1 94.69 300 LEU A O 1
ATOM 2292 N N . TYR A 1 301 ? 15.352 -2.025 -18.516 1 93.12 301 TYR A N 1
ATOM 2293 C CA . TYR A 1 301 ? 15 -1.053 -17.5 1 93.12 301 TYR A CA 1
ATOM 2294 C C . TYR A 1 301 ? 16.141 -0.062 -17.266 1 93.12 301 TYR A C 1
ATOM 2296 O O . TYR A 1 301 ? 15.969 0.936 -16.562 1 93.12 301 TYR A O 1
ATOM 2304 N N . GLY A 1 302 ? 17.266 -0.34 -17.734 1 87.38 302 GLY A N 1
ATOM 2305 C CA . GLY A 1 302 ? 18.391 0.567 -17.594 1 87.38 302 GLY A CA 1
ATOM 2306 C C . GLY A 1 302 ? 18.25 1.835 -18.422 1 87.38 302 GLY A C 1
ATOM 2307 O O . GLY A 1 302 ? 18.875 2.854 -18.109 1 87.38 302 GLY A O 1
ATOM 2308 N N . LYS A 1 303 ? 17.547 1.791 -19.531 1 70.25 303 LYS A N 1
ATOM 2309 C CA . LYS A 1 303 ? 17.375 2.98 -20.344 1 70.25 303 LYS A CA 1
ATOM 2310 C C . LYS A 1 303 ? 16.125 3.754 -19.938 1 70.25 303 LYS A C 1
ATOM 2312 O O . LYS A 1 303 ? 15.117 3.156 -19.531 1 70.25 303 LYS A O 1
ATOM 2317 N N . VAL A 1 304 ? 16.25 5.066 -19.453 1 55.84 304 VAL A N 1
ATOM 2318 C CA . VAL A 1 304 ? 15.133 5.906 -19.031 1 55.84 304 VAL A CA 1
ATOM 2319 C C . VAL A 1 304 ? 13.953 5.711 -19.969 1 55.84 304 VAL A C 1
ATOM 2321 O O . VAL A 1 304 ? 14.117 5.77 -21.188 1 55.84 304 VAL A O 1
ATOM 2324 N N . LEU A 1 305 ? 12.867 4.996 -19.547 1 46.38 305 LEU A N 1
ATOM 2325 C CA . LEU A 1 305 ? 11.672 4.98 -20.391 1 46.38 305 LEU A CA 1
ATOM 2326 C C . LEU A 1 305 ? 11.297 6.395 -20.812 1 46.38 305 LEU A C 1
ATOM 2328 O O . LEU A 1 305 ? 11.203 7.301 -19.984 1 46.38 305 LEU A O 1
ATOM 2332 N N . THR A 1 306 ? 11.93 6.945 -21.812 1 37.72 306 THR A N 1
ATOM 2333 C CA . THR A 1 306 ? 11.414 8.203 -22.328 1 37.72 306 THR A CA 1
ATOM 2334 C C . THR A 1 306 ? 9.891 8.18 -22.391 1 37.72 306 THR A C 1
ATOM 2336 O O . THR A 1 306 ? 9.305 7.285 -23.016 1 37.72 306 THR A O 1
ATOM 2339 N N . SER A 1 307 ? 9.195 8.375 -21.234 1 31.53 307 SER A N 1
ATOM 2340 C CA . SER A 1 307 ? 7.832 8.703 -21.641 1 31.53 307 SER A CA 1
ATOM 2341 C C . SER A 1 307 ? 7.824 9.688 -22.812 1 31.53 307 SER A C 1
ATOM 2343 O O . SER A 1 307 ? 8.688 10.562 -22.891 1 31.53 307 SER A O 1
ATOM 2345 N N . MET B 1 1 ? 25.906 3.865 28.688 1 29.33 1 MET B N 1
ATOM 2346 C CA . MET B 1 1 ? 25.844 5.293 28.391 1 29.33 1 MET B CA 1
ATOM 2347 C C . MET B 1 1 ? 24.531 5.895 28.891 1 29.33 1 MET B C 1
ATOM 2349 O O . MET B 1 1 ? 23.5 5.23 28.875 1 29.33 1 MET B O 1
ATOM 2353 N N . PRO B 1 2 ? 24.5 6.93 29.703 1 35.06 2 PRO B N 1
ATOM 2354 C CA . PRO B 1 2 ? 23.266 7.484 30.266 1 35.06 2 PRO B CA 1
ATOM 2355 C C . PRO B 1 2 ? 22.172 7.652 29.219 1 35.06 2 PRO B C 1
ATOM 2357 O O . PRO B 1 2 ? 22.453 7.773 28.031 1 35.06 2 PRO B O 1
ATOM 2360 N N . PRO B 1 3 ? 21 7.066 29.406 1 38.22 3 PRO B N 1
ATOM 2361 C CA . PRO B 1 3 ? 19.906 7.215 28.438 1 38.22 3 PRO B CA 1
ATOM 2362 C C . PRO B 1 3 ? 19.844 8.617 27.844 1 38.22 3 PRO B C 1
ATOM 2364 O O . PRO B 1 3 ? 20.062 9.609 28.547 1 38.22 3 PRO B O 1
ATOM 2367 N N . SER B 1 4 ? 20.469 8.914 26.75 1 41.19 4 SER B N 1
ATOM 2368 C CA . SER B 1 4 ? 20.578 10.234 26.141 1 41.19 4 SER B CA 1
ATOM 2369 C C . SER B 1 4 ? 19.344 11.078 26.438 1 41.19 4 SER B C 1
ATOM 2371 O O . SER B 1 4 ? 18.219 10.656 26.156 1 41.19 4 SER B O 1
ATOM 2373 N N . THR B 1 5 ? 19.25 11.789 27.562 1 45.69 5 THR B N 1
ATOM 2374 C CA . THR B 1 5 ? 18.234 12.68 28.094 1 45.69 5 THR B CA 1
ATOM 2375 C C . THR B 1 5 ? 17.609 13.523 27 1 45.69 5 THR B C 1
ATOM 2377 O O . THR B 1 5 ? 18.234 14.453 26.484 1 45.69 5 THR B O 1
ATOM 2380 N N . ALA B 1 6 ? 16.797 12.969 26.188 1 59.34 6 ALA B N 1
ATOM 2381 C CA . ALA B 1 6 ? 16.094 13.703 25.141 1 59.34 6 ALA B CA 1
ATOM 2382 C C . ALA B 1 6 ? 15.547 15.023 25.672 1 59.34 6 ALA B C 1
ATOM 2384 O O . ALA B 1 6 ? 15.023 15.078 26.781 1 59.34 6 ALA B O 1
ATOM 2385 N N . ALA B 1 7 ? 15.984 16.219 25.078 1 77.44 7 ALA B N 1
ATOM 2386 C CA . ALA B 1 7 ? 15.484 17.547 25.406 1 77.44 7 ALA B CA 1
ATOM 2387 C C . ALA B 1 7 ? 13.969 17.547 25.562 1 77.44 7 ALA B C 1
ATOM 2389 O O . ALA B 1 7 ? 13.266 16.75 24.922 1 77.44 7 ALA B O 1
ATOM 2390 N N . PRO B 1 8 ? 13.461 18.297 26.672 1 89.38 8 PRO B N 1
ATOM 2391 C CA . PRO B 1 8 ? 12.008 18.391 26.859 1 89.38 8 PRO B CA 1
ATOM 2392 C C . PRO B 1 8 ? 11.281 18.891 25.625 1 89.38 8 PRO B C 1
ATOM 2394 O O . PRO B 1 8 ? 11.867 19.625 24.812 1 89.38 8 PRO B O 1
ATOM 2397 N N . TYR B 1 9 ? 10.133 18.531 25.484 1 94.88 9 TYR B N 1
ATOM 2398 C CA . TYR B 1 9 ? 9.312 18.906 24.344 1 94.88 9 TYR B CA 1
ATOM 2399 C C . TYR B 1 9 ? 9.016 20.406 24.359 1 94.88 9 TYR B C 1
ATOM 2401 O O . TYR B 1 9 ? 8.672 20.969 25.406 1 94.88 9 TYR B O 1
ATOM 2409 N N . ALA B 1 10 ? 9.211 21.062 23.25 1 94.56 10 ALA B N 1
ATOM 2410 C CA . ALA B 1 10 ? 8.805 22.438 23.016 1 94.56 10 ALA B CA 1
ATOM 2411 C C . ALA B 1 10 ? 8.273 22.609 21.594 1 94.56 10 ALA B C 1
ATOM 2413 O O . ALA B 1 10 ? 8.93 22.203 20.625 1 94.56 10 ALA B O 1
ATOM 2414 N N . LEU B 1 11 ? 7.105 23.141 21.531 1 96.62 11 LEU B N 1
ATOM 2415 C CA . LEU B 1 11 ? 6.523 23.422 20.219 1 96.62 11 LEU B CA 1
ATOM 2416 C C . LEU B 1 11 ? 7.332 24.469 19.484 1 96.62 11 LEU B C 1
ATOM 2418 O O . LEU B 1 11 ? 7.648 25.531 20.047 1 96.62 11 LEU B O 1
ATOM 2422 N N . ARG B 1 12 ? 7.676 24.188 18.281 1 96.25 12 ARG B N 1
ATOM 2423 C CA . ARG B 1 12 ? 8.328 25.188 17.453 1 96.25 12 ARG B CA 1
ATOM 2424 C C . ARG B 1 12 ? 7.297 26.109 16.812 1 96.25 12 ARG B C 1
ATOM 2426 O O . ARG B 1 12 ? 6.375 25.656 16.141 1 96.25 12 ARG B O 1
ATOM 2433 N N . THR B 1 13 ? 7.426 27.406 17.016 1 96.75 13 THR B N 1
ATOM 2434 C CA . THR B 1 13 ? 6.34 28.312 16.641 1 96.75 13 THR B CA 1
ATOM 2435 C C . THR B 1 13 ? 6.84 29.391 15.672 1 96.75 13 THR B C 1
ATOM 2437 O O . THR B 1 13 ? 6.09 30.297 15.297 1 96.75 13 THR B O 1
ATOM 2440 N N . ASP B 1 14 ? 8.086 29.297 15.227 1 96.5 14 ASP B N 1
ATOM 2441 C CA . ASP B 1 14 ? 8.734 30.359 14.477 1 96.5 14 ASP B CA 1
ATOM 2442 C C . ASP B 1 14 ? 8.086 30.531 13.102 1 96.5 14 ASP B C 1
ATOM 2444 O O . ASP B 1 14 ? 8.219 31.594 12.484 1 96.5 14 ASP B O 1
ATOM 2448 N N . LYS B 1 15 ? 7.309 29.531 12.656 1 97.81 15 LYS B N 1
ATOM 2449 C CA . LYS B 1 15 ? 6.75 29.641 11.305 1 97.81 15 LYS B CA 1
ATOM 2450 C C . LYS B 1 15 ? 5.227 29.734 11.352 1 97.81 15 LYS B C 1
ATOM 2452 O O . LYS B 1 15 ? 4.566 29.688 10.312 1 97.81 15 LYS B O 1
ATOM 2457 N N . LEU B 1 16 ? 4.66 29.812 12.5 1 97.44 16 LEU B N 1
ATOM 2458 C CA . LEU B 1 16 ? 3.221 30.016 12.648 1 97.44 16 LEU B CA 1
ATOM 2459 C C . LEU B 1 16 ? 2.852 31.484 12.406 1 97.44 16 LEU B C 1
ATOM 2461 O O . LEU B 1 16 ? 3.5 32.375 12.93 1 97.44 16 LEU B O 1
ATOM 2465 N N . LYS B 1 17 ? 1.793 31.703 11.648 1 96.12 17 LYS B N 1
ATOM 2466 C CA . LYS B 1 17 ? 1.304 33.062 11.375 1 96.12 17 LYS B CA 1
ATOM 2467 C C . LYS B 1 17 ? 0.541 33.625 12.578 1 96.12 17 LYS B C 1
ATOM 2469 O O . LYS B 1 17 ? -0.124 32.875 13.297 1 96.12 17 LYS B O 1
ATOM 2474 N N . PRO B 1 18 ? 0.647 34.906 12.703 1 94.56 18 PRO B N 1
ATOM 2475 C CA . PRO B 1 18 ? -0.117 35.531 13.789 1 94.56 18 PRO B CA 1
ATOM 2476 C C . PRO B 1 18 ? -1.622 35.531 13.531 1 94.56 18 PRO B C 1
ATOM 2478 O O . PRO B 1 18 ? -2.059 35.656 12.383 1 94.56 18 PRO B O 1
ATOM 2481 N N . LEU B 1 19 ? -2.354 35.344 14.609 1 92 19 LEU B N 1
ATOM 2482 C CA . LEU B 1 19 ? -3.811 35.375 14.539 1 92 19 LEU B CA 1
ATOM 2483 C C . LEU B 1 19 ? -4.316 36.781 14.305 1 92 19 LEU B C 1
ATOM 2485 O O . LEU B 1 19 ? -5.312 37 13.609 1 92 19 LEU B O 1
ATOM 2489 N N . GLU B 1 20 ? -3.695 37.75 14.938 1 84.31 20 GLU B N 1
ATOM 2490 C CA . GLU B 1 20 ? -4.117 39.156 14.961 1 84.31 20 GLU B CA 1
ATOM 2491 C C . GLU B 1 20 ? -4.352 39.688 13.547 1 84.31 20 GLU B C 1
ATOM 2493 O O . GLU B 1 20 ? -5.266 40.469 13.32 1 84.31 20 GLU B O 1
ATOM 2498 N N . GLY B 1 21 ? -3.59 39.219 12.625 1 78 21 GLY B N 1
ATOM 2499 C CA . GLY B 1 21 ? -3.771 39.656 11.25 1 78 21 GLY B CA 1
ATOM 2500 C C . GLY B 1 21 ? -5.102 39.219 10.656 1 78 21 GLY B C 1
ATOM 2501 O O . GLY B 1 21 ? -5.559 39.812 9.664 1 78 21 GLY B O 1
ATOM 2502 N N . TYR B 1 22 ? -5.77 38.344 11.336 1 80.38 22 TYR B N 1
ATOM 2503 C CA . TYR B 1 22 ? -6.984 37.781 10.758 1 80.38 22 TYR B CA 1
ATOM 2504 C C . TYR B 1 22 ? -8.203 38.125 11.602 1 80.38 22 TYR B C 1
ATOM 2506 O O . TYR B 1 22 ? -9.336 38.062 11.125 1 80.38 22 TYR B O 1
ATOM 2514 N N . VAL B 1 23 ? -7.957 38.562 12.82 1 72.69 23 VAL B N 1
ATOM 2515 C CA . VAL B 1 23 ? -9.055 38.812 13.742 1 72.69 23 VAL B CA 1
ATOM 2516 C C . VAL B 1 23 ? -9.391 40.312 13.75 1 72.69 23 VAL B C 1
ATOM 2518 O O . VAL B 1 23 ? -10.547 40.688 13.922 1 72.69 23 VAL B O 1
ATOM 2521 N N . ALA B 1 24 ? -8.273 41.406 13.852 1 57.62 24 ALA B N 1
ATOM 2522 C CA . ALA B 1 24 ? -8.461 42.844 14.062 1 57.62 24 ALA B CA 1
ATOM 2523 C C . ALA B 1 24 ? -9.281 43.438 12.938 1 57.62 24 ALA B C 1
ATOM 2525 O O . ALA B 1 24 ? -10 44.438 13.148 1 57.62 24 ALA B O 1
ATOM 2526 N N . GLY B 1 25 ? -8.906 43.25 11.719 1 49.66 25 GLY B N 1
ATOM 2527 C CA . GLY B 1 25 ? -9.633 44.094 10.781 1 49.66 25 GLY B CA 1
ATOM 2528 C C . GLY B 1 25 ? -11.125 44.125 11.039 1 49.66 25 GLY B C 1
ATOM 2529 O O . GLY B 1 25 ? -11.875 44.75 10.289 1 49.66 25 GLY B O 1
ATOM 2530 N N . CYS B 1 26 ? -11.438 43.188 11.844 1 44.81 26 CYS B N 1
ATOM 2531 C CA . CYS B 1 26 ? -12.883 43.156 12 1 44.81 26 CYS B CA 1
ATOM 2532 C C . CYS B 1 26 ? -13.367 44.25 12.938 1 44.81 26 CYS B C 1
ATOM 2534 O O . CYS B 1 26 ? -14.508 44.25 13.391 1 44.81 26 CYS B O 1
ATOM 2536 N N . SER B 1 27 ? -12.469 45.188 13.391 1 39.94 27 SER B N 1
ATOM 2537 C CA . SER B 1 27 ? -12.984 46.25 14.242 1 39.94 27 SER B CA 1
ATOM 2538 C C . SER B 1 27 ? -13.805 47.25 13.43 1 39.94 27 SER B C 1
ATOM 2540 O O . SER B 1 27 ? -13.484 48.469 13.398 1 39.94 27 SER B O 1
ATOM 2542 N N . VAL B 1 28 ? -14.133 47.156 12.156 1 38.12 28 VAL B N 1
ATOM 2543 C CA . VAL B 1 28 ? -15.062 48.188 11.672 1 38.12 28 VAL B CA 1
ATOM 2544 C C . VAL B 1 28 ? -16.203 48.344 12.672 1 38.12 28 VAL B C 1
ATOM 2546 O O . VAL B 1 28 ? -16.422 47.469 13.531 1 38.12 2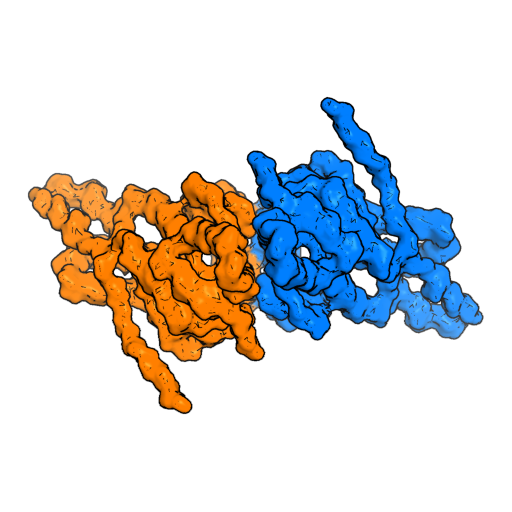8 VAL B O 1
ATOM 2549 N N . SER B 1 29 ? -17.031 49.531 12.625 1 38.59 29 SER B N 1
ATOM 2550 C CA . SER B 1 29 ? -18.172 49.906 13.469 1 38.59 29 SER B CA 1
ATOM 2551 C C . SER B 1 29 ? -19.031 48.688 13.805 1 38.59 29 SER B C 1
ATOM 2553 O O . SER B 1 29 ? -19.109 47.75 13.023 1 38.59 29 SER B O 1
ATOM 2555 N N . PRO B 1 30 ? -19.391 48.438 15.094 1 39.66 30 PRO B N 1
ATOM 2556 C CA . PRO B 1 30 ? -20.109 47.281 15.625 1 39.66 30 PRO B CA 1
ATOM 2557 C C . PRO B 1 30 ? -21.156 46.75 14.641 1 39.66 30 PRO B C 1
ATOM 2559 O O . PRO B 1 30 ? -21.438 45.531 14.633 1 39.66 30 PRO B O 1
ATOM 2562 N N . ALA B 1 31 ? -21.953 47.625 14.109 1 39.16 31 ALA B N 1
ATOM 2563 C CA . ALA B 1 31 ? -23.219 47.375 13.43 1 39.16 31 ALA B CA 1
ATOM 2564 C C . ALA B 1 31 ? -23.016 46.562 12.156 1 39.16 31 ALA B C 1
ATOM 2566 O O . ALA B 1 31 ? -23.734 45.594 11.914 1 39.16 31 ALA B O 1
ATOM 2567 N N . GLU B 1 32 ? -22.531 47.156 11.031 1 38.56 32 GLU B N 1
ATOM 2568 C CA . GLU B 1 32 ? -22.656 46.625 9.68 1 38.56 32 GLU B CA 1
ATOM 2569 C C . GLU B 1 32 ? -21.578 45.562 9.398 1 38.56 32 GLU B C 1
ATOM 2571 O O . GLU B 1 32 ? -21.766 44.688 8.539 1 38.56 32 GLU B O 1
ATOM 2576 N N . VAL B 1 33 ? -20.344 45.688 9.75 1 39.41 33 VAL B N 1
ATOM 2577 C CA . VAL B 1 33 ? -19.25 44.812 9.336 1 39.41 33 VAL B CA 1
ATOM 2578 C C . VAL B 1 33 ? -19.297 43.5 10.117 1 39.41 33 VAL B C 1
ATOM 2580 O O . VAL B 1 33 ? -18.422 42.656 9.969 1 39.41 33 VAL B O 1
ATOM 2583 N N . ALA B 1 34 ? -19.703 43.469 11.242 1 37.22 34 ALA B N 1
ATOM 2584 C CA . ALA B 1 34 ? -19.844 42.25 12.047 1 37.22 34 ALA B CA 1
ATOM 2585 C C . ALA B 1 34 ? -20.453 41.125 11.234 1 37.22 34 ALA B C 1
ATOM 2587 O O . ALA B 1 34 ? -20.5 39.969 11.688 1 37.22 34 ALA B O 1
ATOM 2588 N N . SER B 1 35 ? -21.312 41.406 10.469 1 37.28 35 SER B N 1
ATOM 2589 C CA . SER B 1 35 ? -22.219 40.312 10.086 1 37.28 35 SER B CA 1
ATOM 2590 C C . SER B 1 35 ? -21.469 39.219 9.32 1 37.28 35 SER B C 1
ATOM 2592 O O . SER B 1 35 ? -21.594 38.031 9.648 1 37.28 35 SER B O 1
ATOM 2594 N N . GLN B 1 36 ? -21.234 39.406 7.91 1 41.19 36 GLN B N 1
ATOM 2595 C CA . GLN B 1 36 ? -21.188 38.25 7.016 1 41.19 36 GLN B CA 1
ATOM 2596 C C . GLN B 1 36 ? -19.797 37.625 6.973 1 41.19 36 GLN B C 1
ATOM 2598 O O . GLN B 1 36 ? -19.656 36.406 6.902 1 41.19 36 GLN B O 1
ATOM 2603 N N . VAL B 1 37 ? -18.625 38.312 6.707 1 44.84 37 VAL B N 1
ATOM 2604 C CA . VAL B 1 37 ? -17.328 37.75 6.363 1 44.84 37 VAL B CA 1
ATOM 2605 C C . VAL B 1 37 ? -16.578 37.344 7.641 1 44.84 37 VAL B C 1
ATOM 2607 O O . VAL B 1 37 ? -15.789 36.406 7.633 1 44.84 37 VAL B O 1
ATOM 2610 N N . ALA B 1 38 ? -16.453 38.25 8.703 1 49.31 38 ALA B N 1
ATOM 2611 C CA . ALA B 1 38 ? -15.742 38.031 9.961 1 49.31 38 ALA B CA 1
ATOM 2612 C C . ALA B 1 38 ? -16.219 36.75 10.648 1 49.31 38 ALA B C 1
ATOM 2614 O O . ALA B 1 38 ? -15.438 36.062 11.289 1 49.31 38 ALA B O 1
ATOM 2615 N N . SER B 1 39 ? -17.484 36.594 10.562 1 54.59 39 SER B N 1
ATOM 2616 C CA . SER B 1 39 ? -18.25 35.562 11.227 1 54.59 39 SER B CA 1
ATOM 2617 C C . SER B 1 39 ? -17.844 34.188 10.727 1 54.59 39 SER B C 1
ATOM 2619 O O . SER B 1 39 ? -18.047 33.188 11.414 1 54.59 39 SER B O 1
ATOM 2621 N N . SER B 1 40 ? -16.906 34.125 9.656 1 72.81 40 SER B N 1
ATOM 2622 C CA . SER B 1 40 ? -16.766 32.812 9.086 1 72.81 40 SER B CA 1
ATOM 2623 C C . SER B 1 40 ? -15.312 32.344 9.109 1 72.81 40 SER B C 1
ATOM 2625 O O . SER B 1 40 ? -14.984 31.281 8.578 1 72.81 40 SER B O 1
ATOM 2627 N N . LEU B 1 41 ? -14.453 33.188 10.039 1 84.94 41 LEU B N 1
ATOM 2628 C CA . LEU B 1 41 ? -13.031 32.844 9.984 1 84.94 41 LEU B CA 1
ATOM 2629 C C . LEU B 1 41 ? -12.758 31.578 10.805 1 84.94 41 LEU B C 1
ATOM 2631 O O . LEU B 1 41 ? -13.172 31.484 11.961 1 84.94 41 LEU B O 1
ATOM 2635 N N . GLN B 1 42 ? -11.984 30.641 10.305 1 93.94 42 GLN B N 1
ATOM 2636 C CA . GLN B 1 42 ? -11.539 29.438 10.992 1 93.94 42 GLN B CA 1
ATOM 2637 C C . GLN B 1 42 ? -10.039 29.203 10.781 1 93.94 42 GLN B C 1
ATOM 2639 O O . GLN B 1 42 ? -9.625 28.688 9.742 1 93.94 42 GLN B O 1
ATOM 2644 N N . PRO B 1 43 ? -9.234 29.719 11.82 1 96.81 43 PRO B N 1
ATOM 2645 C CA . PRO B 1 43 ? -7.805 29.438 11.719 1 96.81 43 PRO B CA 1
ATOM 2646 C C . PRO B 1 43 ? -7.504 27.938 11.789 1 96.81 43 PRO B C 1
ATOM 2648 O O . PRO B 1 43 ? -8.062 27.234 12.633 1 96.81 43 PRO B O 1
ATOM 2651 N N . VAL B 1 44 ? -6.582 27.453 10.906 1 98 44 VAL B N 1
ATOM 2652 C CA . VAL B 1 44 ? -6.293 26.031 10.805 1 98 44 VAL B CA 1
ATOM 2653 C C . VAL B 1 44 ? -4.785 25.812 10.719 1 98 44 VAL B C 1
ATOM 2655 O O . VAL B 1 44 ? -4.074 26.578 10.078 1 98 44 VAL B O 1
ATOM 2658 N N . VAL B 1 45 ? -4.301 24.859 11.391 1 98.69 45 VAL B N 1
ATOM 2659 C CA . VAL B 1 45 ? -2.941 24.359 11.242 1 98.69 45 VAL B CA 1
ATOM 2660 C C . VAL B 1 45 ? -2.971 22.953 10.648 1 98.69 45 VAL B C 1
ATOM 2662 O O . VAL B 1 45 ? -3.764 22.109 11.078 1 98.69 45 VAL B O 1
ATOM 2665 N N . LEU B 1 46 ? -2.16 22.688 9.648 1 98.88 46 LEU B N 1
ATOM 2666 C CA . LEU B 1 46 ? -2.145 21.406 8.977 1 98.88 46 LEU B CA 1
ATOM 2667 C C . LEU B 1 46 ? -1.119 20.469 9.609 1 98.88 46 LEU B C 1
ATOM 2669 O O . LEU B 1 46 ? 0.013 20.875 9.883 1 98.88 46 LEU B O 1
ATOM 2673 N N . ALA B 1 47 ? -1.512 19.25 9.875 1 98.88 47 ALA B N 1
ATOM 2674 C CA . ALA B 1 47 ? -0.63 18.25 10.492 1 98.88 47 ALA B CA 1
ATOM 2675 C C . ALA B 1 47 ? -0.473 17.031 9.602 1 98.88 47 ALA B C 1
ATOM 2677 O O . ALA B 1 47 ? -1.461 16.484 9.094 1 98.88 47 ALA B O 1
ATOM 2678 N N . ILE B 1 48 ? 0.743 16.641 9.398 1 98.75 48 ILE B N 1
ATOM 2679 C CA . ILE B 1 48 ? 1.077 15.414 8.672 1 98.75 48 ILE B CA 1
ATOM 2680 C C . ILE B 1 48 ? 1.876 14.484 9.578 1 98.75 48 ILE B C 1
ATOM 2682 O O . ILE B 1 48 ? 2.93 14.859 10.102 1 98.75 48 ILE B O 1
ATOM 2686 N N . CYS B 1 49 ? 1.337 13.305 9.789 1 98.12 49 CYS B N 1
ATOM 2687 C CA . CYS B 1 49 ? 2.033 12.281 10.562 1 98.12 49 CYS B CA 1
ATOM 2688 C C . CYS B 1 49 ? 2.652 11.234 9.648 1 98.12 49 CYS B C 1
ATOM 2690 O O . CYS B 1 49 ? 2.094 10.906 8.602 1 98.12 49 CYS B O 1
ATOM 2692 N N . GLY B 1 50 ? 3.807 10.742 10.016 1 96.5 50 GLY B N 1
ATOM 2693 C CA . GLY B 1 50 ? 4.465 9.727 9.211 1 96.5 50 GLY B CA 1
ATOM 2694 C C . GLY B 1 50 ? 5.793 9.273 9.781 1 96.5 50 GLY B C 1
ATOM 2695 O O . GLY B 1 50 ? 6.215 9.75 10.836 1 96.5 50 GLY B O 1
ATOM 2696 N N . SER B 1 51 ? 6.402 8.305 9.047 1 95.69 51 SER B N 1
ATOM 2697 C CA . SER B 1 51 ? 7.711 7.82 9.477 1 95.69 51 SER B CA 1
ATOM 2698 C C . SER B 1 51 ? 8.82 8.781 9.062 1 95.69 51 SER B C 1
ATOM 2700 O O . SER B 1 51 ? 9.781 8.984 9.805 1 95.69 51 SER B O 1
ATOM 2702 N N . PHE B 1 52 ? 8.758 9.328 7.844 1 97.5 52 PHE B N 1
ATOM 2703 C CA . PHE B 1 52 ? 9.766 10.234 7.309 1 97.5 52 PHE B CA 1
ATOM 2704 C C . PHE B 1 52 ? 11.156 9.609 7.375 1 97.5 52 PHE B C 1
ATOM 2706 O O . PHE B 1 52 ? 12.086 10.211 7.91 1 97.5 52 PHE B O 1
ATOM 2713 N N . ASN B 1 53 ? 11.312 8.461 6.668 1 95.31 53 ASN B N 1
ATOM 2714 C CA . ASN B 1 53 ? 12.523 7.66 6.781 1 95.31 53 ASN B CA 1
ATOM 2715 C C . ASN B 1 53 ? 13.328 7.672 5.48 1 95.31 53 ASN B C 1
ATOM 2717 O O . ASN B 1 53 ? 13.633 6.613 4.926 1 95.31 53 ASN B O 1
ATOM 2721 N N . PRO B 1 54 ? 13.758 8.641 4.871 1 97.06 54 PRO B N 1
ATOM 2722 C CA . PRO B 1 54 ? 13.695 9.992 5.422 1 97.06 54 PRO B CA 1
ATOM 2723 C C . PRO B 1 54 ? 12.594 10.836 4.777 1 97.06 54 PRO B C 1
ATOM 2725 O O . PRO B 1 54 ? 11.844 10.344 3.932 1 97.06 54 PRO B O 1
ATOM 2728 N N . ILE B 1 55 ? 12.492 12.055 5.258 1 98.12 55 ILE B N 1
ATOM 2729 C CA . ILE B 1 55 ? 11.641 13.062 4.629 1 98.12 55 ILE B CA 1
ATOM 2730 C C . ILE B 1 55 ? 12.102 13.289 3.191 1 98.12 55 ILE B C 1
ATOM 2732 O O . ILE B 1 55 ? 13.281 13.141 2.875 1 98.12 55 ILE B O 1
ATOM 2736 N N . HIS B 1 56 ? 11.203 13.656 2.332 1 97.12 56 HIS B N 1
ATOM 2737 C CA . HIS B 1 56 ? 11.516 13.992 0.945 1 97.12 56 HIS B CA 1
ATOM 2738 C C . HIS B 1 56 ? 10.523 15 0.384 1 97.12 56 HIS B C 1
ATOM 2740 O O . HIS B 1 56 ? 9.57 15.391 1.068 1 97.12 56 HIS B O 1
ATOM 2746 N N . ASN B 1 57 ? 10.734 15.391 -0.813 1 95.25 57 ASN B N 1
ATOM 2747 C CA . ASN B 1 57 ? 9.992 16.5 -1.407 1 95.25 57 ASN B CA 1
ATOM 2748 C C . ASN B 1 57 ? 8.508 16.172 -1.549 1 95.25 57 ASN B C 1
ATOM 2750 O O . ASN B 1 57 ? 7.656 17.047 -1.462 1 95.25 57 ASN B O 1
ATOM 2754 N N . ALA B 1 58 ? 8.18 14.93 -1.765 1 93.94 58 ALA B N 1
ATOM 2755 C CA . ALA B 1 58 ? 6.777 14.555 -1.894 1 93.94 58 ALA B CA 1
ATOM 2756 C C . ALA B 1 58 ? 6.004 14.883 -0.619 1 93.94 58 ALA B C 1
ATOM 2758 O O . ALA B 1 58 ? 4.809 15.188 -0.67 1 93.94 58 ALA B O 1
ATOM 2759 N N . HIS B 1 59 ? 6.641 14.844 0.539 1 96.38 59 HIS B N 1
ATOM 2760 C CA . HIS B 1 59 ? 5.996 15.234 1.786 1 96.38 59 HIS B CA 1
ATOM 2761 C C . HIS B 1 59 ? 5.676 16.734 1.79 1 96.38 59 HIS B C 1
ATOM 2763 O O . HIS B 1 59 ? 4.621 17.141 2.277 1 96.38 59 HIS B O 1
ATOM 2769 N N . LEU B 1 60 ? 6.586 17.516 1.291 1 96.38 60 LEU B N 1
ATOM 2770 C CA . LEU B 1 60 ? 6.363 18.953 1.19 1 96.38 60 LEU B CA 1
ATOM 2771 C C . LEU B 1 60 ? 5.242 19.266 0.2 1 96.38 60 LEU B C 1
ATOM 2773 O O . LEU B 1 60 ? 4.406 20.141 0.455 1 96.38 60 LEU B O 1
ATOM 2777 N N . LYS B 1 61 ? 5.23 18.516 -0.861 1 95 61 LYS B N 1
ATOM 2778 C C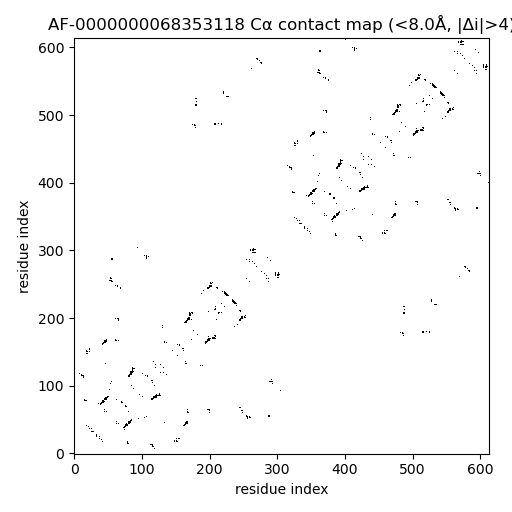A . LYS B 1 61 ? 4.172 18.703 -1.852 1 95 61 LYS B CA 1
ATOM 2779 C C . LYS B 1 61 ? 2.811 18.312 -1.28 1 95 61 LYS B C 1
ATOM 2781 O O . LYS B 1 61 ? 1.792 18.922 -1.636 1 95 61 LYS B O 1
ATOM 2786 N N . LEU B 1 62 ? 2.867 17.297 -0.466 1 95.75 62 LEU B N 1
ATOM 2787 C CA . LEU B 1 62 ? 1.646 16.906 0.229 1 95.75 62 LEU B CA 1
ATOM 2788 C C . LEU B 1 62 ? 1.074 18.062 1.029 1 95.75 62 LEU B C 1
ATOM 2790 O O . LEU B 1 62 ? -0.12 18.359 0.937 1 95.75 62 LEU B O 1
ATOM 2794 N N . TYR B 1 63 ? 1.906 18.75 1.754 1 97.44 63 TYR B N 1
ATOM 2795 C CA . TYR B 1 63 ? 1.494 19.938 2.514 1 97.44 63 TYR B CA 1
ATOM 2796 C C . TYR B 1 63 ? 0.977 21.031 1.59 1 97.44 63 TYR B C 1
ATOM 2798 O O . TYR B 1 63 ? -0.079 21.609 1.842 1 97.44 63 TYR B O 1
ATOM 2806 N N . ASP B 1 64 ? 1.693 21.266 0.553 1 96.62 64 ASP B N 1
ATOM 2807 C CA . ASP B 1 64 ? 1.338 22.344 -0.355 1 96.62 64 ASP B CA 1
ATOM 2808 C C . ASP B 1 64 ? -0.033 22.109 -0.984 1 96.62 64 ASP B C 1
ATOM 2810 O O . ASP B 1 64 ? -0.841 23.047 -1.093 1 96.62 64 ASP B O 1
ATOM 2814 N N . ALA B 1 65 ? -0.25 20.922 -1.386 1 96.31 65 ALA B N 1
ATOM 2815 C CA . ALA B 1 65 ? -1.541 20.578 -1.977 1 96.31 65 ALA B CA 1
ATOM 2816 C C . ALA B 1 65 ? -2.672 20.75 -0.967 1 96.31 65 ALA B C 1
ATOM 2818 O O . ALA B 1 65 ? -3.729 21.297 -1.3 1 96.31 65 ALA B O 1
ATOM 2819 N N . ALA B 1 66 ? -2.424 20.344 0.251 1 97.88 66 ALA B N 1
ATOM 2820 C CA . ALA B 1 66 ? -3.422 20.484 1.307 1 97.88 66 ALA B CA 1
ATOM 2821 C C . ALA B 1 66 ? -3.707 21.953 1.6 1 97.88 66 ALA B C 1
ATOM 2823 O O . ALA B 1 66 ? -4.867 22.359 1.702 1 97.88 66 ALA B O 1
ATOM 2824 N N . LYS B 1 67 ? -2.684 22.719 1.711 1 98 67 LYS B N 1
ATOM 2825 C CA . LYS B 1 67 ? -2.836 24.141 2 1 98 67 LYS B CA 1
ATOM 2826 C C . LYS B 1 67 ? -3.662 24.828 0.922 1 98 67 LYS B C 1
ATOM 2828 O O . LYS B 1 67 ? -4.582 25.594 1.231 1 98 67 LYS B O 1
ATOM 2833 N N . ARG B 1 68 ? -3.355 24.516 -0.302 1 96.81 68 ARG B N 1
ATOM 2834 C CA . ARG B 1 68 ? -4.066 25.141 -1.416 1 96.81 68 ARG B CA 1
ATOM 2835 C C . ARG B 1 68 ? -5.559 24.812 -1.359 1 96.81 68 ARG B C 1
ATOM 2837 O O . ARG B 1 68 ? -6.391 25.641 -1.731 1 96.81 68 ARG B O 1
ATOM 2844 N N . SER B 1 69 ? -5.859 23.672 -0.913 1 95.88 69 SER B N 1
ATOM 2845 C CA . SER B 1 69 ? -7.25 23.219 -0.925 1 95.88 69 SER B CA 1
ATOM 2846 C C . SER B 1 69 ? -8.016 23.75 0.282 1 95.88 69 SER B C 1
ATOM 2848 O O . SER B 1 69 ? -9.234 23.891 0.237 1 95.88 69 SER B O 1
ATOM 2850 N N . VAL B 1 70 ? -7.336 24.062 1.372 1 96.75 70 VAL B N 1
ATOM 2851 C CA . VAL B 1 70 ? -7.977 24.422 2.635 1 96.75 70 VAL B CA 1
ATOM 2852 C C . VAL B 1 70 ? -7.969 25.938 2.811 1 96.75 70 VAL B C 1
ATOM 2854 O O . VAL B 1 70 ? -8.961 26.516 3.258 1 96.75 70 VAL B O 1
ATOM 2857 N N . ASP B 1 71 ? -6.906 26.516 2.432 1 94.75 71 ASP B N 1
ATOM 2858 C CA . ASP B 1 71 ? -6.73 27.953 2.67 1 94.75 71 ASP B CA 1
ATOM 2859 C C . ASP B 1 71 ? -7.719 28.766 1.844 1 94.75 71 ASP B C 1
ATOM 2861 O O . ASP B 1 71 ? -7.777 28.625 0.621 1 94.75 71 ASP B O 1
ATOM 2865 N N . GLY B 1 72 ? -8.523 29.578 2.516 1 90.44 72 GLY B N 1
ATOM 2866 C CA . GLY B 1 72 ? -9.492 30.438 1.844 1 90.44 72 GLY B CA 1
ATOM 2867 C C . GLY B 1 72 ? -10.836 29.75 1.633 1 90.44 72 GLY B C 1
ATOM 2868 O O . GLY B 1 72 ? -11.82 30.406 1.274 1 90.44 72 GLY B O 1
ATOM 2869 N N . ALA B 1 73 ? -10.797 28.469 1.81 1 89.12 73 ALA B N 1
ATOM 2870 C CA . ALA B 1 73 ? -12.039 27.719 1.612 1 89.12 73 ALA B CA 1
ATOM 2871 C C . ALA B 1 73 ? -12.898 27.734 2.873 1 89.12 73 ALA B C 1
ATOM 2873 O O . ALA B 1 73 ? -12.414 27.453 3.969 1 89.12 73 ALA B O 1
ATOM 2874 N N . ASP B 1 74 ? -14.133 28.172 2.721 1 88.44 74 ASP B N 1
ATOM 2875 C CA . ASP B 1 74 ? -15.125 28.125 3.789 1 88.44 74 ASP B CA 1
ATOM 2876 C C . ASP B 1 74 ? -14.641 28.891 5.02 1 88.44 74 ASP B C 1
ATOM 2878 O O . ASP B 1 74 ? -14.758 28.391 6.145 1 88.44 74 ASP B O 1
ATOM 2882 N N . GLY B 1 75 ? -13.898 30.016 4.77 1 89.69 75 GLY B N 1
ATOM 2883 C CA . GLY B 1 75 ? -13.461 30.875 5.855 1 89.69 75 GLY B CA 1
ATOM 2884 C C . GLY B 1 75 ? -12.227 30.359 6.57 1 89.69 75 GLY B C 1
ATOM 2885 O O . GLY B 1 75 ? -11.773 30.969 7.547 1 89.69 75 GLY B O 1
ATOM 2886 N N . ARG B 1 76 ? -11.68 29.312 6.094 1 94.56 76 ARG B N 1
ATOM 2887 C CA . ARG B 1 76 ? -10.5 28.75 6.73 1 94.56 76 ARG B CA 1
ATOM 2888 C C . ARG B 1 76 ? -9.242 29.5 6.328 1 94.56 76 ARG B C 1
ATOM 2890 O O . ARG B 1 76 ? -9.094 29.891 5.168 1 94.56 76 ARG B O 1
ATOM 2897 N N . VAL B 1 77 ? -8.391 29.719 7.258 1 95.25 77 VAL B N 1
ATOM 2898 C CA . VAL B 1 77 ? -7.082 30.328 7.031 1 95.25 77 VAL B CA 1
ATOM 2899 C C . VAL B 1 77 ? -5.988 29.438 7.598 1 95.25 77 VAL B C 1
ATOM 2901 O O . VAL B 1 77 ? -6 29.109 8.789 1 95.25 77 VAL B O 1
ATOM 2904 N N . VAL B 1 78 ? -5.105 29.031 6.766 1 97.44 78 VAL B N 1
ATOM 2905 C CA . VAL B 1 78 ? -4.027 28.156 7.215 1 97.44 78 VAL B CA 1
ATOM 2906 C C . VAL B 1 78 ? -2.92 28.984 7.855 1 97.44 78 VAL B C 1
ATOM 2908 O O . VAL B 1 78 ? -2.34 29.859 7.211 1 97.44 78 VAL B O 1
ATOM 2911 N N . LEU B 1 79 ? -2.58 28.719 9.102 1 97.75 79 LEU B N 1
ATOM 2912 C CA . LEU B 1 79 ? -1.608 29.484 9.875 1 97.75 79 LEU B CA 1
ATOM 2913 C C . LEU B 1 79 ? -0.223 28.859 9.781 1 97.75 79 LEU B C 1
ATOM 2915 O O . LEU B 1 79 ? 0.774 29.484 10.148 1 97.75 79 LEU B O 1
ATOM 2919 N N . GLY B 1 80 ? -0.102 27.641 9.328 1 98.19 80 GLY B N 1
ATOM 2920 C CA . GLY B 1 80 ? 1.126 26.859 9.242 1 98.19 80 GLY B CA 1
ATOM 2921 C C . GLY B 1 80 ? 0.888 25.359 9.258 1 98.19 80 GLY B C 1
ATOM 2922 O O . GLY B 1 80 ? -0.24 24.906 9.055 1 98.19 80 GLY B O 1
ATOM 2923 N N . GLY B 1 81 ? 1.979 24.641 9.375 1 98.69 81 GLY B N 1
ATOM 2924 C CA . GLY B 1 81 ? 1.861 23.188 9.383 1 98.69 81 GLY B CA 1
ATOM 2925 C C . GLY B 1 81 ? 2.955 22.5 10.18 1 98.69 81 GLY B C 1
ATOM 2926 O O . GLY B 1 81 ? 3.971 23.125 10.508 1 98.69 81 GLY B O 1
ATOM 2927 N N . PHE B 1 82 ? 2.719 21.312 10.516 1 98.88 82 PHE B N 1
ATOM 2928 C CA . PHE B 1 82 ? 3.672 20.5 11.266 1 98.88 82 PHE B CA 1
ATOM 2929 C C . PHE B 1 82 ? 3.789 19.109 10.672 1 98.88 82 PHE B C 1
ATOM 2931 O O . PHE B 1 82 ? 2.789 18.516 10.258 1 98.88 82 PHE B O 1
ATOM 2938 N N . LEU B 1 83 ? 4.973 18.594 10.586 1 98.81 83 LEU B N 1
ATOM 2939 C CA . LEU B 1 83 ? 5.246 17.172 10.352 1 98.81 83 LEU B CA 1
ATOM 2940 C C . LEU B 1 83 ? 5.59 16.469 11.664 1 98.81 83 LEU B C 1
ATOM 2942 O O . LEU B 1 83 ? 6.465 16.922 12.406 1 98.81 83 LEU B O 1
ATOM 2946 N N . SER B 1 84 ? 4.895 15.414 11.961 1 98.69 84 SER B N 1
ATOM 2947 C CA . SER B 1 84 ? 5.105 14.664 13.195 1 98.69 84 SER B CA 1
ATOM 2948 C C . SER B 1 84 ? 5.664 13.281 12.906 1 98.69 84 SER B C 1
ATOM 2950 O O . SER B 1 84 ? 4.93 12.383 12.484 1 98.69 84 SER B O 1
ATOM 2952 N N . PRO B 1 85 ? 6.965 13.078 13.172 1 98.44 85 PRO B N 1
ATOM 2953 C CA . PRO B 1 85 ? 7.539 11.742 12.953 1 98.44 85 PRO B CA 1
ATOM 2954 C C . PRO B 1 85 ? 7.141 10.75 14.039 1 98.44 85 PRO B C 1
ATOM 2956 O O . PRO B 1 85 ? 7.07 11.102 15.219 1 98.44 85 PRO B O 1
ATOM 2959 N N . VAL B 1 86 ? 6.91 9.523 13.594 1 97 86 VAL B N 1
ATOM 2960 C CA . VAL B 1 86 ? 6.555 8.453 14.516 1 97 86 VAL B CA 1
ATOM 2961 C C . VAL B 1 86 ? 7.727 8.164 15.445 1 97 86 VAL B C 1
ATOM 2963 O O . VAL B 1 86 ? 8.883 8.43 15.102 1 97 86 VAL B O 1
ATOM 2966 N N . GLY B 1 87 ? 7.402 7.637 16.594 1 95.38 87 GLY B N 1
ATOM 2967 C CA . GLY B 1 87 ? 8.43 7.32 17.578 1 95.38 87 GLY B CA 1
ATOM 2968 C C . GLY B 1 87 ? 9.117 5.992 17.312 1 95.38 87 GLY B C 1
ATOM 2969 O O . GLY B 1 87 ? 8.68 5.219 16.453 1 95.38 87 GLY B O 1
ATOM 2970 N N . ASP B 1 88 ? 10.156 5.758 18.078 1 93.12 88 ASP B N 1
ATOM 2971 C CA . ASP B 1 88 ? 10.961 4.551 17.906 1 93.12 88 ASP B CA 1
ATOM 2972 C C . ASP B 1 88 ? 10.188 3.311 18.344 1 93.12 88 ASP B C 1
ATOM 2974 O O . ASP B 1 88 ? 10.477 2.201 17.891 1 93.12 88 ASP B O 1
ATOM 2978 N N . ALA B 1 89 ? 9.219 3.461 19.188 1 91.5 89 ALA B N 1
ATOM 2979 C CA . ALA B 1 89 ? 8.422 2.346 19.688 1 91.5 89 ALA B CA 1
ATOM 2980 C C . ALA B 1 89 ? 7.539 1.768 18.594 1 91.5 89 ALA B C 1
ATOM 2982 O O . ALA B 1 89 ? 6.961 0.689 18.75 1 91.5 89 ALA B O 1
ATOM 2983 N N . TYR B 1 90 ? 7.391 2.473 17.5 1 87.12 90 TYR B N 1
ATOM 2984 C CA . TYR B 1 90 ? 6.621 1.961 16.375 1 87.12 90 TYR B CA 1
ATOM 2985 C C . TYR B 1 90 ? 7.18 0.629 15.891 1 87.12 90 TYR B C 1
ATOM 2987 O O . TYR B 1 90 ? 6.43 -0.245 15.453 1 87.12 90 TYR B O 1
ATOM 2995 N N . GLY B 1 91 ? 8.469 0.414 15.859 1 79.19 91 GLY B N 1
ATOM 2996 C CA . GLY B 1 91 ? 9.117 -0.871 15.656 1 79.19 91 GLY B CA 1
ATOM 2997 C C . GLY B 1 91 ? 9.133 -1.308 14.203 1 79.19 91 GLY B C 1
ATOM 2998 O O . GLY B 1 91 ? 9.242 -2.5 13.906 1 79.19 91 GLY B O 1
ATOM 2999 N N . LYS B 1 92 ? 8.969 -0.491 13.297 1 77.56 92 LYS B N 1
ATOM 3000 C CA . LYS B 1 92 ? 9.047 -0.857 11.883 1 77.56 92 LYS B CA 1
ATOM 3001 C C . LYS B 1 92 ? 10.477 -1.218 11.492 1 77.56 92 LYS B C 1
ATOM 3003 O O . LYS B 1 92 ? 11.406 -0.449 11.75 1 77.56 92 LYS B O 1
ATOM 3008 N N . PRO B 1 93 ? 10.656 -2.336 10.852 1 75.25 93 PRO B N 1
ATOM 3009 C CA . PRO B 1 93 ? 12.008 -2.699 10.414 1 75.25 93 PRO B CA 1
ATOM 3010 C C . PRO B 1 93 ? 12.602 -1.693 9.43 1 75.25 93 PRO B C 1
ATOM 3012 O O . PRO B 1 93 ? 11.898 -1.191 8.555 1 75.25 93 PRO B O 1
ATOM 3015 N N . GLY B 1 94 ? 13.859 -1.318 9.703 1 79.69 94 GLY B N 1
ATOM 3016 C CA . GLY B 1 94 ? 14.547 -0.43 8.781 1 79.69 94 GLY B CA 1
ATOM 3017 C C . GLY B 1 94 ? 14.352 1.038 9.102 1 79.69 94 GLY B C 1
ATOM 3018 O O . GLY B 1 94 ? 14.93 1.908 8.453 1 79.69 94 GLY B O 1
ATOM 3019 N N . LEU B 1 95 ? 13.648 1.25 10.07 1 89.31 95 LEU B N 1
ATOM 3020 C CA . LEU B 1 95 ? 13.406 2.627 10.484 1 89.31 95 LEU B CA 1
ATOM 3021 C C . LEU B 1 95 ? 14.594 3.182 11.266 1 89.31 95 LEU B C 1
ATOM 3023 O O . LEU B 1 95 ? 15.008 2.6 12.266 1 89.31 95 LEU B O 1
ATOM 3027 N N . ARG B 1 96 ? 15.156 4.285 10.797 1 93.75 96 ARG B N 1
ATOM 3028 C CA . ARG B 1 96 ? 16.203 4.973 11.539 1 93.75 96 ARG B CA 1
ATOM 3029 C C . ARG B 1 96 ? 15.664 5.59 12.82 1 93.75 96 ARG B C 1
ATOM 3031 O O . ARG B 1 96 ? 14.453 5.812 12.945 1 93.75 96 ARG B O 1
ATOM 3038 N N . SER B 1 97 ? 16.531 5.875 13.719 1 95.5 97 SER B N 1
ATOM 3039 C CA . SER B 1 97 ? 16.109 6.445 14.992 1 95.5 97 SER B CA 1
ATOM 3040 C C . SER B 1 97 ? 15.328 7.738 14.781 1 95.5 97 SER B C 1
ATOM 3042 O O . SER B 1 97 ? 15.57 8.469 13.82 1 95.5 97 SER B O 1
ATOM 3044 N N . ALA B 1 98 ? 14.461 7.969 15.703 1 96.62 98 ALA B N 1
ATOM 3045 C CA . ALA B 1 98 ? 13.695 9.211 15.648 1 96.62 98 ALA B CA 1
ATOM 3046 C C . ALA B 1 98 ? 14.609 10.43 15.688 1 96.62 98 ALA B C 1
ATOM 3048 O O . ALA B 1 98 ? 14.375 11.414 14.984 1 96.62 98 ALA B O 1
ATOM 3049 N N . ALA B 1 99 ? 15.625 10.398 16.453 1 96.62 99 ALA B N 1
ATOM 3050 C CA . ALA B 1 99 ? 16.578 11.5 16.562 1 96.62 99 ALA B CA 1
ATOM 3051 C C . ALA B 1 99 ? 17.219 11.812 15.219 1 96.62 99 ALA B C 1
ATOM 3053 O O . ALA B 1 99 ? 17.312 12.977 14.82 1 96.62 99 ALA B O 1
ATOM 3054 N N . ASP B 1 100 ? 17.641 10.781 14.547 1 96.94 100 ASP B N 1
ATOM 3055 C CA . ASP B 1 100 ? 18.234 10.945 13.227 1 96.94 100 ASP B CA 1
ATOM 3056 C C . ASP B 1 100 ? 17.234 11.531 12.234 1 96.94 100 ASP B C 1
ATOM 3058 O O . ASP B 1 100 ? 17.578 12.445 11.469 1 96.94 100 ASP B O 1
ATOM 3062 N N . ARG B 1 101 ? 16.047 11.039 12.289 1 97.94 101 ARG B N 1
ATOM 3063 C CA . ARG B 1 101 ? 15.023 11.5 11.352 1 97.94 101 ARG B CA 1
ATOM 3064 C C . ARG B 1 101 ? 14.648 12.953 11.617 1 97.94 101 ARG B C 1
ATOM 3066 O O . ARG B 1 101 ? 14.523 13.75 10.688 1 97.94 101 ARG B O 1
ATOM 3073 N N . VAL B 1 102 ? 14.57 13.297 12.859 1 98 102 VAL B N 1
ATOM 3074 C CA . VAL B 1 102 ? 14.258 14.672 13.242 1 98 102 VAL B CA 1
ATOM 3075 C C . VAL B 1 102 ? 15.367 15.602 12.773 1 98 102 VAL B C 1
ATOM 3077 O O . VAL B 1 102 ? 15.102 16.703 12.281 1 98 102 VAL B O 1
ATOM 3080 N N . HIS B 1 103 ? 16.562 15.141 12.961 1 97.88 103 HIS B N 1
ATOM 3081 C CA . HIS B 1 103 ? 17.719 15.922 12.523 1 97.88 103 HIS B CA 1
ATOM 3082 C C . HIS B 1 103 ? 17.625 16.25 11.031 1 97.88 103 HIS B C 1
ATOM 3084 O O . HIS B 1 103 ? 17.766 17.406 10.641 1 97.88 103 HIS B O 1
ATOM 3090 N N . ILE B 1 104 ? 17.312 15.32 10.273 1 98.25 104 ILE B N 1
ATOM 3091 C CA . ILE B 1 104 ? 17.188 15.492 8.828 1 98.25 104 ILE B CA 1
ATOM 3092 C C . ILE B 1 104 ? 15.992 16.391 8.516 1 98.25 104 ILE B C 1
ATOM 3094 O O . ILE B 1 104 ? 16.078 17.281 7.668 1 98.25 104 ILE B O 1
ATOM 3098 N N . MET B 1 105 ? 14.922 16.156 9.203 1 98.69 105 MET B N 1
ATOM 3099 C CA . MET B 1 105 ? 13.695 16.922 8.961 1 98.69 105 MET B CA 1
ATOM 3100 C C . MET B 1 105 ? 13.898 18.391 9.266 1 98.69 105 MET B C 1
ATOM 3102 O O . MET B 1 105 ? 13.414 19.266 8.523 1 98.69 105 MET B O 1
ATOM 3106 N N . ARG B 1 106 ? 14.609 18.672 10.336 1 98.06 106 ARG B N 1
ATOM 3107 C CA . ARG B 1 106 ? 14.883 20.062 10.695 1 98.06 106 ARG B CA 1
ATOM 3108 C C . ARG B 1 106 ? 15.688 20.75 9.602 1 98.06 106 ARG B C 1
ATOM 3110 O O . ARG B 1 106 ? 15.422 21.906 9.258 1 98.06 106 ARG B O 1
ATOM 3117 N N . LYS B 1 107 ? 16.625 20.062 9.078 1 98.06 107 LYS B N 1
ATOM 3118 C CA . LYS B 1 107 ? 17.406 20.609 7.977 1 98.06 107 LYS B CA 1
ATOM 3119 C C . LYS B 1 107 ? 16.547 20.797 6.73 1 98.06 107 LYS B C 1
ATOM 3121 O O . LYS B 1 107 ? 16.609 21.828 6.07 1 98.06 107 LYS B O 1
ATOM 3126 N N . ALA B 1 108 ? 15.742 19.797 6.426 1 98.38 108 ALA B N 1
ATOM 3127 C CA . ALA B 1 108 ? 14.906 19.812 5.227 1 98.38 108 ALA B CA 1
ATOM 3128 C C . ALA B 1 108 ? 13.914 20.969 5.254 1 98.38 108 ALA B C 1
ATOM 3130 O O . ALA B 1 108 ? 13.578 21.531 4.211 1 98.38 108 ALA B O 1
ATOM 3131 N N . LEU B 1 109 ? 13.508 21.344 6.469 1 98.31 109 LEU B N 1
ATOM 3132 C CA . LEU B 1 109 ? 12.422 22.328 6.578 1 98.31 109 LEU B CA 1
ATOM 3133 C C . LEU B 1 109 ? 12.961 23.703 6.949 1 98.31 109 LEU B C 1
ATOM 3135 O O . LEU B 1 109 ? 12.195 24.641 7.121 1 98.31 109 LEU B O 1
ATOM 3139 N N . CYS B 1 110 ? 14.258 23.844 7.066 1 97 110 CYS B N 1
ATOM 3140 C CA . CYS B 1 110 ? 14.852 25.062 7.594 1 97 110 CYS B CA 1
ATOM 3141 C C . CYS B 1 110 ? 14.43 26.281 6.77 1 97 110 CYS B C 1
ATOM 3143 O O . CYS B 1 110 ? 14.195 27.359 7.316 1 97 110 CYS B O 1
ATOM 3145 N N . HIS B 1 111 ? 14.211 26.141 5.477 1 95.44 111 HIS B N 1
ATOM 3146 C CA . HIS B 1 111 ? 13.875 27.281 4.629 1 95.44 111 HIS B CA 1
ATOM 3147 C C . HIS B 1 111 ? 12.406 27.25 4.227 1 95.44 111 HIS B C 1
ATOM 3149 O O . HIS B 1 111 ? 11.953 28.078 3.439 1 95.44 111 HIS B O 1
ATOM 3155 N N . HIS B 1 112 ? 11.742 26.234 4.676 1 96.69 112 HIS B N 1
ATOM 3156 C CA . HIS B 1 112 ? 10.32 26.203 4.348 1 96.69 112 HIS B CA 1
ATOM 3157 C C . HIS B 1 112 ? 9.562 27.297 5.086 1 96.69 112 HIS B C 1
ATOM 3159 O O . HIS B 1 112 ? 9.75 27.5 6.289 1 96.69 112 HIS B O 1
ATOM 3165 N N . PRO B 1 113 ? 8.703 27.984 4.426 1 96.5 113 PRO B N 1
ATOM 3166 C CA . PRO B 1 113 ? 8.078 29.141 5.043 1 96.5 113 PRO B CA 1
ATOM 3167 C C . PRO B 1 113 ? 7.02 28.766 6.078 1 96.5 113 PRO B C 1
ATOM 3169 O O . PRO B 1 113 ? 6.73 29.562 6.984 1 96.5 113 PRO B O 1
ATOM 3172 N N . ASP B 1 114 ? 6.445 27.562 6.035 1 97.56 114 ASP B N 1
ATOM 3173 C CA . ASP B 1 114 ? 5.27 27.25 6.84 1 97.56 114 ASP B CA 1
ATOM 3174 C C . ASP B 1 114 ? 5.547 26.078 7.785 1 97.56 114 ASP B C 1
ATOM 3176 O O . ASP B 1 114 ? 5.023 26.031 8.898 1 97.56 114 ASP B O 1
ATOM 3180 N N . LEU B 1 115 ? 6.355 25.125 7.398 1 98.38 115 LEU B N 1
ATOM 3181 C CA . LEU B 1 115 ? 6.379 23.812 8.023 1 98.38 115 LEU B CA 1
ATOM 3182 C C . LEU B 1 115 ? 7.406 23.766 9.148 1 98.38 115 LEU B C 1
ATOM 3184 O O . LEU B 1 115 ? 8.539 24.219 8.984 1 98.38 115 LEU B O 1
ATOM 3188 N N . ASN B 1 116 ? 7.012 23.234 10.258 1 98.38 116 ASN B N 1
ATOM 3189 C CA . ASN B 1 116 ? 7.875 22.875 11.367 1 98.38 116 ASN B CA 1
ATOM 3190 C C . ASN B 1 116 ? 7.805 21.375 11.664 1 98.38 116 ASN B C 1
ATOM 3192 O O . ASN B 1 116 ? 6.875 20.688 11.234 1 98.38 116 ASN B O 1
ATOM 3196 N N . VAL B 1 117 ? 8.797 20.875 12.375 1 98.5 117 VAL B N 1
ATOM 3197 C CA . VAL B 1 117 ? 8.758 19.531 12.914 1 98.5 117 VAL B CA 1
ATOM 3198 C C . VAL B 1 117 ? 8.148 19.547 14.312 1 98.5 117 VAL B C 1
ATOM 3200 O O . VAL B 1 117 ? 8.523 20.375 15.148 1 98.5 117 VAL B O 1
ATOM 3203 N N . ASP B 1 118 ? 7.188 18.719 14.523 1 98.62 118 ASP B N 1
ATOM 3204 C CA . ASP B 1 118 ? 6.688 18.5 15.883 1 98.62 118 ASP B CA 1
ATOM 3205 C C . ASP B 1 118 ? 7.219 17.203 16.453 1 98.62 118 ASP B C 1
ATOM 3207 O O . ASP B 1 118 ? 6.863 16.109 15.992 1 98.62 118 ASP B O 1
ATOM 3211 N N . THR B 1 119 ? 7.91 17.25 17.547 1 98.19 119 THR B N 1
ATOM 3212 C CA . THR B 1 119 ? 8.625 16.078 18.047 1 98.19 119 THR B CA 1
ATOM 3213 C C . THR B 1 119 ? 7.836 15.398 19.156 1 98.19 119 THR B C 1
ATOM 3215 O O . THR B 1 119 ? 8.312 14.438 19.781 1 98.19 119 THR B O 1
ATOM 3218 N N . TRP B 1 120 ? 6.695 15.898 19.484 1 98.25 120 TRP B N 1
ATOM 3219 C CA . TRP B 1 120 ? 5.938 15.359 20.609 1 98.25 120 TRP B CA 1
ATOM 3220 C C . TRP B 1 120 ? 5.762 13.852 20.469 1 98.25 120 TRP B C 1
ATOM 3222 O O . TRP B 1 120 ? 6.02 13.094 21.406 1 98.25 120 TRP B O 1
ATOM 3232 N N . GLU B 1 121 ? 5.344 13.391 19.312 1 97.94 121 GLU B N 1
ATOM 3233 C CA . GLU B 1 121 ? 5.062 11.977 19.094 1 97.94 121 GLU B CA 1
ATOM 3234 C C . GLU B 1 121 ? 6.305 11.125 19.344 1 97.94 121 GLU B C 1
ATOM 3236 O O . GLU B 1 121 ? 6.246 10.133 20.062 1 97.94 121 GLU B O 1
ATOM 3241 N N . CYS B 1 122 ? 7.406 11.516 18.734 1 96 122 CYS B N 1
ATOM 3242 C CA . CYS B 1 122 ? 8.586 10.656 18.766 1 96 122 CYS B CA 1
ATOM 3243 C C . CYS B 1 122 ? 9.289 10.742 20.109 1 96 122 CYS B C 1
ATOM 3245 O O . CYS B 1 122 ? 10.203 9.953 20.391 1 96 122 CYS B O 1
ATOM 3247 N N . GLN B 1 123 ? 8.828 11.633 20.938 1 96.19 123 GLN B N 1
ATOM 3248 C CA . GLN B 1 123 ? 9.414 11.734 22.266 1 96.19 123 GLN B CA 1
ATOM 3249 C C . GLN B 1 123 ? 8.633 10.906 23.281 1 96.19 123 GLN B C 1
ATOM 3251 O O . GLN B 1 123 ? 9.055 10.766 24.422 1 96.19 123 GLN B O 1
ATOM 3256 N N . GLN B 1 124 ? 7.473 10.352 22.828 1 95.75 124 GLN B N 1
ATOM 3257 C CA . GLN B 1 124 ? 6.719 9.477 23.719 1 95.75 124 GLN B CA 1
ATOM 3258 C C . GLN B 1 124 ? 7.41 8.125 23.891 1 95.75 124 GLN B C 1
ATOM 3260 O O . GLN B 1 124 ? 8 7.602 22.938 1 95.75 124 GLN B O 1
ATOM 3265 N N . PRO B 1 125 ? 7.32 7.477 25.078 1 93.38 125 PRO B N 1
ATOM 3266 C CA . PRO B 1 125 ? 7.969 6.184 25.312 1 93.38 125 PRO B CA 1
ATOM 3267 C C . PRO B 1 125 ? 7.219 5.02 24.656 1 93.38 125 PRO B C 1
ATOM 3269 O O . PRO B 1 125 ? 7.766 3.924 24.531 1 93.38 125 PRO B O 1
ATOM 3272 N N . VAL B 1 126 ? 5.969 5.25 24.328 1 94.06 126 VAL B N 1
ATOM 3273 C CA . VAL B 1 126 ? 5.156 4.199 23.734 1 94.06 126 VAL B CA 1
ATOM 3274 C C . VAL B 1 126 ? 4.652 4.656 22.359 1 94.06 126 VAL B C 1
ATOM 3276 O O . VAL B 1 126 ? 4.684 5.848 22.047 1 94.06 126 VAL B O 1
ATOM 3279 N N . TYR B 1 127 ? 4.273 3.701 21.641 1 92.69 127 TYR B N 1
ATOM 3280 C CA . TYR B 1 127 ? 3.684 4.02 20.344 1 92.69 127 TYR B CA 1
ATOM 3281 C C . TYR B 1 127 ? 2.398 4.82 20.516 1 92.69 127 TYR B C 1
ATOM 3283 O O . TYR B 1 127 ? 1.501 4.414 21.266 1 92.69 127 TYR B O 1
ATOM 3291 N N . MET B 1 128 ? 2.299 5.941 19.781 1 94.06 128 MET B N 1
ATOM 3292 C CA . MET B 1 128 ? 1.143 6.828 19.875 1 94.06 128 MET B CA 1
ATOM 3293 C C . MET B 1 128 ? 0.252 6.707 18.656 1 94.06 128 MET B C 1
ATOM 3295 O O . MET B 1 128 ? 0.74 6.746 17.516 1 94.06 128 MET B O 1
ATOM 3299 N N . ARG B 1 129 ? -1.041 6.559 18.953 1 95.19 129 ARG B N 1
ATOM 3300 C CA . ARG B 1 129 ? -2.008 6.578 17.859 1 95.19 129 ARG B CA 1
ATOM 3301 C C . ARG B 1 129 ? -2.244 8 17.359 1 95.19 129 ARG B C 1
ATOM 3303 O O . ARG B 1 129 ? -2.178 8.953 18.141 1 95.19 129 ARG B O 1
ATOM 3310 N N . THR B 1 130 ? -2.607 8.117 16.109 1 97.56 130 THR B N 1
ATOM 3311 C CA . THR B 1 130 ? -2.695 9.398 15.414 1 97.56 130 THR B CA 1
ATOM 3312 C C . THR B 1 130 ? -3.645 10.344 16.141 1 97.56 130 THR B C 1
ATOM 3314 O O . THR B 1 130 ? -3.373 11.547 16.234 1 97.56 130 THR B O 1
ATOM 3317 N N . PHE B 1 131 ? -4.723 9.859 16.703 1 98 131 PHE B N 1
ATOM 3318 C CA . PHE B 1 131 ? -5.688 10.695 17.406 1 98 131 PHE B CA 1
ATOM 3319 C C . PHE B 1 131 ? -5.012 11.484 18.516 1 98 131 PHE B C 1
ATOM 3321 O O . PHE B 1 131 ? -5.184 12.703 18.625 1 98 131 PHE B O 1
ATOM 3328 N N . PHE B 1 132 ? -4.219 10.789 19.25 1 98.25 132 PHE B N 1
ATOM 3329 C CA . PHE B 1 132 ? -3.586 11.414 20.406 1 98.25 132 PHE B CA 1
ATOM 3330 C C . PHE B 1 132 ? -2.518 12.406 19.969 1 98.25 132 PHE B C 1
ATOM 3332 O O . PHE B 1 132 ? -2.305 13.43 20.625 1 98.25 132 PHE B O 1
ATOM 3339 N N . VAL B 1 133 ? -1.848 12.133 18.906 1 98.62 133 VAL B N 1
ATOM 3340 C CA . VAL B 1 133 ? -0.831 13.023 18.375 1 98.62 133 VAL B CA 1
ATOM 3341 C C . VAL B 1 133 ? -1.477 14.344 17.938 1 98.62 133 VAL B C 1
ATOM 3343 O O . VAL B 1 133 ? -1.002 15.422 18.297 1 98.62 133 VAL B O 1
ATOM 3346 N N . LEU B 1 134 ? -2.557 14.266 17.219 1 98.75 134 LEU B N 1
ATOM 3347 C CA . LEU B 1 134 ? -3.262 15.445 16.734 1 98.75 134 LEU B CA 1
ATOM 3348 C C . LEU B 1 134 ? -3.844 16.25 17.891 1 98.75 134 LEU B C 1
ATOM 3350 O O . LEU B 1 134 ? -3.789 17.484 17.875 1 98.75 134 LEU B O 1
ATOM 3354 N N . GLN B 1 135 ? -4.383 15.531 18.844 1 98.62 135 GLN B N 1
ATOM 3355 C CA . GLN B 1 135 ? -4.938 16.188 20.031 1 98.62 135 GLN B CA 1
ATOM 3356 C C . GLN B 1 135 ? -3.865 16.969 20.781 1 98.62 135 GLN B C 1
ATOM 3358 O O . GLN B 1 135 ? -4.078 18.125 21.141 1 98.62 135 GLN B O 1
ATOM 3363 N N . ALA B 1 136 ? -2.752 16.328 20.984 1 98.62 136 ALA B N 1
ATOM 3364 C CA . ALA B 1 136 ? -1.651 16.984 21.688 1 98.62 136 ALA B CA 1
ATOM 3365 C C . ALA B 1 136 ? -1.176 18.219 20.906 1 98.62 136 ALA B C 1
ATOM 3367 O O . ALA B 1 136 ? -0.949 19.281 21.5 1 98.62 136 ALA B O 1
ATOM 3368 N N . LEU B 1 137 ? -1.059 18.078 19.656 1 98.81 137 LEU B N 1
ATOM 3369 C CA . LEU B 1 137 ? -0.604 19.188 18.828 1 98.81 137 LEU B CA 1
ATOM 3370 C C . LEU B 1 137 ? -1.573 20.359 18.906 1 98.81 137 LEU B C 1
ATOM 3372 O O . LEU B 1 137 ? -1.153 21.516 19.078 1 98.81 137 LEU B O 1
ATOM 3376 N N . GLU B 1 138 ? -2.859 20.062 18.734 1 98.75 138 GLU B N 1
ATOM 3377 C CA . GLU B 1 138 ? -3.863 21.125 18.812 1 98.75 138 GLU B CA 1
ATOM 3378 C C . GLU B 1 138 ? -3.828 21.828 20.156 1 98.75 138 GLU B C 1
ATOM 3380 O O . GLU B 1 138 ? -3.92 23.062 20.219 1 98.75 138 GLU B O 1
ATOM 3385 N N . GLU B 1 139 ? -3.664 21.078 21.203 1 98.56 139 GLU B N 1
ATOM 3386 C CA . GLU B 1 139 ? -3.588 21.641 22.547 1 98.56 139 GLU B CA 1
ATOM 3387 C C . GLU B 1 139 ? -2.381 22.562 22.688 1 98.56 139 GLU B C 1
ATOM 3389 O O . GLU B 1 139 ? -2.502 23.672 23.203 1 98.56 139 GLU B O 1
ATOM 3394 N N . HIS B 1 140 ?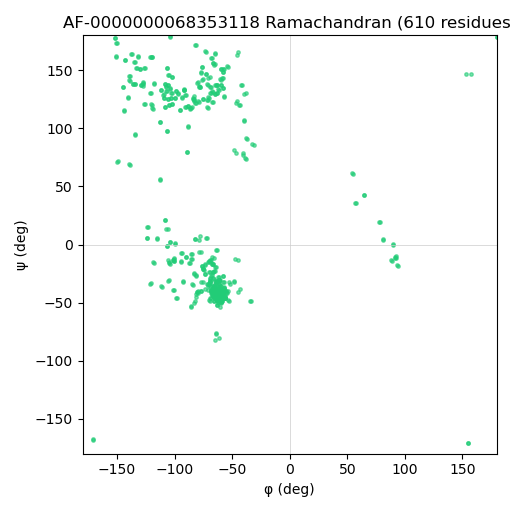 -1.252 22.156 22.266 1 98.62 140 HIS B N 1
ATOM 3395 C CA . HIS B 1 140 ? -0.029 22.938 22.391 1 98.62 140 HIS B CA 1
ATOM 3396 C C . HIS B 1 140 ? -0.099 24.203 21.547 1 98.62 140 HIS B C 1
ATOM 3398 O O . HIS B 1 140 ? 0.386 25.266 21.969 1 98.62 140 HIS B O 1
ATOM 3404 N N . ILE B 1 141 ? -0.705 24.109 20.391 1 98.56 141 ILE B N 1
ATOM 3405 C CA . ILE B 1 141 ? -0.84 25.266 19.5 1 98.56 141 ILE B CA 1
ATOM 3406 C C . ILE B 1 141 ? -1.747 26.312 20.141 1 98.56 141 ILE B C 1
ATOM 3408 O O . ILE B 1 141 ? -1.401 27.484 20.203 1 98.56 141 ILE B O 1
ATOM 3412 N N . ASN B 1 142 ? -2.875 25.859 20.609 1 98.38 142 ASN B N 1
ATOM 3413 C CA . ASN B 1 142 ? -3.811 26.781 21.25 1 98.38 142 ASN B CA 1
ATOM 3414 C C . ASN B 1 142 ? -3.221 27.391 22.516 1 98.38 142 ASN B C 1
ATOM 3416 O O . ASN B 1 142 ? -3.434 28.578 22.781 1 98.38 142 ASN B O 1
ATOM 3420 N N . ALA B 1 143 ? -2.486 26.594 23.281 1 98.06 143 ALA B N 1
ATOM 3421 C CA . ALA B 1 143 ? -1.819 27.125 24.469 1 98.06 143 ALA B CA 1
ATOM 3422 C C . ALA B 1 143 ? -0.813 28.219 24.094 1 98.06 143 ALA B C 1
ATOM 3424 O O . ALA B 1 143 ? -0.724 29.25 24.75 1 98.06 143 ALA B O 1
ATOM 3425 N N . TRP B 1 144 ? -0.091 27.969 23.078 1 97.88 144 TRP B N 1
ATOM 3426 C CA . TRP B 1 144 ? 0.907 28.953 22.641 1 97.88 144 TRP B CA 1
ATOM 3427 C C . TRP B 1 144 ? 0.246 30.25 22.203 1 97.88 144 TRP B C 1
ATOM 3429 O O . TRP B 1 144 ? 0.679 31.328 22.594 1 97.88 144 TRP B O 1
ATOM 3439 N N . TYR B 1 145 ? -0.801 30.156 21.375 1 97.25 145 TYR B N 1
ATOM 3440 C CA . TYR B 1 145 ? -1.482 31.359 20.922 1 97.25 145 TYR B CA 1
ATOM 3441 C C . TYR B 1 145 ? -2.129 32.094 22.078 1 97.25 145 TYR B C 1
ATOM 3443 O O . TYR B 1 145 ? -2.182 33.344 22.094 1 97.25 145 TYR B O 1
ATOM 3451 N N . ALA B 1 146 ? -2.67 31.375 23.031 1 97.31 146 ALA B N 1
ATOM 3452 C CA . ALA B 1 146 ? -3.281 32 24.219 1 97.31 146 ALA B CA 1
ATOM 3453 C C . ALA B 1 146 ? -2.268 32.844 24.984 1 97.31 146 ALA B C 1
ATOM 3455 O O . ALA B 1 146 ? -2.613 33.875 25.531 1 97.31 146 ALA B O 1
ATOM 3456 N N . GLU B 1 147 ? -1.038 32.375 25 1 97.31 147 GLU B N 1
ATOM 3457 C CA . GLU B 1 147 ? 0.033 33.094 25.672 1 97.31 147 GLU B CA 1
ATOM 3458 C C . GLU B 1 147 ? 0.563 34.219 24.812 1 97.31 147 GLU B C 1
ATOM 3460 O O . GLU B 1 147 ? 0.786 35.344 25.312 1 97.31 147 GLU B O 1
ATOM 3465 N N . SER B 1 148 ? 0.704 34 23.562 1 96.25 148 SER B N 1
ATOM 3466 C CA . SER B 1 148 ? 1.37 34.938 22.656 1 96.25 148 SER B CA 1
ATOM 3467 C C . SER B 1 148 ? 0.408 36.031 22.172 1 96.25 148 SER B C 1
ATOM 3469 O O . SER B 1 148 ? 0.812 37.156 21.953 1 96.25 148 SER B O 1
ATOM 3471 N N . GLU B 1 149 ? -0.908 35.625 21.984 1 96.12 149 GLU B N 1
ATOM 3472 C CA . GLU B 1 149 ? -1.923 36.531 21.469 1 96.12 149 GLU B CA 1
ATOM 3473 C C . GLU B 1 149 ? -3.246 36.375 22.203 1 96.12 149 GLU B C 1
ATOM 3475 O O . GLU B 1 149 ? -4.262 36 21.609 1 96.12 149 GLU B O 1
ATOM 3480 N N . PRO B 1 150 ? -3.256 36.781 23.469 1 95.38 150 PRO B N 1
ATOM 3481 C CA . PRO B 1 150 ? -4.441 36.531 24.297 1 95.38 150 PRO B CA 1
ATOM 3482 C C . PRO B 1 150 ? -5.691 37.219 23.75 1 95.38 150 PRO B C 1
ATOM 3484 O O . PRO B 1 150 ? -6.785 36.656 23.797 1 95.38 150 PRO B O 1
ATOM 3487 N N . ALA B 1 151 ? -5.555 38.406 23.234 1 93.12 151 ALA B N 1
ATOM 3488 C CA . ALA B 1 151 ? -6.707 39.125 22.734 1 93.12 151 ALA B CA 1
ATOM 3489 C C . ALA B 1 151 ? -7.328 38.438 21.531 1 93.12 151 ALA B C 1
ATOM 3491 O O . ALA B 1 151 ? -8.555 38.344 21.422 1 93.12 151 ALA B O 1
ATOM 3492 N N . ALA B 1 152 ? -6.477 38 20.656 1 93.38 152 ALA B N 1
ATOM 3493 C CA . ALA B 1 152 ? -6.953 37.312 19.469 1 93.38 152 ALA B CA 1
ATOM 3494 C C . ALA B 1 152 ? -7.66 36 19.828 1 93.38 152 ALA B C 1
ATOM 3496 O O . ALA B 1 152 ? -8.688 35.688 19.25 1 93.38 152 ALA B O 1
ATOM 3497 N N . VAL B 1 153 ? -7.137 35.312 20.766 1 94.69 153 VAL B N 1
ATOM 3498 C CA . VAL B 1 153 ? -7.707 34.062 21.203 1 94.69 153 VAL B CA 1
ATOM 3499 C C . VAL B 1 153 ? -9.055 34.312 21.875 1 94.69 153 VAL B C 1
ATOM 3501 O O . VAL B 1 153 ? -10 33.531 21.688 1 94.69 153 VAL B O 1
ATOM 3504 N N . GLU B 1 154 ? -9.125 35.344 22.656 1 92.62 154 GLU B N 1
ATOM 3505 C CA . GLU B 1 154 ? -10.391 35.688 23.297 1 92.62 154 GLU B CA 1
ATOM 3506 C C . GLU B 1 154 ? -11.461 36.031 22.25 1 92.62 154 GLU B C 1
ATOM 3508 O O . GLU B 1 154 ? -12.625 35.656 22.422 1 92.62 154 GLU B O 1
ATOM 3513 N N . TRP B 1 155 ? -11.023 36.719 21.297 1 89.69 155 TRP B N 1
ATOM 3514 C CA . TRP B 1 155 ? -11.953 37.031 20.219 1 89.69 155 TRP B CA 1
ATOM 3515 C C . TRP B 1 155 ? -12.477 35.75 19.562 1 89.69 155 TRP B C 1
ATOM 3517 O O . TRP B 1 155 ? -13.68 35.594 19.344 1 89.69 155 TRP B O 1
ATOM 3527 N N . LEU B 1 156 ? -11.625 34.844 19.234 1 92.56 156 LEU B N 1
ATOM 3528 C CA . LEU B 1 156 ? -12.031 33.562 18.656 1 92.56 156 LEU B CA 1
ATOM 3529 C C . LEU B 1 156 ? -13.016 32.844 19.578 1 92.56 156 LEU B C 1
ATOM 3531 O O . LEU B 1 156 ? -14.047 32.375 19.109 1 92.56 156 LEU B O 1
ATOM 3535 N N . ALA B 1 157 ? -12.703 32.844 20.797 1 92.19 157 ALA B N 1
ATOM 3536 C CA . ALA B 1 157 ? -13.539 32.156 21.781 1 92.19 157 ALA B CA 1
ATOM 3537 C C . ALA B 1 157 ? -14.938 32.75 21.828 1 92.19 157 ALA B C 1
ATOM 3539 O O . ALA B 1 157 ? -15.922 32.062 22.016 1 92.19 157 ALA B O 1
ATOM 3540 N N . SER B 1 158 ? -14.984 34.094 21.688 1 90.19 158 SER B N 1
ATOM 3541 C CA . SER B 1 158 ? -16.266 34.781 21.719 1 90.19 158 SER B CA 1
ATOM 3542 C C . SER B 1 158 ? -17.141 34.375 20.531 1 90.19 158 SER B C 1
ATOM 3544 O O . SER B 1 158 ? -18.359 34.562 20.562 1 90.19 158 SER B O 1
ATOM 3546 N N . HIS B 1 159 ? -16.547 33.875 19.578 1 89.44 159 HIS B N 1
ATOM 3547 C CA . HIS B 1 159 ? -17.281 33.375 18.406 1 89.44 159 HIS B CA 1
ATOM 3548 C C . HIS B 1 159 ? -17.328 31.859 18.375 1 89.44 159 HIS B C 1
ATOM 3550 O O . HIS B 1 159 ? -17.531 31.266 17.312 1 89.44 159 HIS B O 1
ATOM 3556 N N . ASP B 1 160 ? -16.969 31.234 19.484 1 92.19 160 ASP B N 1
ATOM 3557 C CA . ASP B 1 160 ? -17.016 29.797 19.672 1 92.19 160 ASP B CA 1
ATOM 3558 C C . ASP B 1 160 ? -16.031 29.094 18.719 1 92.19 160 ASP B C 1
ATOM 3560 O O . ASP B 1 160 ? -16.375 28.094 18.094 1 92.19 160 ASP B O 1
ATOM 3564 N N . ARG B 1 161 ? -14.852 29.734 18.656 1 94.06 161 ARG B N 1
ATOM 3565 C CA . ARG B 1 161 ? -13.836 29.188 17.766 1 94.06 161 ARG B CA 1
ATOM 3566 C C . ARG B 1 161 ? -12.492 29.078 18.469 1 94.06 161 ARG B C 1
ATOM 3568 O O . ARG B 1 161 ? -12.289 29.656 19.547 1 94.06 161 ARG B O 1
ATOM 3575 N N . ARG B 1 162 ? -11.633 28.312 17.953 1 96.44 162 ARG B N 1
ATOM 3576 C CA . ARG B 1 162 ? -10.234 28.156 18.328 1 96.44 162 ARG B CA 1
ATOM 3577 C C . ARG B 1 162 ? -9.398 27.734 17.125 1 96.44 162 ARG B C 1
ATOM 3579 O O . ARG B 1 162 ? -9.93 27.516 16.031 1 96.44 162 ARG B O 1
ATOM 3586 N N . VAL B 1 163 ? -8.109 27.703 17.312 1 97.56 163 VAL B N 1
ATOM 3587 C CA . VAL B 1 163 ? -7.27 27.188 16.234 1 97.56 163 VAL B CA 1
ATOM 3588 C C . VAL B 1 163 ? -7.461 25.688 16.094 1 97.56 163 VAL B C 1
ATOM 3590 O O . VAL B 1 163 ? -7.363 24.953 17.078 1 97.56 163 VAL B O 1
ATOM 3593 N N . ARG B 1 164 ? -7.785 25.234 14.898 1 98.12 164 ARG B N 1
ATOM 3594 C CA . ARG B 1 164 ? -8.031 23.812 14.664 1 98.12 164 ARG B CA 1
ATOM 3595 C C . ARG B 1 164 ? -6.863 23.172 13.93 1 98.12 164 ARG B C 1
ATOM 3597 O O . ARG B 1 164 ? -6.23 23.812 13.078 1 98.12 164 ARG B O 1
ATOM 3604 N N . VAL B 1 165 ? -6.641 21.969 14.258 1 98.75 165 VAL B N 1
ATOM 3605 C CA . VAL B 1 165 ? -5.691 21.156 13.5 1 98.75 165 VAL B CA 1
ATOM 3606 C C . VAL B 1 165 ? -6.441 20.297 12.484 1 98.75 165 VAL B C 1
ATOM 3608 O O . VAL B 1 165 ? -7.473 19.703 12.805 1 98.75 165 VAL B O 1
ATOM 3611 N N . ALA B 1 166 ? -6.031 20.312 11.281 1 98.69 166 ALA B N 1
ATOM 3612 C CA . ALA B 1 166 ? -6.535 19.406 10.258 1 98.69 166 ALA B CA 1
ATOM 3613 C C . ALA B 1 166 ? -5.512 18.328 9.938 1 98.69 166 ALA B C 1
ATOM 3615 O O . ALA B 1 166 ? -4.316 18.609 9.812 1 98.69 166 ALA B O 1
ATOM 3616 N N . PHE B 1 167 ? -5.996 17.141 9.805 1 98.75 167 PHE B N 1
ATOM 3617 C CA . PHE B 1 167 ? -5.148 15.992 9.5 1 98.75 167 PHE B CA 1
ATOM 3618 C C . PHE B 1 167 ? -4.992 15.82 7.992 1 98.75 167 PHE B C 1
ATOM 3620 O O . PHE B 1 167 ? -5.977 15.617 7.281 1 98.75 167 PHE B O 1
ATOM 3627 N N . VAL B 1 168 ? -3.742 15.914 7.57 1 98.56 168 VAL B N 1
ATOM 3628 C CA . VAL B 1 168 ? -3.439 15.727 6.156 1 98.56 168 VAL B CA 1
ATOM 3629 C C . VAL B 1 168 ? -2.834 14.344 5.93 1 98.56 168 VAL B C 1
ATOM 3631 O O . VAL B 1 168 ? -1.863 13.969 6.594 1 98.56 168 VAL B O 1
ATOM 3634 N N . CYS B 1 169 ? -3.434 13.594 5.027 1 95.88 169 CYS B N 1
ATOM 3635 C CA . CYS B 1 169 ? -2.881 12.273 4.75 1 95.88 169 CYS B CA 1
ATOM 3636 C C . CYS B 1 169 ? -3.002 11.93 3.27 1 95.88 169 CYS B C 1
ATOM 3638 O O . CYS B 1 169 ? -3.732 12.602 2.533 1 95.88 169 CYS B O 1
ATOM 3640 N N . GLY B 1 170 ? -2.207 11.031 2.836 1 92.94 170 GLY B N 1
ATOM 3641 C CA . GLY B 1 170 ? -2.309 10.516 1.479 1 92.94 170 GLY B CA 1
ATOM 3642 C C . GLY B 1 170 ? -3.504 9.602 1.274 1 92.94 170 GLY B C 1
ATOM 3643 O O . GLY B 1 170 ? -4.074 9.086 2.24 1 92.94 170 GLY B O 1
ATOM 3644 N N . ALA B 1 171 ? -3.801 9.328 0.015 1 89.19 171 ALA B N 1
ATOM 3645 C CA . ALA B 1 171 ? -4.918 8.461 -0.343 1 89.19 171 ALA B CA 1
ATOM 3646 C C . ALA B 1 171 ? -4.688 7.039 0.158 1 89.19 171 ALA B C 1
ATOM 3648 O O . ALA B 1 171 ? -5.637 6.336 0.511 1 89.19 171 ALA B O 1
ATOM 3649 N N . ASP B 1 172 ? -3.498 6.633 0.176 1 86.69 172 ASP B N 1
ATOM 3650 C CA . ASP B 1 172 ? -3.18 5.293 0.66 1 86.69 172 ASP B CA 1
ATOM 3651 C C . ASP B 1 172 ? -3.553 5.141 2.133 1 86.69 172 ASP B C 1
ATOM 3653 O O . ASP B 1 172 ? -4.168 4.145 2.523 1 86.69 172 ASP B O 1
ATOM 3657 N N . LEU B 1 173 ? -3.068 6.074 2.951 1 90.56 173 LEU B N 1
ATOM 3658 C CA . LEU B 1 173 ? -3.43 6.039 4.363 1 90.56 173 LEU B CA 1
ATOM 3659 C C . LEU B 1 173 ? -4.945 6.113 4.539 1 90.56 173 LEU B C 1
ATOM 3661 O O . LEU B 1 173 ? -5.516 5.379 5.348 1 90.56 173 LEU B O 1
ATOM 3665 N N . PHE B 1 174 ? -5.609 6.965 3.762 1 91.94 174 PHE B N 1
ATOM 3666 C CA . PHE B 1 174 ? -7.059 7.113 3.83 1 91.94 174 PHE B CA 1
ATOM 3667 C C . PHE B 1 174 ? -7.754 5.789 3.549 1 91.94 174 PHE B C 1
ATOM 3669 O O . PHE B 1 174 ? -8.664 5.391 4.277 1 91.94 174 PHE B O 1
ATOM 3676 N N . SER B 1 175 ? -7.27 5.113 2.576 1 87.62 175 SER B N 1
ATOM 3677 C CA . SER B 1 175 ? -7.867 3.838 2.186 1 87.62 175 SER B CA 1
ATOM 3678 C C . SER B 1 175 ? -7.68 2.785 3.271 1 87.62 175 SER B C 1
ATOM 3680 O O . SER B 1 175 ? -8.469 1.843 3.371 1 87.62 175 SER B O 1
ATOM 3682 N N . SER B 1 176 ? -6.699 2.932 4.098 1 88.62 176 SER B N 1
ATOM 3683 C CA . SER B 1 176 ? -6.418 1.953 5.145 1 88.62 176 SER B CA 1
ATOM 3684 C C . SER B 1 176 ? -7.488 1.977 6.23 1 88.62 176 SER B C 1
ATOM 3686 O O . SER B 1 176 ? -7.574 1.056 7.043 1 88.62 176 SER B O 1
ATOM 3688 N N . PHE B 1 177 ? -8.32 3.006 6.285 1 89.69 177 PHE B N 1
ATOM 3689 C CA . PHE B 1 177 ? -9.391 3.082 7.27 1 89.69 177 PHE B CA 1
ATOM 3690 C C . PHE B 1 177 ? -10.328 1.882 7.148 1 89.69 177 PHE B C 1
ATOM 3692 O O . PHE B 1 177 ? -10.93 1.46 8.133 1 89.69 177 PHE B O 1
ATOM 3699 N N . TRP B 1 178 ? -10.383 1.355 5.973 1 86.44 178 TRP B N 1
ATOM 3700 C CA . TRP B 1 178 ? -11.32 0.268 5.723 1 86.44 178 TRP B CA 1
ATOM 3701 C C . TRP B 1 178 ? -10.672 -1.084 6.008 1 86.44 178 TRP B C 1
ATOM 3703 O O . TRP B 1 178 ? -11.359 -2.113 6.02 1 86.44 178 TRP B O 1
ATOM 3713 N N . ILE B 1 179 ? -9.445 -1.113 6.203 1 84.06 179 ILE B N 1
ATOM 3714 C CA . ILE B 1 179 ? -8.734 -2.369 6.414 1 84.06 179 ILE B CA 1
ATOM 3715 C C . ILE B 1 179 ? -8.773 -2.742 7.895 1 84.06 179 ILE B C 1
ATOM 3717 O O . ILE B 1 179 ? -8.211 -2.041 8.734 1 84.06 179 ILE B O 1
ATOM 3721 N N . PRO B 1 180 ? -9.383 -3.824 8.148 1 80.81 180 PRO B N 1
ATOM 3722 C CA . PRO B 1 180 ? -9.445 -4.238 9.555 1 80.81 180 PRO B CA 1
ATOM 3723 C C . PRO B 1 180 ? -8.07 -4.449 10.172 1 80.81 180 PRO B C 1
ATOM 3725 O O . PRO B 1 180 ? -7.172 -4.988 9.516 1 80.81 180 PRO B O 1
ATOM 3728 N N . GLY B 1 181 ? -7.977 -3.943 11.391 1 78.56 181 GLY B N 1
ATOM 3729 C CA . GLY B 1 181 ? -6.727 -4.145 12.102 1 78.56 181 GLY B CA 1
ATOM 3730 C C . GLY B 1 181 ? -5.754 -2.994 11.938 1 78.56 181 GLY B C 1
ATOM 3731 O O . GLY B 1 181 ? -4.793 -2.869 12.703 1 78.56 181 GLY B O 1
ATOM 3732 N N . CYS B 1 182 ? -6 -2.225 10.93 1 84.31 182 CYS B N 1
ATOM 3733 C CA . CYS B 1 182 ? -5.086 -1.114 10.688 1 84.31 182 CYS B CA 1
ATOM 3734 C C . CYS B 1 182 ? -5.34 0.027 11.664 1 84.31 182 CYS B C 1
ATOM 3736 O O . CYS B 1 182 ? -4.398 0.667 12.133 1 84.31 182 CYS B O 1
ATOM 3738 N N . TRP B 1 183 ? -6.613 0.271 11.922 1 88.31 183 TRP B N 1
ATOM 3739 C CA . TRP B 1 183 ? -7.016 1.33 12.844 1 88.31 183 TRP B CA 1
ATOM 3740 C C . TRP B 1 183 ? -7.961 0.792 13.914 1 88.31 183 TRP B C 1
ATOM 3742 O O . TRP B 1 183 ? -8.82 -0.046 13.625 1 88.31 183 TRP B O 1
ATOM 3752 N N . GLN B 1 184 ? -7.809 1.214 15.125 1 86.25 184 GLN B N 1
ATOM 3753 C CA . GLN B 1 184 ? -8.844 0.979 16.125 1 86.25 184 GLN B CA 1
ATOM 3754 C C . GLN B 1 184 ? -10.07 1.845 15.867 1 86.25 184 GLN B C 1
ATOM 3756 O O . GLN B 1 184 ? -9.992 3.074 15.922 1 86.25 184 GLN B O 1
ATOM 3761 N N . LEU B 1 185 ? -11.188 1.238 15.617 1 88.19 185 LEU B N 1
ATOM 3762 C CA . LEU B 1 185 ? -12.344 1.966 15.102 1 88.19 185 LEU B CA 1
ATOM 3763 C C . LEU B 1 185 ? -12.805 3.02 16.094 1 88.19 185 LEU B C 1
ATOM 3765 O O . LEU B 1 185 ? -13.289 4.086 15.703 1 88.19 185 LEU B O 1
ATOM 3769 N N . ARG B 1 186 ? -12.703 2.686 17.406 1 90 186 ARG B N 1
ATOM 3770 C CA . ARG B 1 186 ? -13.078 3.682 18.406 1 90 186 ARG B CA 1
ATOM 3771 C C . ARG B 1 186 ? -12.242 4.949 18.25 1 90 186 ARG B C 1
ATOM 3773 O O . ARG B 1 186 ? -12.789 6.059 18.25 1 90 186 ARG B O 1
ATOM 3780 N N . LEU B 1 187 ? -10.969 4.734 18.141 1 93.12 187 LEU B N 1
ATOM 3781 C CA . LEU B 1 187 ? -10.078 5.879 18 1 93.12 187 LEU B CA 1
ATOM 3782 C C . LEU B 1 187 ? -10.25 6.555 16.641 1 93.12 187 LEU B C 1
ATOM 3784 O O . LEU B 1 187 ? -10.125 7.773 16.531 1 93.12 187 LEU B O 1
ATOM 3788 N N . LEU B 1 188 ? -10.492 5.766 15.633 1 94.56 188 LEU B N 1
ATOM 3789 C CA . LEU B 1 188 ? -10.742 6.34 14.312 1 94.56 188 LEU B CA 1
ATOM 3790 C C . LEU B 1 188 ? -11.992 7.211 14.336 1 94.56 188 LEU B C 1
ATOM 3792 O O . LEU B 1 188 ? -11.992 8.312 13.773 1 94.56 188 LEU B O 1
ATOM 3796 N N . ARG B 1 189 ? -13.047 6.77 14.984 1 94.81 189 ARG B N 1
ATOM 3797 C CA . ARG B 1 189 ? -14.258 7.562 15.117 1 94.81 189 ARG B CA 1
ATOM 3798 C C . ARG B 1 189 ? -13.977 8.883 15.828 1 94.81 189 ARG B C 1
ATOM 3800 O O . ARG B 1 189 ? -14.414 9.945 15.375 1 94.81 189 ARG B O 1
ATOM 3807 N N . GLN B 1 190 ? -13.258 8.75 16.906 1 96.69 190 GLN B N 1
ATOM 3808 C CA . GLN B 1 190 ? -12.891 9.961 17.625 1 96.69 190 GLN B CA 1
ATOM 3809 C C . GLN B 1 190 ? -12.094 10.914 16.75 1 96.69 190 GLN B C 1
ATOM 3811 O O . GLN B 1 190 ? -12.305 12.125 16.781 1 96.69 190 GLN B O 1
ATOM 3816 N N . LEU B 1 191 ? -11.211 10.344 15.977 1 98 191 LEU B N 1
ATOM 3817 C CA . LEU B 1 191 ? -10.383 11.133 15.07 1 98 191 LEU B CA 1
ATOM 3818 C C . LEU B 1 191 ? -11.242 11.859 14.047 1 98 191 LEU B C 1
ATOM 3820 O O . LEU B 1 191 ? -11.117 13.07 13.867 1 98 191 LEU B O 1
ATOM 3824 N N . LEU B 1 192 ? -12.172 11.156 13.438 1 97.19 192 LEU B N 1
ATOM 3825 C CA . LEU B 1 192 ? -13.023 11.711 12.391 1 97.19 192 LEU B CA 1
ATOM 3826 C C . LEU B 1 192 ? -14 12.734 12.969 1 97.19 192 LEU B C 1
ATOM 3828 O O . LEU B 1 192 ? -14.352 13.703 12.297 1 97.19 192 LEU B O 1
ATOM 3832 N N . ASP B 1 193 ? -14.406 12.523 14.203 1 97.12 193 ASP B N 1
ATOM 3833 C CA . ASP B 1 193 ? -15.312 13.445 14.875 1 97.12 193 ASP B CA 1
ATOM 3834 C C . ASP B 1 193 ? -14.602 14.734 15.281 1 97.12 193 ASP B C 1
ATOM 3836 O O . ASP B 1 193 ? -15.227 15.789 15.391 1 97.12 193 ASP B O 1
ATOM 3840 N N . SER B 1 194 ? -13.344 14.641 15.461 1 97.62 194 SER B N 1
ATOM 3841 C CA . SER B 1 194 ? -12.641 15.742 16.109 1 97.62 194 SER B CA 1
ATOM 3842 C C . SER B 1 194 ? -11.836 16.562 15.109 1 97.62 194 SER B C 1
ATOM 3844 O O . SER B 1 194 ? -11.594 17.75 15.328 1 97.62 194 SER B O 1
ATOM 3846 N N . PHE B 1 195 ? -11.359 15.953 14.07 1 98.25 195 PHE B N 1
ATOM 3847 C CA . PHE B 1 195 ? -10.422 16.641 13.188 1 98.25 195 PHE B CA 1
ATOM 3848 C C . PHE B 1 195 ? -10.883 16.578 11.742 1 98.25 195 PHE B C 1
ATOM 3850 O O . PHE B 1 195 ? -11.398 15.547 11.289 1 98.25 195 PHE B O 1
ATOM 3857 N N . HIS B 1 196 ? -10.758 17.703 11.102 1 97.19 196 HIS B N 1
ATOM 3858 C CA . HIS B 1 196 ? -10.992 17.703 9.656 1 97.19 196 HIS B CA 1
ATOM 3859 C C . HIS B 1 196 ? -9.867 16.984 8.922 1 97.19 196 HIS B C 1
ATOM 3861 O O . HIS B 1 196 ? -8.695 17.141 9.258 1 97.19 196 HIS B O 1
ATOM 3867 N N . LEU B 1 197 ? -10.281 16.172 7.93 1 97.62 197 LEU B N 1
ATOM 3868 C CA . LEU B 1 197 ? -9.305 15.398 7.18 1 97.62 197 LEU B CA 1
ATOM 3869 C C . LEU B 1 197 ? -9.148 15.93 5.762 1 97.62 197 LEU B C 1
ATOM 3871 O O . LEU B 1 197 ? -10.141 16.219 5.094 1 97.62 197 LEU B O 1
ATOM 3875 N N . VAL B 1 198 ? -7.914 16.156 5.398 1 97.62 198 VAL B N 1
ATOM 3876 C CA . VAL B 1 198 ? -7.547 16.5 4.027 1 97.62 198 VAL B CA 1
ATOM 3877 C C . VAL B 1 198 ? -6.82 15.32 3.379 1 97.62 198 VAL B C 1
ATOM 3879 O O . VAL B 1 198 ? -5.742 14.922 3.83 1 97.62 198 VAL B O 1
ATOM 3882 N N . VAL B 1 199 ? -7.414 14.773 2.301 1 96 199 VAL B N 1
ATOM 3883 C CA . VAL B 1 199 ? -6.855 13.617 1.61 1 96 199 VAL B CA 1
ATOM 3884 C C . VAL B 1 199 ? -6.211 14.062 0.3 1 96 199 VAL B C 1
ATOM 3886 O O . VAL B 1 199 ? -6.879 14.625 -0.567 1 96 199 VAL B O 1
ATOM 3889 N N . VAL B 1 200 ? -4.906 13.789 0.219 1 94.31 200 VAL B N 1
ATOM 3890 C CA . VAL B 1 200 ? -4.172 14.219 -0.966 1 94.31 200 VAL B CA 1
ATOM 3891 C C . VAL B 1 200 ? -3.793 13 -1.809 1 94.31 200 VAL B C 1
ATOM 3893 O O . VAL B 1 200 ? -3.213 12.039 -1.297 1 94.31 200 VAL B O 1
ATOM 3896 N N . HIS B 1 201 ? -4.152 13.023 -3.057 1 89.19 201 HIS B N 1
ATOM 3897 C CA . HIS B 1 201 ? -3.848 11.938 -3.982 1 89.19 201 HIS B CA 1
ATOM 3898 C C . HIS B 1 201 ? -2.699 12.312 -4.914 1 89.19 201 HIS B C 1
ATOM 3900 O O . HIS B 1 201 ? -2.639 13.445 -5.406 1 89.19 201 HIS B O 1
ATOM 3906 N N . ARG B 1 202 ? -1.812 11.391 -5.043 1 78.94 202 ARG B N 1
ATOM 3907 C CA . ARG B 1 202 ? -0.757 11.555 -6.039 1 78.94 202 ARG B CA 1
ATOM 3908 C C . ARG B 1 202 ? -0.96 10.609 -7.215 1 78.94 202 ARG B C 1
ATOM 3910 O O . ARG B 1 202 ? -1.429 9.484 -7.035 1 78.94 202 ARG B O 1
ATOM 3917 N N . ASP B 1 203 ? -0.747 11.094 -8.375 1 69.56 203 ASP B N 1
ATOM 3918 C CA . ASP B 1 203 ? -0.881 10.258 -9.562 1 69.56 203 ASP B CA 1
ATOM 3919 C C . ASP B 1 203 ? 0.034 9.031 -9.477 1 69.56 203 ASP B C 1
ATOM 3921 O O . ASP B 1 203 ? 1.206 9.156 -9.109 1 69.56 203 ASP B O 1
ATOM 3925 N N . GLY B 1 204 ? -0.501 7.891 -9.656 1 61.34 204 GLY B N 1
ATOM 3926 C CA . GLY B 1 204 ? 0.273 6.664 -9.562 1 61.34 204 GLY B CA 1
ATOM 3927 C C . GLY B 1 204 ? 0.266 6.059 -8.172 1 61.34 204 GLY B C 1
ATOM 3928 O O . GLY B 1 204 ? 0.838 4.988 -7.953 1 61.34 204 GLY B O 1
ATOM 3929 N N . GLY B 1 205 ? -0.218 6.871 -7.285 1 58.94 205 GLY B N 1
ATOM 3930 C CA . GLY B 1 205 ? -0.257 6.355 -5.926 1 58.94 205 GLY B CA 1
ATOM 3931 C C . GLY B 1 205 ? -1.189 5.172 -5.762 1 58.94 205 GLY B C 1
ATOM 3932 O O . GLY B 1 205 ? -1.925 4.82 -6.688 1 58.94 205 GLY B O 1
ATOM 3933 N N . ARG B 1 206 ? -0.846 4.574 -4.516 1 61.25 206 ARG B N 1
ATOM 3934 C CA . ARG B 1 206 ? -1.693 3.459 -4.109 1 61.25 206 ARG B CA 1
ATOM 3935 C C . ARG B 1 206 ? -2.963 3.953 -3.424 1 61.25 206 ARG B C 1
ATOM 3937 O O . ARG B 1 206 ? -3.006 5.082 -2.926 1 61.25 206 ARG B O 1
ATOM 3944 N N . GLY B 1 207 ? -4.172 3.549 -3.805 1 62.59 207 GLY B N 1
ATOM 3945 C CA . GLY B 1 207 ? -5.441 3.873 -3.166 1 62.59 207 GLY B CA 1
ATOM 3946 C C . GLY B 1 207 ? -6.617 3.83 -4.121 1 62.59 207 GLY B C 1
ATOM 3947 O O . GLY B 1 207 ? -6.492 4.207 -5.289 1 62.59 207 GLY B O 1
ATOM 3948 N N . CYS B 1 208 ? -7.543 3.473 -3.51 1 68.81 208 CYS B N 1
ATOM 3949 C CA . CYS B 1 208 ? -8.68 3.271 -4.398 1 68.81 208 CYS B CA 1
ATOM 3950 C C . CYS B 1 208 ? -9.656 4.445 -4.312 1 68.81 208 CYS B C 1
ATOM 3952 O O . CYS B 1 208 ? -10.508 4.613 -5.184 1 68.81 208 CYS B O 1
ATOM 3954 N N . VAL B 1 209 ? -9.453 5.297 -3.246 1 75.88 209 VAL B N 1
ATOM 3955 C CA . VAL B 1 209 ? -10.242 6.52 -3.119 1 75.88 209 VAL B CA 1
ATOM 3956 C C . VAL B 1 209 ? -9.375 7.73 -3.447 1 75.88 209 VAL B C 1
ATOM 3958 O O . VAL B 1 209 ? -8.656 8.242 -2.582 1 75.88 209 VAL B O 1
ATOM 3961 N N . ARG B 1 210 ? -9.438 8.242 -4.633 1 75.69 210 ARG B N 1
ATOM 3962 C CA . ARG B 1 210 ? -8.492 9.219 -5.164 1 75.69 210 ARG B CA 1
ATOM 3963 C C . ARG B 1 210 ? -9.07 10.633 -5.105 1 75.69 210 ARG B C 1
ATOM 3965 O O . ARG B 1 210 ? -8.336 11.609 -5.242 1 75.69 210 ARG B O 1
ATOM 3972 N N . GLY B 1 211 ? -10.344 10.711 -4.891 1 82 211 GLY B N 1
ATOM 3973 C CA . GLY B 1 211 ? -10.984 12.016 -4.855 1 82 211 GLY B CA 1
ATOM 3974 C C . GLY B 1 211 ? -12.422 11.953 -4.371 1 82 211 GLY B C 1
ATOM 3975 O O . GLY B 1 211 ? -12.859 10.938 -3.816 1 82 211 GLY B O 1
ATOM 3976 N N . ALA B 1 212 ? -13.055 13.117 -4.605 1 84.25 212 ALA B N 1
ATOM 3977 C CA . ALA B 1 212 ? -14.414 13.281 -4.094 1 84.25 212 ALA B CA 1
ATOM 3978 C C . ALA B 1 212 ? -15.383 12.328 -4.781 1 84.25 212 ALA B C 1
ATOM 3980 O O . ALA B 1 212 ? -16.281 11.766 -4.141 1 84.25 212 ALA B O 1
ATOM 3981 N N . ASP B 1 213 ? -15.164 12.086 -6.016 1 83.75 213 ASP B N 1
ATOM 3982 C CA . ASP B 1 213 ? -16.047 11.203 -6.766 1 83.75 213 ASP B CA 1
ATOM 3983 C C . ASP B 1 213 ? -15.914 9.75 -6.301 1 83.75 213 ASP B C 1
ATOM 3985 O O . ASP B 1 213 ? -16.906 9.055 -6.117 1 83.75 213 ASP B O 1
ATOM 3989 N N . ASP B 1 214 ? -14.68 9.352 -6.156 1 82.5 214 ASP B N 1
ATOM 3990 C CA . ASP B 1 214 ? -14.438 8 -5.648 1 82.5 214 ASP B CA 1
ATOM 3991 C C . ASP B 1 214 ? -15.062 7.812 -4.266 1 82.5 214 ASP B C 1
ATOM 3993 O O . ASP B 1 214 ? -15.672 6.777 -3.992 1 82.5 214 ASP B O 1
ATOM 3997 N N . PHE B 1 215 ? -14.93 8.797 -3.471 1 85.06 215 PHE B N 1
ATOM 3998 C CA . PHE B 1 215 ? -15.469 8.719 -2.119 1 85.06 215 PHE B CA 1
ATOM 3999 C C . PHE B 1 215 ? -16.984 8.68 -2.146 1 85.06 215 PHE B C 1
ATOM 4001 O O . PHE B 1 215 ? -17.609 7.918 -1.399 1 85.06 215 PHE B O 1
ATOM 4008 N N . ALA B 1 216 ? -17.547 9.5 -2.965 1 81.81 216 ALA B N 1
ATOM 4009 C CA . ALA B 1 216 ? -19.016 9.484 -3.1 1 81.81 216 ALA B CA 1
ATOM 4010 C C . ALA B 1 216 ? -19.5 8.094 -3.492 1 81.81 216 ALA B C 1
ATOM 4012 O O . ALA B 1 216 ? -20.516 7.621 -2.977 1 81.81 216 ALA B O 1
ATOM 4013 N N . HIS B 1 217 ? -18.766 7.527 -4.32 1 79.88 217 HIS B N 1
ATOM 4014 C CA . HIS B 1 217 ? -19.125 6.176 -4.738 1 79.88 217 HIS B CA 1
ATOM 4015 C C . HIS B 1 217 ? -19.031 5.195 -3.576 1 79.88 217 HIS B C 1
ATOM 4017 O O . HIS B 1 217 ? -19.906 4.355 -3.389 1 79.88 217 HIS B O 1
ATOM 4023 N N . VAL B 1 218 ? -18 5.359 -2.838 1 78.38 218 VAL B N 1
ATOM 4024 C CA . VAL B 1 218 ? -17.812 4.512 -1.663 1 78.38 218 VAL B CA 1
ATOM 4025 C C . VAL B 1 218 ? -18.969 4.715 -0.685 1 78.38 218 VAL B C 1
ATOM 4027 O O . VAL B 1 218 ? -19.5 3.75 -0.135 1 78.38 218 VAL B O 1
ATOM 4030 N N . CYS B 1 219 ? -19.375 5.895 -0.521 1 79.12 219 CYS B N 1
ATOM 4031 C CA . CYS B 1 219 ? -20.438 6.223 0.41 1 79.12 219 CYS B CA 1
ATOM 4032 C C . CYS B 1 219 ? -21.766 5.621 -0.047 1 79.12 219 CYS B C 1
ATOM 4034 O O . CYS B 1 219 ? -22.609 5.281 0.778 1 79.12 219 CYS B O 1
ATOM 4036 N N . GLN B 1 220 ? -21.844 5.484 -1.296 1 75.5 220 GLN B N 1
ATOM 4037 C CA . GLN B 1 220 ? -23.062 4.934 -1.849 1 75.5 220 GLN B CA 1
ATOM 4038 C C . GLN B 1 220 ? -23.078 3.41 -1.764 1 75.5 220 GLN B C 1
ATOM 4040 O O . GLN B 1 220 ? -24.141 2.799 -1.605 1 75.5 220 GLN B O 1
ATOM 4045 N N . THR B 1 221 ? -21.906 2.922 -1.758 1 72.69 221 THR B N 1
ATOM 4046 C CA . THR B 1 221 ? -21.859 1.476 -1.941 1 72.69 221 THR B CA 1
ATOM 4047 C C . THR B 1 221 ? -21.406 0.782 -0.657 1 72.69 221 THR B C 1
ATOM 4049 O O . THR B 1 221 ? -21.906 -0.3 -0.328 1 72.69 221 THR B O 1
ATOM 4052 N N . ALA B 1 222 ? -20.516 1.321 0.084 1 70.12 222 ALA B N 1
ATOM 4053 C CA . ALA B 1 222 ? -19.938 0.686 1.265 1 70.12 222 ALA B CA 1
ATOM 4054 C C . ALA B 1 222 ? -19.547 1.725 2.312 1 70.12 222 ALA B C 1
ATOM 4056 O O . ALA B 1 222 ? -18.375 1.831 2.688 1 70.12 222 ALA B O 1
ATOM 4057 N N . PRO B 1 223 ? -20.625 2.256 2.891 1 69.12 223 PRO B N 1
ATOM 4058 C CA . PRO B 1 223 ? -20.328 3.389 3.77 1 69.12 223 PRO B CA 1
ATOM 4059 C C . PRO B 1 223 ? -19.953 2.955 5.184 1 69.12 223 PRO B C 1
ATOM 4061 O O . PRO B 1 223 ? -19.375 3.74 5.941 1 69.12 223 PRO B O 1
ATOM 4064 N N . LEU B 1 224 ? -20.156 1.754 5.523 1 76 224 LEU B N 1
ATOM 4065 C CA . LEU B 1 224 ? -20.109 1.396 6.938 1 76 224 LEU B CA 1
ATOM 4066 C C . LEU B 1 224 ? -18.828 0.646 7.266 1 76 224 LEU B C 1
ATOM 4068 O O . LEU B 1 224 ? -18.469 -0.312 6.578 1 76 224 LEU B O 1
ATOM 4072 N N . LEU B 1 225 ? -18.141 1.155 8.219 1 82.31 225 LEU B N 1
ATOM 4073 C CA . LEU B 1 225 ? -17.078 0.427 8.898 1 82.31 225 LEU B CA 1
ATOM 4074 C C . LEU B 1 225 ? -17.562 -0.166 10.211 1 82.31 225 LEU B C 1
ATOM 4076 O O . LEU B 1 225 ? -18.297 0.491 10.961 1 82.31 225 LEU B O 1
ATOM 4080 N N . SER B 1 226 ? -17.312 -1.369 10.469 1 80.31 226 SER B N 1
ATOM 4081 C CA . SER B 1 226 ? -17.797 -1.979 11.711 1 80.31 226 SER B CA 1
ATOM 4082 C C . SER B 1 226 ? -16.734 -2.877 12.328 1 80.31 226 SER B C 1
ATOM 4084 O O . SER B 1 226 ? -15.938 -3.492 11.617 1 80.31 226 SER B O 1
ATOM 4086 N N . GLU B 1 227 ? -16.672 -2.803 13.641 1 79.06 227 GLU B N 1
ATOM 4087 C CA . GLU B 1 227 ? -15.773 -3.633 14.43 1 79.06 227 GLU B CA 1
ATOM 4088 C C . GLU B 1 227 ? -16.406 -4.031 15.758 1 79.06 227 GLU B C 1
ATOM 4090 O O . GLU B 1 227 ? -17.125 -3.234 16.375 1 79.06 227 GLU B O 1
ATOM 4095 N N . THR B 1 228 ? -16.281 -5.227 16.094 1 75.12 228 THR B N 1
ATOM 4096 C CA . THR B 1 228 ? -16.719 -5.664 17.422 1 75.12 228 THR B CA 1
ATOM 4097 C C . THR B 1 228 ? -15.547 -5.672 18.406 1 75.12 228 THR B C 1
ATOM 4099 O O . THR B 1 228 ? -14.555 -6.367 18.172 1 75.12 228 THR B O 1
ATOM 4102 N N . ALA B 1 229 ? -15.656 -4.828 19.391 1 70.88 229 ALA B N 1
ATOM 4103 C CA . ALA B 1 229 ? -14.602 -4.742 20.406 1 70.88 229 ALA B CA 1
ATOM 4104 C C . ALA B 1 229 ? -14.523 -6.023 21.234 1 70.88 229 ALA B C 1
ATOM 4106 O O . ALA B 1 229 ? -15.422 -6.867 21.172 1 70.88 229 ALA B O 1
ATOM 4107 N N . GLU B 1 230 ? -13.367 -6.254 21.812 1 65.81 230 GLU B N 1
ATOM 4108 C CA . GLU B 1 230 ? -13.172 -7.434 22.641 1 65.81 230 GLU B CA 1
ATOM 4109 C C . GLU B 1 230 ? -14.305 -7.59 23.656 1 65.81 230 GLU B C 1
ATOM 4111 O O . GLU B 1 230 ? -14.695 -8.711 23.984 1 65.81 230 GLU B O 1
ATOM 4116 N N . GLY B 1 231 ? -14.898 -6.574 24.141 1 67.69 231 GLY B N 1
ATOM 4117 C CA . GLY B 1 231 ? -15.984 -6.625 25.094 1 67.69 231 GLY B CA 1
ATOM 4118 C C . GLY B 1 231 ? -17.344 -6.863 24.453 1 67.69 231 GLY B C 1
ATOM 4119 O O . GLY B 1 231 ? -18.359 -6.883 25.141 1 67.69 231 GLY B O 1
ATOM 4120 N N . GLY B 1 232 ? -17.312 -7.082 23.172 1 71.69 232 GLY B N 1
ATOM 4121 C CA . GLY B 1 232 ? -18.547 -7.395 22.484 1 71.69 232 GLY B CA 1
ATOM 4122 C C . GLY B 1 232 ? -19.25 -6.168 21.922 1 71.69 232 GLY B C 1
ATOM 4123 O O . GLY B 1 232 ? -20.266 -6.285 21.234 1 71.69 232 GLY B O 1
ATOM 4124 N N . GLU B 1 233 ? -18.719 -5.035 22.359 1 80.31 233 GLU B N 1
ATOM 4125 C CA . GLU B 1 233 ? -19.359 -3.814 21.875 1 80.31 233 GLU B CA 1
ATOM 4126 C C . GLU B 1 233 ? -19.078 -3.584 20.391 1 80.31 233 GLU B C 1
ATOM 4128 O O . GLU B 1 233 ? -17.922 -3.621 19.969 1 80.31 233 GLU B O 1
ATOM 4133 N N . LYS B 1 234 ? -20.203 -3.447 19.656 1 82.69 234 LYS B N 1
ATOM 4134 C CA . LYS B 1 234 ? -20.094 -3.184 18.219 1 82.69 234 LYS B CA 1
ATOM 4135 C C . LYS B 1 234 ? -19.922 -1.691 17.953 1 82.69 234 LYS B C 1
ATOM 4137 O O . LYS B 1 234 ? -20.688 -0.872 18.469 1 82.69 234 LYS B O 1
ATOM 4142 N N . ILE B 1 235 ? -18.844 -1.354 17.391 1 86.12 235 ILE B N 1
ATOM 4143 C CA . ILE B 1 235 ? -18.594 0.023 16.984 1 86.12 235 ILE B CA 1
ATOM 4144 C C . ILE B 1 235 ? -18.781 0.154 15.469 1 86.12 235 ILE B C 1
ATOM 4146 O O . ILE B 1 235 ? -18.266 -0.658 14.703 1 86.12 235 ILE B O 1
ATOM 4150 N N . GLU B 1 236 ? -19.547 1.155 15.086 1 87 236 GLU B N 1
ATOM 4151 C CA . GLU B 1 236 ? -19.812 1.386 13.672 1 87 236 GLU B CA 1
ATOM 4152 C C . GLU B 1 236 ? -19.531 2.834 13.281 1 87 236 GLU B C 1
ATOM 4154 O O . GLU B 1 236 ? -19.828 3.756 14.047 1 87 236 GLU B O 1
ATOM 4159 N N . ILE B 1 237 ? -18.891 2.955 12.117 1 90 237 ILE B N 1
ATOM 4160 C CA . ILE B 1 237 ? -18.672 4.277 11.539 1 90 237 ILE B CA 1
ATOM 4161 C C . ILE B 1 237 ? -19.344 4.367 10.18 1 90 237 ILE B C 1
ATOM 4163 O O . ILE B 1 237 ? -19.031 3.596 9.266 1 90 237 ILE B O 1
ATOM 4167 N N . ASP B 1 238 ? -20.297 5.25 10.07 1 89.81 238 ASP B N 1
ATOM 4168 C CA . ASP B 1 238 ? -20.891 5.574 8.773 1 89.81 238 ASP B CA 1
ATOM 4169 C C . ASP B 1 238 ? -20.125 6.695 8.086 1 89.81 238 ASP B C 1
ATOM 4171 O O . ASP B 1 238 ? -20.312 7.871 8.391 1 89.81 238 ASP B O 1
ATOM 4175 N N . MET B 1 239 ? -19.328 6.305 7.152 1 89.81 239 MET B N 1
ATOM 4176 C CA . MET B 1 239 ? -18.406 7.238 6.508 1 89.81 239 MET B CA 1
ATOM 4177 C C . MET B 1 239 ? -19.172 8.289 5.711 1 89.81 239 MET B C 1
ATOM 4179 O O . MET B 1 239 ? -18.641 9.375 5.449 1 89.81 239 MET B O 1
ATOM 4183 N N . SER B 1 240 ? -20.359 8.039 5.316 1 88.69 240 SER B N 1
ATOM 4184 C CA . SER B 1 240 ? -21.141 8.977 4.52 1 88.69 240 SER B CA 1
ATOM 4185 C C . SER B 1 240 ? -21.531 10.203 5.336 1 88.69 240 SER B C 1
ATOM 4187 O O . SER B 1 240 ? -21.969 11.211 4.777 1 88.69 240 SER B O 1
ATOM 4189 N N . GLN B 1 241 ? -21.359 10.109 6.621 1 92.25 241 GLN B N 1
ATOM 4190 C CA . GLN B 1 241 ? -21.703 11.219 7.496 1 92.25 241 GLN B CA 1
ATOM 4191 C C . GLN B 1 241 ? -20.562 12.227 7.602 1 92.25 241 GLN B C 1
ATOM 4193 O O . GLN B 1 241 ? -20.719 13.289 8.203 1 92.25 241 GLN B O 1
ATOM 4198 N N . TYR B 1 242 ? -19.5 11.836 7.066 1 93.62 242 TYR B N 1
ATOM 4199 C CA . TYR B 1 242 ? -18.328 12.695 7.172 1 93.62 242 TYR B CA 1
ATOM 4200 C C . TYR B 1 242 ? -18.016 13.375 5.844 1 93.62 242 TYR B C 1
ATOM 4202 O O . TYR B 1 242 ? -18.391 12.867 4.781 1 93.62 242 TYR B O 1
ATOM 4210 N N . THR B 1 243 ? -17.406 14.547 5.988 1 91.94 243 THR B N 1
ATOM 4211 C CA . THR B 1 243 ? -16.938 15.281 4.824 1 91.94 243 THR B CA 1
ATOM 4212 C C . THR B 1 243 ? -15.422 15.445 4.875 1 91.94 243 THR B C 1
ATOM 4214 O O . THR B 1 243 ? -14.852 15.703 5.938 1 91.94 243 THR B O 1
ATOM 4217 N N . PHE B 1 244 ? -14.883 15.258 3.709 1 94.62 244 PHE B N 1
ATOM 4218 C CA . PHE B 1 244 ? -13.438 15.375 3.594 1 94.62 244 PHE B CA 1
ATOM 4219 C C . PHE B 1 244 ? -13.055 16.375 2.502 1 94.62 244 PHE B C 1
ATOM 4221 O O . PHE B 1 244 ? -13.852 16.656 1.612 1 94.62 244 PHE B O 1
ATOM 4228 N N . THR B 1 245 ? -11.891 17.016 2.646 1 95.31 245 THR B N 1
ATOM 4229 C CA . THR B 1 245 ? -11.305 17.797 1.564 1 95.31 245 THR B CA 1
ATOM 4230 C C . THR B 1 245 ? -10.328 16.953 0.754 1 95.31 245 THR B C 1
ATOM 4232 O O . THR B 1 245 ? -9.453 16.297 1.318 1 95.31 245 THR B O 1
ATOM 4235 N N . PHE B 1 246 ? -10.562 16.938 -0.552 1 93.75 246 PHE B N 1
ATOM 4236 C CA . PHE B 1 246 ? -9.68 16.172 -1.436 1 93.75 246 PHE B CA 1
ATOM 4237 C C . PHE B 1 246 ? -8.805 17.109 -2.256 1 93.75 246 PHE B C 1
ATOM 4239 O O . PHE B 1 246 ? -9.266 18.156 -2.723 1 93.75 246 PHE B O 1
ATOM 4246 N N . ALA B 1 247 ? -7.555 16.75 -2.332 1 93.81 247 ALA B N 1
ATOM 4247 C CA . ALA B 1 247 ? -6.598 17.531 -3.111 1 93.81 247 ALA B CA 1
ATOM 4248 C C . ALA B 1 247 ? -5.676 16.609 -3.92 1 93.81 247 ALA B C 1
ATOM 4250 O O . ALA B 1 247 ? -5.68 15.391 -3.73 1 93.81 247 ALA B O 1
ATOM 4251 N N . THR B 1 248 ? -4.984 17.125 -4.906 1 90.31 248 THR B N 1
ATOM 4252 C CA . THR B 1 248 ? -4.043 16.391 -5.75 1 90.31 248 THR B CA 1
ATOM 4253 C C . THR B 1 248 ? -2.736 17.172 -5.898 1 90.31 248 THR B C 1
ATOM 4255 O O . THR B 1 248 ? -2.713 18.391 -5.738 1 90.31 248 THR B O 1
ATOM 4258 N N . PHE B 1 249 ? -1.745 16.406 -6.09 1 88.19 249 PHE B N 1
ATOM 4259 C CA . PHE B 1 249 ? -0.468 17.047 -6.383 1 88.19 249 PHE B CA 1
ATOM 4260 C C . PHE B 1 249 ? -0.577 17.938 -7.621 1 88.19 249 PHE B C 1
ATOM 4262 O O . PHE B 1 249 ? -1.302 17.594 -8.562 1 88.19 249 PHE B O 1
ATOM 4269 N N . SER B 1 250 ? 0.087 19.031 -7.602 1 83.06 250 SER B N 1
ATOM 4270 C CA . SER B 1 250 ? 0.11 19.906 -8.773 1 83.06 250 SER B CA 1
ATOM 4271 C C . SER B 1 250 ? 0.883 19.266 -9.922 1 83.06 250 SER B C 1
ATOM 4273 O O . SER B 1 250 ? 0.602 19.547 -11.094 1 83.06 250 SER B O 1
ATOM 4275 N N . ALA B 1 251 ? 1.883 18.484 -9.539 1 82.12 251 ALA B N 1
ATOM 4276 C CA . ALA B 1 251 ? 2.693 17.766 -10.508 1 82.12 251 ALA B CA 1
ATOM 4277 C C . ALA B 1 251 ? 3.008 16.344 -10.016 1 82.12 251 ALA B C 1
ATOM 4279 O O . ALA B 1 251 ? 3.182 16.141 -8.812 1 82.12 251 ALA B O 1
ATOM 4280 N N . PRO B 1 252 ? 3.047 15.484 -10.977 1 78.5 252 PRO B N 1
ATOM 4281 C CA . PRO B 1 252 ? 3.346 14.109 -10.57 1 78.5 252 PRO B CA 1
ATOM 4282 C C . PRO B 1 252 ? 4.68 13.992 -9.836 1 78.5 252 PRO B C 1
ATOM 4284 O O . PRO B 1 252 ? 5.645 14.68 -10.188 1 78.5 252 PRO B O 1
ATOM 4287 N N . ASP B 1 253 ? 4.738 13.289 -8.75 1 81.31 253 ASP B N 1
ATOM 4288 C CA . ASP B 1 253 ? 5.93 13.016 -7.953 1 81.31 253 ASP B CA 1
ATOM 4289 C C . ASP B 1 253 ? 5.887 11.609 -7.367 1 81.31 253 ASP B C 1
ATOM 4291 O O . ASP B 1 253 ? 5.043 11.312 -6.52 1 81.31 253 ASP B O 1
ATOM 4295 N N . ASP B 1 254 ? 6.797 10.836 -7.793 1 75.56 254 ASP B N 1
ATOM 4296 C CA . ASP B 1 254 ? 6.809 9.453 -7.336 1 75.56 254 ASP B CA 1
ATOM 4297 C C . ASP B 1 254 ? 7.969 9.203 -6.375 1 75.56 254 ASP B C 1
ATOM 4299 O O . ASP B 1 254 ? 8.367 8.055 -6.164 1 75.56 254 ASP B O 1
ATOM 4303 N N . THR B 1 255 ? 8.438 10.281 -5.805 1 86.19 255 THR B N 1
ATOM 4304 C CA . THR B 1 255 ? 9.531 10.148 -4.855 1 86.19 255 THR B CA 1
ATOM 4305 C C . THR B 1 255 ? 9.094 9.352 -3.629 1 86.19 255 THR B C 1
ATOM 4307 O O . THR B 1 255 ? 7.961 9.508 -3.156 1 86.19 255 THR B O 1
ATOM 4310 N N . SER B 1 256 ? 9.969 8.461 -3.201 1 87.38 256 SER B N 1
ATOM 4311 C CA . SER B 1 256 ? 9.727 7.672 -1.995 1 87.38 256 SER B CA 1
ATOM 4312 C C . SER B 1 256 ? 10.969 7.625 -1.11 1 87.38 256 SER B C 1
ATOM 4314 O O . SER B 1 256 ? 12.086 7.871 -1.58 1 87.38 256 SER B O 1
ATOM 4316 N N . SER B 1 257 ? 10.672 7.367 0.148 1 92.06 257 SER B N 1
ATOM 4317 C CA . SER B 1 257 ? 11.797 7.207 1.071 1 92.06 257 SER B CA 1
ATOM 4318 C C . SER B 1 257 ? 12.68 6.031 0.669 1 92.06 257 SER B C 1
ATOM 4320 O O . SER B 1 257 ? 13.898 6.074 0.858 1 92.06 257 SER B O 1
ATOM 4322 N N . THR B 1 258 ? 12.102 5.035 0.081 1 83.88 258 THR B N 1
ATOM 4323 C CA . THR B 1 258 ? 12.859 3.881 -0.398 1 83.88 258 THR B CA 1
ATOM 4324 C C . THR B 1 258 ? 13.844 4.293 -1.486 1 83.88 258 THR B C 1
ATOM 4326 O O . THR B 1 258 ? 15.008 3.902 -1.452 1 83.88 258 THR B O 1
ATOM 4329 N N . ALA B 1 259 ? 13.352 5.094 -2.369 1 84.06 259 ALA B N 1
ATOM 4330 C CA . ALA B 1 259 ? 14.203 5.566 -3.457 1 84.06 259 ALA B CA 1
ATOM 4331 C C . ALA B 1 259 ? 15.352 6.422 -2.924 1 84.06 259 ALA B C 1
ATOM 4333 O O . ALA B 1 259 ? 16.484 6.324 -3.408 1 84.06 259 ALA B O 1
ATOM 4334 N N . VAL B 1 260 ? 15.062 7.227 -1.979 1 92.81 260 VAL B N 1
ATOM 4335 C CA . VAL B 1 260 ? 16.078 8.094 -1.379 1 92.81 260 VAL B CA 1
ATOM 4336 C C . VAL B 1 260 ? 17.156 7.238 -0.709 1 92.81 260 VAL B C 1
ATOM 4338 O O . VAL B 1 260 ? 18.344 7.465 -0.914 1 92.81 260 VAL B O 1
ATOM 4341 N N . ARG B 1 261 ? 16.75 6.297 0.042 1 90.19 261 ARG B N 1
ATOM 4342 C CA . ARG B 1 261 ? 17.703 5.418 0.72 1 90.19 261 ARG B CA 1
ATOM 4343 C C . ARG B 1 261 ? 18.562 4.668 -0.286 1 90.19 261 ARG B C 1
ATOM 4345 O O . ARG B 1 261 ? 19.781 4.547 -0.098 1 90.19 261 ARG B O 1
ATOM 4352 N N . ALA B 1 262 ? 17.938 4.227 -1.322 1 83.81 262 ALA B N 1
ATOM 4353 C CA . ALA B 1 262 ? 18.688 3.504 -2.354 1 83.81 262 ALA B CA 1
ATOM 4354 C C . ALA B 1 262 ? 19.766 4.391 -2.977 1 83.81 262 ALA B C 1
ATOM 4356 O O . ALA B 1 262 ? 20.891 3.955 -3.164 1 83.81 262 ALA B O 1
ATOM 4357 N N . ALA B 1 263 ? 19.406 5.57 -3.25 1 87.69 263 ALA B N 1
ATOM 4358 C CA . ALA B 1 263 ? 20.344 6.508 -3.857 1 87.69 263 ALA B CA 1
ATOM 4359 C C . ALA B 1 263 ? 21.469 6.852 -2.893 1 87.69 263 ALA B C 1
ATOM 4361 O O . ALA B 1 263 ? 22.641 6.926 -3.291 1 87.69 263 ALA B O 1
ATOM 4362 N N . ALA B 1 264 ? 21.156 7.086 -1.685 1 92.69 264 ALA B N 1
ATOM 4363 C CA . ALA B 1 264 ? 22.156 7.418 -0.671 1 92.69 264 ALA B CA 1
ATOM 4364 C C . ALA B 1 264 ? 23.141 6.27 -0.475 1 92.69 264 ALA B C 1
ATOM 4366 O O . ALA B 1 264 ? 24.359 6.492 -0.383 1 92.69 264 ALA B O 1
ATOM 4367 N N . MET B 1 265 ? 22.641 5.148 -0.396 1 86.38 265 MET B N 1
ATOM 4368 C CA . MET B 1 265 ? 23.484 3.971 -0.229 1 86.38 265 MET B CA 1
ATOM 4369 C C . MET B 1 265 ? 24.422 3.797 -1.421 1 86.38 265 MET B C 1
ATOM 4371 O O . MET B 1 265 ? 25.594 3.488 -1.249 1 86.38 265 MET B O 1
ATOM 4375 N N . GLU B 1 266 ? 23.875 4.039 -2.494 1 82.44 266 GLU B N 1
ATOM 4376 C CA . GLU B 1 266 ? 24.688 3.93 -3.709 1 82.44 266 GLU B CA 1
ATOM 4377 C C . GLU B 1 266 ? 25.797 4.977 -3.734 1 82.44 266 GLU B C 1
ATOM 4379 O O . GLU B 1 266 ? 26.922 4.68 -4.125 1 82.44 266 GLU B O 1
ATOM 4384 N N . LEU B 1 267 ? 25.469 6.102 -3.422 1 87.31 267 LEU B N 1
ATOM 4385 C CA . LEU B 1 267 ? 26.453 7.176 -3.377 1 87.31 267 LEU B CA 1
ATOM 4386 C C . LEU B 1 267 ? 27.578 6.836 -2.406 1 87.31 267 LEU B C 1
ATOM 4388 O O . LEU B 1 267 ? 28.766 7.043 -2.713 1 87.31 267 LEU B O 1
ATOM 4392 N N . ALA B 1 268 ? 27.234 6.336 -1.327 1 85.75 268 ALA B N 1
ATOM 4393 C CA . ALA B 1 268 ? 28.219 5.98 -0.305 1 85.75 268 ALA B CA 1
ATOM 4394 C C . ALA B 1 268 ? 29.172 4.891 -0.805 1 85.75 268 ALA B C 1
ATOM 4396 O O . ALA B 1 268 ? 30.344 4.855 -0.43 1 85.75 268 ALA B O 1
ATOM 4397 N N . ARG B 1 269 ? 28.688 4.062 -1.64 1 81.75 269 ARG B N 1
ATOM 4398 C CA . ARG B 1 269 ? 29.469 2.934 -2.135 1 81.75 269 ARG B CA 1
ATOM 4399 C C . ARG B 1 269 ? 30.297 3.328 -3.355 1 81.75 269 ARG B C 1
ATOM 4401 O O . ARG B 1 269 ? 31.219 2.613 -3.744 1 81.75 269 ARG B O 1
ATOM 4408 N N . THR B 1 270 ? 29.938 4.418 -3.918 1 82 270 THR B N 1
ATOM 4409 C CA . THR B 1 270 ? 30.641 4.891 -5.109 1 82 270 THR B CA 1
ATOM 4410 C C . THR B 1 270 ? 32 5.473 -4.742 1 82 270 THR B C 1
ATOM 4412 O O . THR B 1 270 ? 32.094 6.348 -3.879 1 82 270 THR B O 1
ATOM 4415 N N . PRO B 1 271 ? 33 4.918 -5.414 1 83.31 271 PRO B N 1
ATOM 4416 C CA . PRO B 1 271 ? 34.344 5.414 -5.109 1 83.31 271 PRO B CA 1
ATOM 4417 C C . PRO B 1 271 ? 34.5 6.914 -5.344 1 83.31 271 PRO B C 1
ATOM 4419 O O . PRO B 1 271 ? 33.875 7.461 -6.262 1 83.31 271 PRO B O 1
ATOM 4422 N N . GLN B 1 272 ? 35.344 7.574 -4.559 1 84.25 272 GLN B N 1
ATOM 4423 C CA . GLN B 1 272 ? 35.562 9.016 -4.633 1 84.25 272 GLN B CA 1
ATOM 4424 C C . GLN B 1 272 ? 36.125 9.414 -5.992 1 84.25 272 GLN B C 1
ATOM 4426 O O . GLN B 1 272 ? 35.906 10.531 -6.465 1 84.25 272 GLN B O 1
ATOM 4431 N N . GLY B 1 273 ? 36.844 8.484 -6.629 1 84.12 273 GLY B N 1
ATOM 4432 C CA . GLY B 1 273 ? 37.438 8.758 -7.918 1 84.12 273 GLY B CA 1
ATOM 4433 C C . GLY B 1 273 ? 36.438 8.797 -9.055 1 84.12 273 GLY B C 1
ATOM 4434 O O . GLY B 1 273 ? 36.75 9.328 -10.133 1 84.12 273 GLY B O 1
ATOM 4435 N N . ASP B 1 274 ? 35.312 8.258 -8.805 1 83.12 274 ASP B N 1
ATOM 4436 C CA . ASP B 1 274 ? 34.25 8.266 -9.82 1 83.12 274 ASP B CA 1
ATOM 4437 C C . ASP B 1 274 ? 33.375 9.508 -9.703 1 83.12 274 ASP B C 1
ATOM 4439 O O . ASP B 1 274 ? 32.219 9.43 -9.32 1 83.12 274 ASP B O 1
ATOM 4443 N N . ALA B 1 275 ? 33.906 10.555 -10.234 1 86 275 ALA B N 1
ATOM 4444 C CA . ALA B 1 275 ? 33.281 11.859 -10.055 1 86 275 ALA B CA 1
ATOM 4445 C C . ALA B 1 275 ? 31.969 11.953 -10.812 1 86 275 ALA B C 1
ATOM 4447 O O . ALA B 1 275 ? 31 12.57 -10.336 1 86 275 ALA B O 1
ATOM 4448 N N . VAL B 1 276 ? 31.938 11.312 -11.906 1 82.5 276 VAL B N 1
ATOM 4449 C CA . VAL B 1 276 ? 30.766 11.414 -12.766 1 82.5 276 VAL B CA 1
ATOM 4450 C C . VAL B 1 276 ? 29.578 10.719 -12.109 1 82.5 276 VAL B C 1
ATOM 4452 O O . VAL B 1 276 ? 28.5 11.305 -11.969 1 82.5 276 VAL B O 1
ATOM 4455 N N . THR B 1 277 ? 29.766 9.523 -11.633 1 80.69 277 THR B N 1
ATOM 4456 C CA . THR B 1 277 ? 28.703 8.766 -10.977 1 80.69 277 THR B CA 1
ATOM 4457 C C . THR B 1 277 ? 28.281 9.453 -9.688 1 80.69 277 THR B C 1
ATOM 4459 O O . THR B 1 277 ? 27.078 9.531 -9.391 1 80.69 277 THR B O 1
ATOM 4462 N N . ARG B 1 278 ? 29.219 9.875 -9.039 1 86.81 278 ARG B N 1
ATOM 4463 C CA . ARG B 1 278 ? 28.906 10.555 -7.789 1 86.81 278 ARG B CA 1
ATOM 4464 C C . ARG B 1 278 ? 28.078 11.805 -8.039 1 86.81 278 ARG B C 1
ATOM 4466 O O . ARG B 1 278 ? 27.094 12.062 -7.328 1 86.81 278 ARG B O 1
ATOM 4473 N N . ALA B 1 279 ? 28.406 12.453 -9.07 1 89.5 279 ALA B N 1
ATOM 4474 C CA . ALA B 1 279 ? 27.688 13.68 -9.398 1 89.5 279 ALA B CA 1
ATOM 4475 C C . ALA B 1 279 ? 26.25 13.367 -9.805 1 89.5 279 ALA B C 1
ATOM 4477 O O . ALA B 1 279 ? 25.312 14.094 -9.445 1 89.5 279 ALA B O 1
ATOM 4478 N N . ALA B 1 280 ? 26.094 12.344 -10.516 1 85.12 280 ALA B N 1
ATOM 4479 C CA . ALA B 1 280 ? 24.75 11.938 -10.953 1 85.12 280 ALA B CA 1
ATOM 4480 C C . ALA B 1 280 ? 23.875 11.562 -9.758 1 85.12 280 ALA B C 1
ATOM 4482 O O . ALA B 1 280 ? 22.703 11.938 -9.695 1 85.12 280 ALA B O 1
ATOM 4483 N N . LEU B 1 281 ? 24.422 10.852 -8.867 1 86.81 281 LEU B N 1
ATOM 4484 C CA . LEU B 1 281 ? 23.688 10.422 -7.68 1 86.81 281 LEU B CA 1
ATOM 4485 C C . LEU B 1 281 ? 23.375 11.609 -6.777 1 86.81 281 LEU B C 1
ATOM 4487 O O . LEU B 1 281 ? 22.281 11.695 -6.211 1 86.81 281 LEU B O 1
ATOM 4491 N N . GLN B 1 282 ? 24.266 12.453 -6.707 1 91.25 282 GLN B N 1
ATOM 4492 C CA . GLN B 1 282 ? 24.031 13.672 -5.938 1 91.25 282 GLN B CA 1
ATOM 4493 C C . GLN B 1 282 ? 22.906 14.5 -6.547 1 91.25 282 GLN B C 1
ATOM 4495 O O . GLN B 1 282 ? 22.062 15.047 -5.824 1 91.25 282 GLN B O 1
ATOM 4500 N N . SER B 1 283 ? 22.922 14.562 -7.852 1 91.56 283 SER B N 1
ATOM 4501 C CA . SER B 1 283 ? 21.859 15.289 -8.547 1 91.56 283 SER B CA 1
ATOM 4502 C C . SER B 1 283 ? 20.516 14.633 -8.312 1 91.56 283 SER B C 1
ATOM 4504 O O . SER B 1 283 ? 19.5 15.32 -8.133 1 91.56 283 SER B O 1
ATOM 4506 N N . ARG B 1 284 ? 20.484 13.375 -8.305 1 89.75 284 ARG B N 1
ATOM 4507 C CA . ARG B 1 284 ? 19.266 12.633 -8.039 1 89.75 284 ARG B CA 1
ATOM 4508 C C . ARG B 1 284 ? 18.75 12.898 -6.629 1 89.75 284 ARG B C 1
ATOM 4510 O O . ARG B 1 284 ? 17.547 13.125 -6.43 1 89.75 284 ARG B O 1
ATOM 4517 N N . LEU B 1 285 ? 19.609 12.82 -5.738 1 94.44 285 LEU B N 1
ATOM 4518 C CA . LEU B 1 285 ? 19.234 13.102 -4.355 1 94.44 285 LEU B CA 1
ATOM 4519 C C . LEU B 1 285 ? 18.719 14.523 -4.211 1 94.44 285 LEU B C 1
ATOM 4521 O O . LEU B 1 285 ? 17.719 14.766 -3.541 1 94.44 285 LEU B O 1
ATOM 4525 N N . ARG B 1 286 ? 19.344 15.461 -4.895 1 94.81 286 ARG B N 1
ATOM 4526 C CA . ARG B 1 286 ? 18.953 16.859 -4.82 1 94.81 286 ARG B CA 1
ATOM 4527 C C . ARG B 1 286 ? 17.578 17.078 -5.449 1 94.81 286 ARG B C 1
ATOM 4529 O O . ARG B 1 286 ? 16.859 18.016 -5.086 1 94.81 286 ARG B O 1
ATOM 4536 N N . ALA B 1 287 ? 17.281 16.203 -6.355 1 93 287 ALA B N 1
ATOM 4537 C CA . ALA B 1 287 ? 15.961 16.297 -6.988 1 93 287 ALA B CA 1
ATOM 4538 C C . ALA B 1 287 ? 14.867 15.789 -6.055 1 93 287 ALA B C 1
ATOM 4540 O O . ALA B 1 287 ? 13.703 16.188 -6.176 1 93 287 ALA B O 1
ATOM 4541 N N . MET B 1 288 ? 15.234 14.992 -5.078 1 95.5 288 MET B N 1
ATOM 4542 C CA . MET B 1 288 ? 14.242 14.336 -4.238 1 95.5 288 MET B CA 1
ATOM 4543 C C . MET B 1 288 ? 14.148 15.008 -2.873 1 95.5 288 MET B C 1
ATOM 4545 O O . MET B 1 288 ? 13.18 14.805 -2.139 1 95.5 288 MET B O 1
ATOM 4549 N N . LEU B 1 289 ? 15.164 15.797 -2.568 1 96.81 289 LEU B N 1
ATOM 4550 C CA . LEU B 1 289 ? 15.281 16.344 -1.223 1 96.81 289 LEU B CA 1
ATOM 4551 C C . LEU B 1 289 ? 15.508 17.859 -1.273 1 96.81 289 LEU B C 1
ATOM 4553 O O . LEU B 1 289 ? 16.109 18.359 -2.227 1 96.81 289 LEU B O 1
ATOM 4557 N N . PRO B 1 290 ? 15.031 18.531 -0.188 1 96.44 290 PRO B N 1
ATOM 4558 C CA . PRO B 1 290 ? 15.578 19.891 -0.019 1 96.44 290 PRO B CA 1
ATOM 4559 C C . PRO B 1 290 ? 17.094 19.891 0.132 1 96.44 290 PRO B C 1
ATOM 4561 O O . PRO B 1 290 ? 17.656 19.016 0.791 1 96.44 290 PRO B O 1
ATOM 4564 N N . GLU B 1 291 ? 17.703 20.828 -0.429 1 95.94 291 GLU B N 1
ATOM 4565 C CA . GLU B 1 291 ? 19.156 20.891 -0.535 1 95.94 291 GLU B CA 1
ATOM 4566 C C . GLU B 1 291 ? 19.812 20.766 0.835 1 95.94 291 GLU B C 1
ATOM 4568 O O . GLU B 1 291 ? 20.797 20.047 0.992 1 95.94 291 GLU B O 1
ATOM 4573 N N . ALA B 1 292 ? 19.266 21.406 1.812 1 96.94 292 ALA B N 1
ATOM 4574 C CA . ALA B 1 292 ? 19.875 21.5 3.139 1 96.94 292 ALA B CA 1
ATOM 4575 C C . ALA B 1 292 ? 19.906 20.125 3.818 1 96.94 292 ALA B C 1
ATOM 4577 O O . ALA B 1 292 ? 20.641 19.922 4.777 1 96.94 292 ALA B O 1
ATOM 4578 N N . ALA B 1 293 ? 19.125 19.188 3.33 1 97.69 293 ALA B N 1
ATOM 4579 C CA . ALA B 1 293 ? 19.016 17.891 3.994 1 97.69 293 ALA B CA 1
ATOM 4580 C C . ALA B 1 293 ? 19.875 16.844 3.293 1 97.69 293 ALA B C 1
ATOM 4582 O O . ALA B 1 293 ? 20.109 15.766 3.834 1 97.69 293 ALA B O 1
ATOM 4583 N N . VAL B 1 294 ? 20.375 17.125 2.127 1 96.62 294 VAL B N 1
ATOM 4584 C CA . VAL B 1 294 ? 21.031 16.141 1.264 1 96.62 294 VAL B CA 1
ATOM 4585 C C . VAL B 1 294 ? 22.234 15.539 1.979 1 96.62 294 VAL B C 1
ATOM 4587 O O . VAL B 1 294 ? 22.375 14.32 2.064 1 96.62 294 VAL B O 1
ATOM 4590 N N . GLN B 1 295 ? 23.047 16.375 2.521 1 94.31 295 GLN B N 1
ATOM 4591 C CA . GLN B 1 295 ? 24.266 15.898 3.16 1 94.31 295 GLN B CA 1
ATOM 4592 C C . GLN B 1 295 ? 23.953 14.977 4.34 1 94.31 295 GLN B C 1
ATOM 4594 O O . GLN B 1 295 ? 24.578 13.93 4.5 1 94.31 295 GLN B O 1
ATOM 4599 N N . SER B 1 296 ? 23.062 15.398 5.168 1 96.44 296 SER B N 1
ATOM 4600 C CA . SER B 1 296 ? 22.688 14.602 6.332 1 96.44 296 SER B CA 1
ATOM 4601 C C . SER B 1 296 ? 22.125 13.25 5.918 1 96.44 296 SER B C 1
ATOM 4603 O O . SER B 1 296 ? 22.375 12.242 6.578 1 96.44 296 SER B O 1
ATOM 4605 N N . VAL B 1 297 ? 21.344 13.227 4.84 1 96.88 297 VAL B N 1
ATOM 4606 C CA . VAL B 1 297 ? 20.766 11.984 4.344 1 96.88 297 VAL B CA 1
ATOM 4607 C C . VAL B 1 297 ? 21.875 11.047 3.879 1 96.88 297 VAL B C 1
ATOM 4609 O O . VAL B 1 297 ? 21.859 9.852 4.199 1 96.88 297 VAL B O 1
ATOM 4612 N N . VAL B 1 298 ? 22.812 11.578 3.205 1 94.38 298 VAL B N 1
ATOM 4613 C CA . VAL B 1 298 ? 23.922 10.766 2.717 1 94.38 298 VAL B CA 1
ATOM 4614 C C . VAL B 1 298 ? 24.719 10.211 3.896 1 94.38 298 VAL B C 1
ATOM 4616 O O . VAL B 1 298 ? 25.078 9.031 3.906 1 94.38 298 VAL B O 1
ATOM 4619 N N . GLU B 1 299 ? 24.891 11 4.867 1 93.5 299 GLU B N 1
ATOM 4620 C CA . GLU B 1 299 ? 25.672 10.602 6.031 1 93.5 299 GLU B CA 1
ATOM 4621 C C . GLU B 1 299 ? 24.969 9.523 6.836 1 93.5 299 GLU B C 1
ATOM 4623 O O . GLU B 1 299 ? 25.594 8.555 7.281 1 93.5 299 GLU B O 1
ATOM 4628 N N . LEU B 1 300 ? 23.719 9.664 6.957 1 94.69 300 LEU B N 1
ATOM 4629 C CA . LEU B 1 300 ? 23 8.805 7.895 1 94.69 300 LEU B CA 1
ATOM 4630 C C . LEU B 1 300 ? 22.469 7.559 7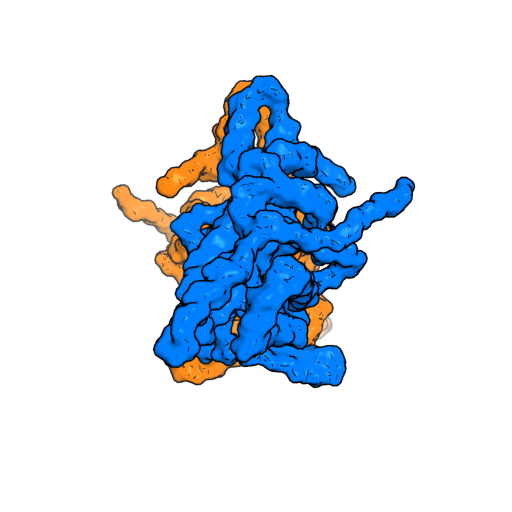.195 1 94.69 300 LEU B C 1
ATOM 4632 O O . LEU B 1 300 ? 22.344 6.5 7.816 1 94.69 300 LEU B O 1
ATOM 4636 N N . TYR B 1 301 ? 22.125 7.688 5.91 1 93.06 301 TYR B N 1
ATOM 4637 C CA . TYR B 1 301 ? 21.531 6.559 5.207 1 93.06 301 TYR B CA 1
ATOM 4638 C C . TYR B 1 301 ? 22.531 5.918 4.258 1 93.06 301 TYR B C 1
ATOM 4640 O O . TYR B 1 301 ? 22.266 4.848 3.697 1 93.06 301 TYR B O 1
ATOM 4648 N N . GLY B 1 302 ? 23.562 6.559 3.988 1 87.31 302 GLY B N 1
ATOM 4649 C CA . GLY B 1 302 ? 24.578 6.004 3.111 1 87.31 302 GLY B CA 1
ATOM 4650 C C . GLY B 1 302 ? 25.328 4.832 3.729 1 87.31 302 GLY B C 1
ATOM 4651 O O . GLY B 1 302 ? 25.891 4.004 3.012 1 87.31 302 GLY B O 1
ATOM 4652 N N . LYS B 1 303 ? 25.469 4.789 5.031 1 70.25 303 LYS B N 1
ATOM 4653 C CA . LYS B 1 303 ? 26.172 3.682 5.68 1 70.25 303 LYS B CA 1
ATOM 4654 C C . LYS B 1 303 ? 25.203 2.555 6.035 1 70.25 303 LYS B C 1
ATOM 4656 O O . LYS B 1 303 ? 24.047 2.803 6.348 1 70.25 303 LYS B O 1
ATOM 4661 N N . VAL B 1 304 ? 25.375 1.288 5.453 1 56.19 304 VAL B N 1
ATOM 4662 C CA . VAL B 1 304 ? 24.516 0.131 5.711 1 56.19 304 VAL B CA 1
ATOM 4663 C C . VAL B 1 304 ? 24.141 0.086 7.188 1 56.19 304 VAL B C 1
ATOM 4665 O O . VAL B 1 304 ? 25 0.221 8.062 1 56.19 304 VAL B O 1
ATOM 4668 N N . LEU B 1 305 ? 22.891 0.409 7.57 1 46.22 305 LEU B N 1
ATOM 4669 C CA . LEU B 1 305 ? 22.469 0.179 8.953 1 46.22 305 LEU B CA 1
ATOM 4670 C C . LEU B 1 305 ? 22.875 -1.221 9.406 1 46.22 305 LEU B C 1
ATOM 4672 O O . LEU B 1 305 ? 22.578 -2.207 8.727 1 46.22 305 LEU B O 1
ATOM 4676 N N . THR B 1 306 ? 24.078 -1.465 9.766 1 37.94 306 THR B N 1
ATOM 4677 C CA . THR B 1 306 ? 24.359 -2.758 10.383 1 37.94 306 THR B CA 1
ATOM 4678 C C . THR B 1 306 ? 23.25 -3.146 11.344 1 37.94 306 THR B C 1
ATOM 4680 O O . THR B 1 306 ? 22.922 -2.396 12.273 1 37.94 306 THR B O 1
ATOM 4683 N N . SER B 1 307 ? 22.078 -3.621 10.82 1 31.55 307 SER B N 1
ATOM 4684 C CA . SER B 1 307 ? 21.406 -4.281 11.93 1 31.55 307 SER B CA 1
ATOM 4685 C C . SER B 1 307 ? 22.375 -5.137 12.734 1 31.55 307 SER B C 1
ATOM 4687 O O . SER B 1 307 ? 23.297 -5.734 12.18 1 31.55 307 SER B O 1
#

Secondary structure (DSSP, 8-state):
-------------TTPPPSHHHHGGG-S-TTTTTSSSGGG-EEEEEEEEE--TT--HHHHHHHHHHHHHHTTGGGEEEEEEEEEEPPGGG--TTPPPHHHHHHHHHHHTTT-SSEEE--TGGGSSS---HHHHHHHHHHHHHHHHHHH-HHHHHHHHHTT---EEEEEEEHHHHHGGGSBTTB-HHHHHHHHHHSEEEEEE-TT-S-S--SHHHHHHHHHH--EEEEE-TTSPEEEEEGGG---EEEE-SS-----HHHHHHHHHHHHHS-TT-HHHHHHHHHHHHHHS-HHHHHHHHHHHSS----/-------------TTPPPSHHHHGGG-S-TTTTTSSSGGG-EEEEEEEEE--TT--HHHHHHHHHHHHHHTTGGGEEEEEEEEEEPPGGG--TTPPPHHHHHHHHHHHHTT-SSEEE--TGGGSSS---HHHHHHHHHHHHHHHHHHH-HHHHHHHHHTT---EEEEEEEHHHHHGGGSBTTB-HHHHHHHHHHSEEEEEE-TT-S-S--SHHHHHHHHHH--EEEEE-TTSPEEEEEGGG---EEEE-SS-----HHHHHHHHHHHHHS-TT-HHHHHHHHHHHHHHS-HHHHHHHHHHHSS----

Radius of gyration: 27.94 Å; Cα contacts (8 Å, |Δi|>4): 1026; chains: 2; bounding box: 67×104×69 Å

InterPro domains:
  IPR004821 Cytidyltransferase-like domain [PF01467] (48-262)
  IPR014729 Rossmann-like alpha/beta/alpha sandwich fold [G3DSA:3.40.50.620] (42-303)
  IPR045094 Nicotinamide/nicotinate mononucleotide adenylyltransferase, eukaryotic [cd09286] (44-286)
  IPR051182 Eukaryotic NMN adenylyltransferase [PTHR12039] (39-264)

Foldseek 3Di:
DPPPPPPDFDDDCVQFAALCVLQPVQPDPPPDSPPDQNLFAAEEEEEEEEACLPPWVVVVLLVVQLQVQQDPPRNYHYRAYEYEHAAPQVPDPPRDHPVLRQVLVCQQCVPPNGYDYGHVRRPDPHTDDPLVVQVVVQVNVQVVNCVVPVPSQVSQVVSVHTYAYAYGDEQQVVQCLQPPPPDDLVSVVVSQVRHAYEYEYAVVDDHQQQDDVSVVVCLVPPQKRWDQDPVRDIDIDRNVVGDHHYGYRPDHDPDDSVVLLVLLLVLLVDDPVCPPSNVVSLVVNVVITPPSSSVSSSVPSNDPPPD/DPPPPPPDFDDDCVQFAALCVLQPVQPDDPPDSPPDQNLFAAEEEEEEEEACLPPWVVVVLLVVQQQVQQDPPRNYHYRAYEYEHAAPQVPDPPRDHPVLRQVLVCQQCVPPNGYDYGHVRRPDPHTDDPLVVQVVVQVNVQVVNCVVPVPSQVSQVVSVHTYAYAYGDEQQVVQCLQPPPPDDLVSVVVSQVRHAYEYEYAVVDDHQQQDDVSVVVCLVPPQKRWDQDPVRDIDIDRNVVGDHHYGYRPDHDPDDSVVLLVLLLVLLVDDPVCPPSNVVSLVVNVVITPPSSSVSSSVPSNPPPPD

Nearest PDB structures (foldseek):
  1kqn-assembly1_A  TM=8.850E-01  e=5.003E-16  Homo sapiens
  1kku-assembly1_A  TM=8.568E-01  e=2.105E-16  Homo sapiens
  1kqn-assembly1_F  TM=8.874E-01  e=9.287E-16  Homo sapiens
  5z9r-assembly1_A  TM=8.441E-01  e=1.979E-16  Mus musculus
  5z9r-assembly1_B  TM=8.394E-01  e=5.323E-16  Mus musculus

Sequence (614 aa):
MPPSTAAPYALRTDKLKPLEGYVAGCSVSPAEVASQVASSLQPVVLAICGSFNPIHNAHLKLYDAAKRSVDGADGRVVLGGFLSPVGDAYGKPGLRSAADRVHIMRKALCHHPDLNVDTWECQQPVYMRTFFVLQALEEHINAWYAESEPAAVEWLASHDRRVRVAFVCGADLFSSFWIPGCWQLRLLRQLLDSFHLVVVHRDGGRGCVRGADDFAHVCQTAPLLSETAEGGEKIEIDMSQYTFTFATFSAPDDTSSTAVRAAAMELARTPQGDAVTRAALQSRLRAMLPEAAVQSVVELYGKVLTSMPPSTAAPYALRTDKLKPLEGYVAGCSVSPAEVASQVASSLQPVVLAICGSFNPIHNAHLKLYDAAKRSVDGADGRVVLGGFLSPVGDAYGKPGLRSAADRVHIMRKALCHHPDLNVDTWECQQPVYMRTFFVLQALEEHINAWYAESEPAAVEWLASHDRRVRVAFVCGADLFSSFWIPGCWQLRLLRQLLDSFHLVVVHRDGGRGCVRGADDFAHVCQTAPLLSETAEGGEKIEIDMSQYTFTFATFSAPDDTSSTAVRAAAMELARTPQGDAVTRAALQSRLRAMLPEAAVQSVVELYGKVLTS